Protein AF-A0A2R6EXE4-F1 (afdb_monomer_lite)

Structure (mmCIF, N/CA/C/O backbone):
data_AF-A0A2R6EXE4-F1
#
_entry.id   AF-A0A2R6EXE4-F1
#
loop_
_atom_site.group_PDB
_atom_site.id
_atom_site.type_symbol
_atom_site.label_atom_id
_atom_site.label_alt_id
_atom_site.label_comp_id
_atom_site.label_asym_id
_atom_site.label_entity_id
_atom_site.label_seq_id
_atom_site.pdbx_PDB_ins_code
_atom_site.Cartn_x
_atom_site.Cartn_y
_atom_site.Cartn_z
_atom_site.occupancy
_atom_site.B_iso_or_equiv
_atom_site.auth_seq_id
_atom_site.auth_comp_id
_atom_site.auth_asym_id
_atom_site.auth_atom_id
_atom_site.pdbx_PDB_model_num
ATOM 1 N N . MET A 1 1 ? -31.240 32.486 35.577 1.00 39.44 1 MET A N 1
ATOM 2 C CA . MET A 1 1 ? -29.774 32.427 35.423 1.00 39.44 1 MET A CA 1
ATOM 3 C C . MET A 1 1 ? -29.538 31.604 34.180 1.00 39.44 1 MET A C 1
ATOM 5 O O . MET A 1 1 ? -29.994 30.476 34.144 1.00 39.44 1 MET A O 1
ATOM 9 N N . THR A 1 2 ? -29.038 32.232 33.123 1.00 42.94 2 THR A N 1
ATOM 10 C CA . THR A 1 2 ? -28.834 31.610 31.809 1.00 42.94 2 THR A CA 1
ATOM 11 C C . THR A 1 2 ? -27.860 30.447 31.944 1.00 42.94 2 THR A C 1
ATOM 13 O O . THR A 1 2 ? -26.735 30.671 32.398 1.00 42.94 2 THR A O 1
ATOM 16 N N . ASP A 1 3 ? -28.300 29.244 31.580 1.00 44.50 3 ASP A N 1
ATOM 17 C CA . ASP A 1 3 ? -27.449 28.061 31.496 1.00 44.50 3 ASP A CA 1
ATOM 18 C C . ASP A 1 3 ? -26.2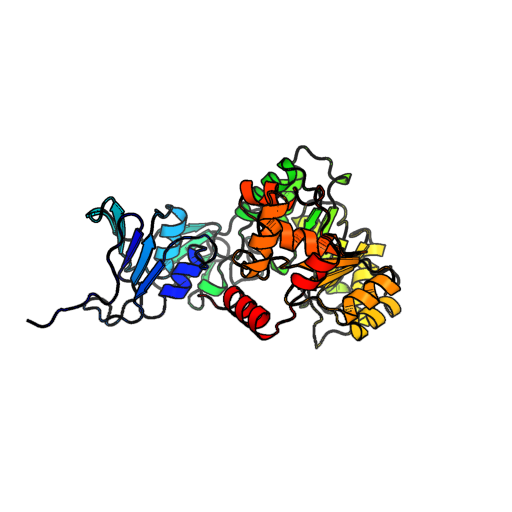24 28.382 30.643 1.00 44.50 3 ASP A C 1
ATOM 20 O O . ASP A 1 3 ? -26.324 28.740 29.468 1.00 44.50 3 ASP A O 1
ATOM 24 N N . ARG A 1 4 ? -25.044 28.297 31.257 1.00 55.81 4 ARG A N 1
ATOM 25 C CA . ARG A 1 4 ? -23.800 28.176 30.506 1.00 55.81 4 ARG A CA 1
ATOM 26 C C . ARG A 1 4 ? -23.705 26.714 30.092 1.00 55.81 4 ARG A C 1
ATOM 28 O O . ARG A 1 4 ? -23.118 25.918 30.818 1.00 55.81 4 ARG A O 1
ATOM 35 N N . GLU A 1 5 ? -24.291 26.367 28.951 1.00 49.78 5 GLU A N 1
ATOM 36 C CA . GLU A 1 5 ? -23.971 25.096 28.304 1.00 49.78 5 GLU A CA 1
ATOM 37 C C . GLU A 1 5 ? -22.462 25.062 28.035 1.00 49.78 5 GLU A C 1
ATOM 39 O O . GLU A 1 5 ? -21.884 25.975 27.429 1.00 49.78 5 GLU A O 1
ATOM 44 N N . LEU A 1 6 ? -21.795 24.026 28.544 1.00 55.09 6 LEU A N 1
ATOM 45 C CA . LEU A 1 6 ? -20.423 23.738 28.159 1.00 55.09 6 LEU A CA 1
ATOM 46 C C . LEU A 1 6 ? -20.434 23.432 26.660 1.00 55.09 6 LEU A C 1
ATOM 48 O O . LEU A 1 6 ? -21.163 22.551 26.220 1.00 55.09 6 LEU A O 1
ATOM 52 N N . ARG A 1 7 ? -19.604 24.127 25.873 1.00 60.03 7 ARG A N 1
ATOM 53 C CA . ARG A 1 7 ? -19.485 23.869 24.424 1.00 60.03 7 ARG A CA 1
ATOM 54 C C . ARG A 1 7 ? -18.996 22.449 24.099 1.00 60.03 7 ARG A C 1
ATOM 56 O O . ARG A 1 7 ? -19.101 22.034 22.955 1.00 60.03 7 ARG A O 1
ATOM 63 N N . VAL A 1 8 ? -18.447 21.743 25.090 1.00 65.38 8 VAL A N 1
ATOM 64 C CA . VAL A 1 8 ? -17.932 20.373 24.999 1.00 65.38 8 VAL A CA 1
ATOM 65 C C . VAL A 1 8 ? -18.240 19.647 26.313 1.00 65.38 8 VAL A C 1
ATOM 67 O O . VAL A 1 8 ? -17.869 20.145 27.382 1.00 65.38 8 VAL A O 1
ATOM 70 N N . SER A 1 9 ? -18.883 18.480 26.245 1.00 72.44 9 SER A N 1
ATOM 71 C CA . SER A 1 9 ? -19.227 17.635 27.400 1.00 72.44 9 SER A CA 1
ATOM 72 C C . SER A 1 9 ? -17.988 17.156 28.171 1.00 72.44 9 SER A C 1
ATOM 74 O O . SER A 1 9 ? -16.854 17.184 27.681 1.00 72.44 9 SER A O 1
ATOM 76 N N . LYS A 1 10 ? -18.181 16.773 29.438 1.00 81.62 10 LYS A N 1
ATOM 77 C CA . LYS A 1 10 ? -17.154 16.057 30.210 1.00 81.62 10 LYS A CA 1
ATOM 78 C C . LYS A 1 10 ? -17.088 14.605 29.730 1.00 81.62 10 LYS A C 1
ATOM 80 O O . LYS A 1 10 ? -18.123 14.067 29.357 1.00 81.62 10 LYS A O 1
ATOM 85 N N . ILE A 1 11 ? -15.897 14.015 29.787 1.00 87.19 11 ILE A N 1
ATOM 86 C CA . ILE A 1 11 ? -15.676 12.589 29.516 1.00 87.19 11 ILE A CA 1
ATOM 87 C C . ILE A 1 11 ? -15.680 11.807 30.835 1.00 87.19 11 ILE A C 1
ATOM 89 O O . ILE A 1 11 ? -15.314 12.373 31.870 1.00 87.19 11 ILE A O 1
ATOM 93 N N . GLU A 1 12 ? -16.114 10.545 30.807 1.00 87.81 12 GLU A N 1
ATOM 94 C CA . GLU A 1 12 ? -16.146 9.667 31.987 1.00 87.81 12 GLU A CA 1
ATOM 95 C C . GLU A 1 12 ? -14.779 9.043 32.269 1.00 87.81 12 GLU A C 1
ATOM 97 O O . GLU A 1 12 ? -14.286 9.150 33.391 1.00 87.81 12 GLU A O 1
ATOM 102 N N . ASN A 1 13 ? -14.143 8.458 31.251 1.00 88.62 13 ASN A N 1
ATOM 103 C CA . ASN A 1 13 ? -12.777 7.945 31.309 1.00 88.62 13 ASN A CA 1
ATOM 104 C C . ASN A 1 13 ? -12.002 8.357 30.048 1.00 88.62 13 ASN A C 1
ATOM 106 O O . ASN A 1 13 ? -12.612 8.606 29.009 1.00 88.62 13 ASN A O 1
ATOM 110 N N . GLY A 1 14 ? -10.673 8.432 30.132 1.00 89.69 14 GLY A N 1
ATOM 111 C CA . GLY A 1 14 ? -9.790 8.694 28.989 1.00 89.69 14 GLY A CA 1
ATOM 112 C C . GLY A 1 14 ? -8.811 9.842 29.230 1.00 89.69 14 GLY A C 1
ATOM 113 O O . GLY A 1 14 ? -8.430 10.115 30.366 1.00 89.69 14 GLY A O 1
ATOM 114 N N . THR A 1 15 ? -8.409 10.544 28.171 1.00 90.94 15 THR A N 1
ATOM 115 C CA . THR A 1 15 ? -7.370 11.583 28.228 1.00 90.94 15 THR A CA 1
ATOM 116 C C . THR A 1 15 ? -7.883 12.940 27.765 1.00 90.94 15 THR A C 1
ATOM 118 O O . THR A 1 15 ? -8.527 13.063 26.727 1.00 90.94 15 THR A O 1
ATOM 121 N N . VAL A 1 16 ? -7.548 13.999 28.504 1.00 91.62 16 VAL A N 1
ATOM 122 C CA . VAL A 1 16 ? -7.759 15.395 28.098 1.00 91.62 16 VAL A CA 1
ATOM 123 C C . VAL A 1 16 ? -6.418 16.090 27.908 1.00 91.62 16 VAL A C 1
ATOM 125 O O . VAL A 1 16 ? -5.706 16.360 28.878 1.00 91.62 16 VAL A O 1
ATOM 128 N N . ILE A 1 17 ? -6.130 16.448 26.663 1.00 90.69 17 ILE A N 1
ATOM 129 C CA . ILE A 1 17 ? -4.994 17.258 26.238 1.00 90.69 17 ILE A CA 1
ATOM 130 C C . ILE A 1 17 ? -5.473 18.709 26.159 1.00 90.69 17 ILE A C 1
ATOM 132 O O . ILE A 1 17 ? -6.223 19.103 25.266 1.00 90.69 17 ILE A O 1
ATOM 136 N N . ASP A 1 18 ? -5.070 19.513 27.132 1.00 89.38 18 ASP A N 1
ATOM 137 C CA . ASP A 1 18 ? -5.401 20.937 27.201 1.00 89.38 18 ASP A CA 1
ATOM 138 C C . ASP A 1 18 ? -4.148 21.785 26.944 1.00 89.38 18 ASP A C 1
ATOM 140 O O . ASP A 1 18 ? -3.040 21.310 27.149 1.00 89.38 18 ASP A O 1
ATOM 144 N N . HIS A 1 19 ? -4.308 23.050 26.552 1.00 88.12 19 HIS A N 1
ATOM 145 C CA . HIS A 1 19 ? -3.214 23.986 26.236 1.00 88.12 19 HIS A CA 1
ATOM 146 C C . HIS A 1 19 ? -2.388 23.619 24.992 1.00 88.12 19 HIS A C 1
ATOM 148 O O . HIS A 1 19 ? -1.199 23.925 24.918 1.00 88.12 19 HIS A O 1
ATOM 154 N N . ILE A 1 20 ? -3.038 23.037 23.985 1.00 87.88 20 ILE A N 1
ATOM 155 C CA . ILE A 1 20 ? -2.470 22.892 22.640 1.00 87.88 20 ILE A CA 1
ATOM 156 C C . ILE A 1 20 ? -2.448 24.284 21.975 1.00 87.88 20 ILE A C 1
ATOM 158 O O . ILE A 1 20 ? -3.405 25.040 22.162 1.00 87.88 20 ILE A O 1
ATOM 162 N N . PRO A 1 21 ? -1.412 24.685 21.218 1.00 83.19 21 PRO A N 1
ATOM 163 C CA . PRO A 1 21 ? -1.451 25.932 20.453 1.00 83.19 21 PRO A CA 1
ATOM 164 C C . PRO A 1 21 ? -2.659 25.991 19.502 1.00 83.19 21 PRO A C 1
ATOM 166 O O . PRO A 1 21 ? -3.073 24.981 18.938 1.00 83.19 21 PRO A O 1
ATOM 169 N N . GLY A 1 22 ? -3.252 27.175 19.330 1.00 84.88 22 GLY A N 1
ATOM 170 C CA . GLY A 1 22 ? -4.448 27.334 18.499 1.00 84.88 22 GLY A CA 1
ATOM 171 C C . GLY A 1 22 ? -4.244 26.875 17.047 1.00 84.88 22 GLY A C 1
ATOM 172 O O . GLY A 1 22 ? -3.311 27.326 16.386 1.00 84.88 22 GLY A O 1
ATOM 173 N N . GLY A 1 23 ? -5.138 26.023 16.540 1.00 78.00 23 GLY A N 1
ATOM 174 C CA . GLY A 1 23 ? -5.075 25.458 15.188 1.00 78.00 23 GLY A CA 1
ATOM 175 C C . GLY A 1 23 ? -4.211 24.199 15.039 1.00 78.00 23 GLY A C 1
ATOM 176 O O . GLY A 1 23 ? -3.992 23.775 13.909 1.00 78.00 23 GLY A O 1
ATOM 177 N N . GLN A 1 24 ? -3.722 23.613 16.136 1.00 78.31 24 GLN A N 1
ATOM 178 C CA . GLN A 1 24 ? -2.856 22.426 16.138 1.00 78.31 24 GLN A CA 1
ATOM 179 C C . GLN A 1 24 ? -3.546 21.151 16.642 1.00 78.31 24 GLN A C 1
ATOM 181 O O . GLN A 1 24 ? -2.930 20.090 16.608 1.00 78.31 24 GLN A O 1
ATOM 186 N N . ALA A 1 25 ? -4.807 21.208 17.089 1.00 81.00 25 ALA A N 1
ATOM 187 C CA . ALA A 1 25 ? -5.528 20.014 17.550 1.00 81.00 25 ALA A CA 1
ATOM 188 C C . ALA A 1 25 ? -5.554 18.889 16.516 1.00 81.00 25 ALA A C 1
ATOM 190 O O . ALA A 1 25 ? -5.500 17.728 16.900 1.00 81.00 25 ALA A O 1
ATOM 191 N N . LEU A 1 26 ? -5.617 19.241 15.233 1.00 78.38 26 LEU A N 1
ATOM 192 C CA . LEU A 1 26 ? -5.670 18.254 14.168 1.00 78.38 26 LEU A CA 1
ATOM 193 C C . LEU A 1 26 ? -4.327 17.531 13.995 1.00 78.38 26 LEU A C 1
ATOM 195 O O . LEU A 1 26 ? -4.242 16.313 14.001 1.00 78.38 26 LEU A O 1
ATOM 199 N N . ASN A 1 27 ? -3.229 18.284 14.017 1.00 64.69 27 ASN A N 1
ATOM 200 C CA . ASN A 1 27 ? -1.888 17.697 14.003 1.00 64.69 27 ASN A CA 1
ATOM 201 C C . ASN A 1 27 ? -1.644 16.790 15.221 1.00 64.69 27 ASN A C 1
ATOM 203 O O . ASN A 1 27 ? -0.991 15.759 15.105 1.00 64.69 27 ASN A O 1
ATOM 207 N N . VAL A 1 28 ? -2.195 17.157 16.383 1.00 73.56 28 VAL A N 1
ATOM 208 C CA . VAL A 1 28 ? -2.163 16.327 17.596 1.00 73.56 28 VAL A CA 1
ATOM 209 C C . VAL A 1 28 ? -2.899 15.000 17.393 1.00 73.56 28 VAL A C 1
ATOM 211 O O . VAL A 1 28 ? -2.391 13.973 17.823 1.00 73.56 28 VAL A O 1
ATOM 214 N N . LEU A 1 29 ? -4.059 14.988 16.734 1.00 73.69 29 LEU A N 1
ATOM 215 C CA . LEU A 1 29 ? -4.801 13.751 16.472 1.00 73.69 29 LEU A CA 1
ATOM 216 C C . LEU A 1 29 ? -4.089 12.846 15.468 1.00 73.69 29 LEU A C 1
ATOM 218 O O . LEU A 1 29 ? -3.923 11.660 15.752 1.00 73.69 29 LEU A O 1
ATOM 222 N N . ALA A 1 30 ? -3.584 13.416 14.373 1.00 59.44 30 ALA A N 1
ATOM 223 C CA . ALA A 1 30 ? -2.779 12.694 13.393 1.00 59.44 30 ALA A CA 1
ATOM 224 C C . ALA A 1 30 ? -1.567 11.990 14.036 1.00 59.44 30 ALA A C 1
ATOM 226 O O . ALA A 1 30 ? -1.286 10.836 13.731 1.00 59.44 30 ALA A O 1
ATOM 227 N N . ILE A 1 31 ? -0.890 12.653 14.978 1.00 62.56 31 ILE A N 1
ATOM 228 C CA . ILE A 1 31 ? 0.267 12.104 15.709 1.00 62.56 31 ILE A CA 1
ATOM 229 C C . ILE A 1 31 ? -0.093 10.947 16.621 1.00 62.56 31 ILE A C 1
ATOM 231 O O . ILE A 1 31 ? 0.672 9.999 16.759 1.00 62.56 31 ILE A O 1
ATOM 235 N N . LEU A 1 32 ? -1.254 11.033 17.256 1.00 65.44 32 LEU A N 1
ATOM 236 C CA . LEU A 1 32 ? -1.763 9.968 18.109 1.00 65.44 32 LEU A CA 1
ATOM 237 C C . LEU A 1 32 ? -2.360 8.818 17.287 1.00 65.44 32 LEU A C 1
ATOM 239 O O . LEU A 1 32 ? -2.919 7.883 17.858 1.00 65.44 32 LEU A O 1
ATOM 243 N N . GLY A 1 33 ? -2.313 8.892 15.952 1.00 57.78 33 GLY A N 1
ATOM 244 C CA . GLY A 1 33 ? -2.980 7.936 15.075 1.00 57.78 33 GLY A CA 1
ATOM 245 C C . GLY A 1 33 ? -4.498 7.905 15.283 1.00 57.78 33 GLY A C 1
ATOM 246 O O . GLY A 1 33 ? -5.127 6.884 15.031 1.00 57.78 33 GLY A O 1
ATOM 247 N N . ILE A 1 34 ? -5.092 8.990 15.796 1.00 67.88 34 ILE A N 1
ATOM 248 C CA . ILE A 1 34 ? -6.535 9.104 16.026 1.00 67.88 34 ILE A CA 1
ATOM 249 C C . ILE A 1 34 ? -7.155 9.742 14.787 1.00 67.88 34 ILE A C 1
ATOM 251 O O . ILE A 1 34 ? -7.317 10.955 14.695 1.00 67.88 34 ILE A O 1
ATOM 255 N N . ASP A 1 35 ? -7.516 8.904 13.824 1.00 57.50 35 ASP A N 1
ATOM 256 C CA . ASP A 1 35 ? -8.045 9.318 12.518 1.00 57.50 35 ASP A CA 1
ATOM 257 C C . ASP A 1 35 ? -9.589 9.314 12.449 1.00 57.50 35 ASP A C 1
ATOM 259 O O . ASP A 1 35 ? -10.202 9.596 11.412 1.00 57.50 35 ASP A O 1
ATOM 263 N N . GLY A 1 36 ? -10.236 8.992 13.575 1.00 57.06 36 GLY A N 1
ATOM 264 C CA . GLY A 1 36 ? -11.687 8.888 13.703 1.00 57.06 36 GLY A CA 1
ATOM 265 C C . GLY A 1 36 ? -12.284 7.580 13.169 1.00 57.06 36 GLY A C 1
ATOM 266 O O . GLY A 1 36 ? -13.498 7.531 12.951 1.00 57.06 36 GLY A O 1
ATOM 267 N N . THR A 1 37 ? -11.471 6.541 12.940 1.00 48.41 37 THR A N 1
ATOM 268 C CA . THR A 1 37 ? -11.920 5.220 12.454 1.00 48.41 37 THR A CA 1
ATOM 269 C C . THR A 1 37 ? -11.794 4.096 13.486 1.00 48.41 37 THR A C 1
ATOM 271 O O . THR A 1 37 ? -12.520 3.106 13.392 1.00 48.41 37 THR A O 1
ATOM 274 N N . SER A 1 38 ? -10.958 4.271 14.507 1.00 52.97 38 SER A N 1
ATOM 275 C CA . SER A 1 38 ? -10.640 3.293 15.560 1.00 52.97 38 SER A CA 1
ATOM 276 C C . SER A 1 38 ? -11.660 3.227 16.714 1.00 52.97 38 SER A C 1
ATOM 278 O O . SER A 1 38 ? -11.507 2.442 17.649 1.00 52.97 38 SER A O 1
ATOM 280 N N . GLY A 1 39 ? -12.769 3.968 16.604 1.00 62.84 39 GLY A N 1
ATOM 281 C CA . GLY A 1 39 ? -13.909 3.894 17.523 1.00 62.84 39 GLY A CA 1
ATOM 282 C C . GLY A 1 39 ? -13.781 4.753 18.783 1.00 62.84 39 GLY A C 1
ATOM 283 O O . GLY A 1 39 ? -14.726 4.791 19.571 1.00 62.84 39 GLY A O 1
ATOM 284 N N . GLU A 1 40 ? -12.674 5.475 18.969 1.00 77.69 40 GLU A N 1
ATOM 285 C CA . GLU A 1 40 ? -12.532 6.427 20.067 1.00 77.69 40 GLU A CA 1
ATOM 286 C C . GLU A 1 40 ? -13.487 7.610 19.891 1.00 77.69 40 GLU A C 1
ATOM 288 O O . GLU A 1 40 ? -13.610 8.208 18.816 1.00 77.69 40 GLU A O 1
ATOM 293 N N . VAL A 1 41 ? -14.145 8.001 20.981 1.00 83.88 41 VAL A N 1
ATOM 294 C CA . VAL A 1 41 ? -14.952 9.218 21.000 1.00 83.88 41 VAL A CA 1
ATOM 295 C C . VAL A 1 41 ? -14.028 10.393 21.292 1.00 83.88 41 VAL A C 1
ATOM 297 O O . VAL A 1 41 ? -13.408 10.476 22.352 1.00 83.88 41 VAL A O 1
ATOM 300 N N . VAL A 1 42 ? -13.930 11.316 20.337 1.00 87.94 42 VAL A N 1
ATOM 301 C CA . VAL A 1 42 ? -13.051 12.483 20.436 1.00 87.94 42 VAL A CA 1
ATOM 302 C C . VAL A 1 42 ? -13.872 13.759 20.508 1.00 87.94 42 VAL A C 1
ATOM 304 O O . VAL A 1 42 ? -14.775 13.993 19.706 1.00 87.94 42 VAL A O 1
ATOM 307 N N . SER A 1 43 ? -13.519 14.633 21.445 1.00 89.50 43 SER A N 1
ATOM 308 C CA . SER A 1 43 ? -14.047 15.992 21.504 1.00 89.50 43 SER A CA 1
ATOM 309 C C . SER A 1 43 ? -12.946 17.017 21.273 1.00 89.50 43 SER A C 1
ATOM 311 O O . SER A 1 43 ? -11.977 17.067 22.029 1.00 89.50 43 SER A O 1
ATOM 313 N N . ILE A 1 44 ? -13.136 17.894 20.285 1.00 89.31 44 ILE A N 1
ATOM 314 C CA . ILE A 1 44 ? -12.170 18.939 19.935 1.00 89.31 44 ILE A CA 1
ATOM 315 C C . ILE A 1 44 ? -12.774 20.321 20.188 1.00 89.31 44 ILE A C 1
ATOM 317 O O . ILE A 1 44 ? -13.842 20.663 19.681 1.00 89.31 44 ILE A O 1
ATOM 321 N N . GLY A 1 45 ? -12.063 21.150 20.946 1.00 90.06 45 GLY A N 1
ATOM 322 C CA . GLY A 1 45 ? -12.314 22.582 21.037 1.00 90.06 45 GLY A CA 1
ATOM 323 C C . GLY A 1 45 ? -11.167 23.344 20.396 1.00 90.06 45 GLY A C 1
ATOM 324 O O . GLY A 1 45 ? -10.133 23.495 21.031 1.00 90.06 45 GLY A O 1
ATOM 325 N N . MET A 1 46 ? -11.342 23.846 19.173 1.00 90.06 46 MET A N 1
ATOM 326 C CA . MET A 1 46 ? -10.299 24.608 18.475 1.00 90.06 46 MET A CA 1
ATOM 327 C C . MET A 1 46 ? -10.443 26.116 18.686 1.00 90.06 46 MET A C 1
ATOM 329 O O . MET A 1 46 ? -11.554 26.651 18.720 1.00 90.06 46 MET A O 1
ATOM 333 N N . ASN A 1 47 ? -9.313 26.817 18.741 1.00 87.56 47 ASN A N 1
ATOM 334 C CA . ASN A 1 47 ? -9.205 28.268 18.840 1.00 87.56 47 ASN A CA 1
ATOM 335 C C . ASN A 1 47 ? -9.985 28.860 20.025 1.00 87.56 47 ASN A C 1
ATOM 337 O O . ASN A 1 47 ? -10.511 29.978 19.949 1.00 87.56 47 ASN A O 1
ATOM 341 N N . VAL A 1 48 ? -10.064 28.116 21.130 1.00 88.69 48 VAL A N 1
ATOM 342 C CA . VAL A 1 48 ? -10.743 28.565 22.341 1.00 88.69 48 VAL A CA 1
ATOM 343 C C . VAL A 1 48 ? -9.897 29.627 23.056 1.00 88.69 48 VAL A C 1
ATOM 345 O O . VAL A 1 48 ? -8.666 29.529 23.068 1.00 88.69 48 VAL A O 1
ATOM 348 N N . PRO A 1 49 ? -10.517 30.667 23.648 1.00 86.62 49 PRO A N 1
ATOM 349 C CA . PRO A 1 49 ? -9.780 31.683 24.393 1.00 86.62 49 PRO A CA 1
ATOM 350 C C . PRO A 1 49 ? -8.927 31.069 25.512 1.00 86.62 49 PRO A C 1
ATOM 352 O O . PRO A 1 49 ? -9.383 30.179 26.232 1.00 86.62 49 PRO A O 1
ATOM 355 N N . SER A 1 50 ? -7.695 31.554 25.664 1.00 84.94 50 SER A N 1
ATOM 356 C CA . SER A 1 50 ? -6.764 31.119 26.706 1.00 84.94 50 SER A CA 1
ATOM 357 C C . SER A 1 50 ? -6.049 32.311 27.321 1.00 84.94 50 SER A C 1
ATOM 359 O O . SER A 1 50 ? -5.419 33.082 26.605 1.00 84.94 50 SER A O 1
ATOM 361 N N . ASP A 1 51 ? -6.047 32.399 28.649 1.00 82.50 51 ASP A N 1
ATOM 362 C CA . ASP A 1 51 ? -5.269 33.419 29.363 1.00 82.50 51 ASP A CA 1
ATOM 363 C C . ASP A 1 51 ? -3.751 33.181 29.248 1.00 82.50 51 ASP A C 1
ATOM 365 O O . ASP A 1 51 ? -2.965 34.113 29.390 1.00 82.50 51 ASP A O 1
ATOM 369 N N . ARG A 1 52 ? -3.331 31.936 28.966 1.00 80.75 52 ARG A N 1
ATOM 370 C CA . ARG A 1 52 ? -1.918 31.539 28.848 1.00 80.75 52 ARG A CA 1
ATOM 371 C C . ARG A 1 52 ? -1.378 31.648 27.420 1.00 80.75 52 ARG A C 1
ATOM 373 O O . ARG A 1 52 ? -0.234 32.044 27.247 1.00 80.75 52 ARG A O 1
ATOM 380 N N . LEU A 1 53 ? -2.174 31.270 26.417 1.00 78.31 53 LEU A N 1
ATOM 381 C CA . LEU A 1 53 ? -1.737 31.162 25.012 1.00 78.31 53 LEU A CA 1
ATOM 382 C C . LEU A 1 53 ? -2.438 32.156 24.067 1.00 78.31 53 LEU A C 1
ATOM 384 O O . LEU A 1 53 ? -2.186 32.159 22.866 1.00 78.31 53 LEU A O 1
ATOM 388 N N . GLY A 1 54 ? -3.360 32.982 24.570 1.00 88.50 54 GLY A N 1
ATOM 389 C CA . GLY A 1 54 ? -4.259 33.809 23.759 1.00 88.50 54 GLY A CA 1
ATOM 390 C C . GLY A 1 54 ? -5.370 32.974 23.116 1.00 88.50 54 GLY A C 1
ATOM 391 O O . GLY A 1 54 ? -6.550 33.147 23.434 1.00 88.50 54 GLY A O 1
ATOM 392 N N . ARG A 1 55 ? -4.997 32.013 22.264 1.00 86.38 55 ARG A N 1
ATOM 393 C CA . ARG A 1 55 ? -5.876 30.946 21.769 1.00 86.38 55 ARG A CA 1
ATOM 394 C C . ARG A 1 55 ? -5.220 29.589 21.952 1.00 86.38 55 ARG A C 1
ATOM 396 O O . ARG A 1 55 ? -4.033 29.434 21.684 1.00 86.38 55 ARG A O 1
ATOM 403 N N . LYS A 1 56 ? -6.012 28.619 22.391 1.00 89.69 56 LYS A N 1
ATOM 404 C CA . LYS A 1 56 ? -5.593 27.229 22.527 1.00 89.69 56 LYS A CA 1
ATOM 405 C C . LYS A 1 56 ? -6.565 26.304 21.822 1.00 89.69 56 LYS A C 1
ATOM 407 O O . LYS A 1 56 ? -7.715 26.680 21.592 1.00 89.69 56 LYS A O 1
ATOM 412 N N . ASP A 1 57 ? -6.112 25.095 21.568 1.00 91.81 57 ASP A N 1
ATOM 413 C CA . ASP A 1 57 ? -6.980 23.975 21.286 1.00 91.81 57 ASP A CA 1
ATOM 414 C C . ASP A 1 57 ? -7.037 23.034 22.499 1.00 91.81 57 ASP A C 1
ATOM 416 O O . ASP A 1 57 ? -6.176 23.059 23.386 1.00 91.81 57 ASP A O 1
ATOM 420 N N . VAL A 1 58 ? -8.094 22.230 22.550 1.00 89.75 58 VAL A N 1
ATOM 421 C CA . VAL A 1 58 ? -8.316 21.184 23.550 1.00 89.75 58 VAL A CA 1
ATOM 422 C C . VAL A 1 58 ? -8.771 19.936 22.821 1.00 89.75 58 VAL A C 1
ATOM 424 O O . VAL A 1 58 ? -9.719 20.004 22.039 1.00 89.75 58 VAL A O 1
ATOM 427 N N . VAL A 1 59 ? -8.134 18.809 23.108 1.00 91.19 59 VAL A N 1
ATOM 428 C CA . VAL A 1 59 ? -8.510 17.494 22.588 1.00 91.19 59 VAL A CA 1
ATOM 429 C C . VAL A 1 59 ? -8.857 16.600 23.771 1.00 91.19 59 VAL A C 1
ATOM 431 O O . VAL A 1 59 ? -8.131 16.555 24.760 1.00 91.19 59 VAL A O 1
ATOM 434 N N . LYS A 1 60 ? -9.992 15.911 23.697 1.00 91.69 60 LYS A N 1
ATOM 435 C CA . LYS A 1 60 ? -10.382 14.870 24.651 1.00 91.69 60 LYS A CA 1
ATOM 436 C C . LYS A 1 60 ? -10.574 13.574 23.893 1.00 91.69 60 LYS A C 1
ATOM 438 O O . LYS A 1 60 ? -11.240 13.606 22.865 1.00 91.69 60 LYS A O 1
ATOM 443 N N . VAL A 1 61 ? -10.047 12.482 24.420 1.00 89.25 61 VAL A N 1
ATOM 444 C CA . VAL A 1 61 ? -10.159 11.140 23.852 1.00 89.25 61 VAL A CA 1
ATOM 445 C C . VAL A 1 61 ? -10.761 10.249 24.929 1.00 89.25 61 VAL A C 1
ATOM 447 O O . VAL A 1 61 ? -10.176 10.118 26.004 1.00 89.25 61 VAL A O 1
ATOM 450 N N . GLU A 1 62 ? -11.951 9.711 24.688 1.00 89.00 62 GLU A N 1
ATOM 451 C CA . GLU A 1 62 ? -12.629 8.817 25.631 1.00 89.00 62 GLU A CA 1
ATOM 452 C C . GLU A 1 62 ? -11.981 7.428 25.630 1.00 89.00 62 GLU A C 1
ATOM 454 O O . GLU A 1 62 ? -11.486 6.968 24.604 1.00 89.00 62 GLU A O 1
ATOM 459 N N . ASP A 1 63 ? -11.958 6.789 26.803 1.00 85.56 63 ASP A N 1
ATOM 460 C CA . ASP A 1 63 ? -11.508 5.407 27.032 1.00 85.56 63 ASP A CA 1
ATOM 461 C C . ASP A 1 63 ? -10.082 5.062 26.543 1.00 85.56 63 ASP A C 1
ATOM 463 O O . ASP A 1 63 ? -9.714 3.890 26.457 1.00 85.56 63 ASP A O 1
ATOM 467 N N . ARG A 1 64 ? -9.239 6.075 26.294 1.00 82.56 64 ARG A N 1
ATOM 468 C CA . ARG A 1 64 ? -7.829 5.918 25.902 1.00 82.56 64 ARG A CA 1
ATOM 469 C C . ARG A 1 64 ? -6.897 6.720 26.805 1.00 82.56 64 ARG A C 1
ATOM 471 O O . ARG A 1 64 ? -7.067 7.929 26.985 1.00 82.56 64 ARG A O 1
ATOM 478 N N . GLU A 1 65 ? -5.886 6.046 27.340 1.00 83.94 65 GLU A N 1
ATOM 479 C CA . GLU A 1 65 ? -4.733 6.655 28.011 1.00 83.94 65 GLU A CA 1
ATOM 480 C C . GLU A 1 65 ? -3.540 6.642 27.046 1.00 83.94 65 GLU A C 1
ATOM 482 O O . GLU A 1 65 ? -3.315 5.645 26.363 1.00 83.94 65 GLU A O 1
ATOM 487 N N . LEU A 1 66 ? -2.817 7.760 26.942 1.00 73.50 66 LEU A N 1
ATOM 488 C CA . LEU A 1 66 ? -1.690 7.890 26.011 1.00 73.50 66 LEU A CA 1
ATOM 489 C C . LEU A 1 66 ? -0.428 7.224 26.572 1.00 73.50 66 LEU A C 1
ATOM 491 O O . LEU A 1 66 ? -0.119 7.363 27.757 1.00 73.50 66 LEU A O 1
ATOM 495 N N . SER A 1 67 ? 0.315 6.538 25.708 1.00 66.88 67 SER A N 1
ATOM 496 C CA . SER A 1 67 ? 1.632 5.973 26.003 1.00 66.88 67 SER A CA 1
ATOM 497 C C . SER A 1 67 ? 2.700 7.063 26.143 1.00 66.88 67 SER A C 1
ATOM 499 O O . SER A 1 67 ? 2.549 8.176 25.641 1.00 66.88 67 SER A O 1
ATOM 501 N N . GLN A 1 68 ? 3.823 6.744 26.794 1.00 62.50 68 GLN A N 1
ATOM 502 C CA . GLN A 1 68 ? 4.923 7.700 26.967 1.00 62.50 68 GLN A CA 1
ATOM 503 C C . GLN A 1 68 ? 5.477 8.200 25.622 1.00 62.50 68 GLN A C 1
ATOM 505 O O . GLN A 1 68 ? 5.716 9.393 25.468 1.00 62.50 68 GLN A O 1
ATOM 510 N N . SER A 1 69 ? 5.597 7.315 24.631 1.00 57.59 69 SER A N 1
ATOM 511 C CA . SER A 1 69 ? 6.076 7.647 23.287 1.00 57.59 69 SER A CA 1
ATOM 512 C C . SER A 1 69 ? 5.202 8.713 22.622 1.00 57.59 69 SER A C 1
ATOM 514 O O . SER A 1 69 ? 5.712 9.678 22.069 1.00 57.59 69 SER A O 1
ATOM 516 N N . GLU A 1 70 ? 3.877 8.581 22.726 1.00 68.12 70 GLU A N 1
ATOM 517 C CA . GLU A 1 70 ? 2.914 9.552 22.195 1.00 68.12 70 GLU A CA 1
ATOM 518 C C . GLU A 1 70 ? 3.016 10.910 22.900 1.00 68.12 70 GLU A C 1
ATOM 520 O O . GLU A 1 70 ? 2.959 11.961 22.257 1.00 68.12 70 GLU A O 1
ATOM 525 N N . LEU A 1 71 ? 3.207 10.901 24.222 1.00 69.69 71 LEU A N 1
ATOM 526 C CA . LEU A 1 71 ? 3.414 12.120 25.006 1.00 69.69 71 LEU A CA 1
ATOM 527 C C . LEU A 1 71 ? 4.687 12.862 24.591 1.00 69.69 71 LEU A C 1
ATOM 529 O O . LEU A 1 71 ? 4.675 14.093 24.490 1.00 69.69 71 LEU A O 1
ATOM 533 N N . ASP A 1 72 ? 5.753 12.122 24.297 1.00 65.19 72 ASP A N 1
ATOM 534 C CA . ASP A 1 72 ? 7.025 12.683 23.856 1.00 65.19 72 ASP A CA 1
ATOM 535 C C . ASP A 1 72 ? 6.878 13.396 22.498 1.00 65.19 72 ASP A C 1
ATOM 537 O O . ASP A 1 72 ? 7.430 14.482 22.320 1.00 65.19 72 ASP A O 1
ATOM 541 N N . VAL A 1 73 ? 6.065 12.883 21.563 1.00 65.31 73 VAL A N 1
ATOM 542 C CA . VAL A 1 73 ? 5.782 13.574 20.283 1.00 65.31 73 VAL A CA 1
ATOM 543 C C . VAL A 1 73 ? 4.904 14.801 20.481 1.00 65.31 73 VAL A C 1
ATOM 545 O O . VAL A 1 73 ? 5.181 15.868 19.923 1.00 65.31 73 VAL A O 1
ATOM 548 N N . LEU A 1 74 ? 3.865 14.684 21.313 1.00 71.81 74 LEU A N 1
ATOM 549 C CA . LEU A 1 74 ? 2.997 15.813 21.647 1.00 71.81 74 LEU A CA 1
ATOM 550 C C . LEU A 1 74 ? 3.789 16.979 22.235 1.00 71.81 74 LEU A C 1
ATOM 552 O O . LEU A 1 74 ? 3.453 18.133 21.972 1.00 71.81 74 LEU A O 1
ATOM 556 N N . SER A 1 75 ? 4.860 16.701 22.978 1.00 72.56 75 SER A N 1
ATOM 557 C CA . SER A 1 75 ? 5.735 17.728 23.545 1.00 72.56 75 SER A CA 1
ATOM 558 C C . SER A 1 75 ? 6.396 18.623 22.496 1.00 72.56 75 SER A C 1
ATOM 560 O O . SER A 1 75 ? 6.679 19.790 22.772 1.00 72.56 75 SER A O 1
ATOM 562 N N . LEU A 1 76 ? 6.633 18.101 21.289 1.00 69.25 76 LEU A N 1
ATOM 563 C CA . LEU A 1 76 ? 7.320 18.829 20.228 1.00 69.25 76 LEU A CA 1
ATOM 564 C C . LEU A 1 76 ? 6.400 19.859 19.580 1.00 69.25 76 LEU A C 1
ATOM 566 O O . LEU A 1 76 ? 6.838 20.954 19.235 1.00 69.25 76 LEU A O 1
ATOM 570 N N . ILE A 1 77 ? 5.121 19.511 19.435 1.00 69.31 77 ILE A N 1
ATOM 571 C CA . ILE A 1 77 ? 4.119 20.337 18.746 1.00 69.31 77 ILE A CA 1
ATOM 572 C C . ILE A 1 77 ? 3.342 21.208 19.731 1.00 69.31 77 ILE A C 1
ATOM 574 O O . ILE A 1 77 ? 2.984 22.351 19.438 1.00 69.31 77 ILE A O 1
ATOM 578 N N . ALA A 1 78 ? 3.096 20.682 20.926 1.00 74.38 78 ALA A N 1
ATOM 579 C CA . ALA A 1 78 ? 2.328 21.320 21.976 1.00 74.38 78 ALA A CA 1
ATOM 580 C C . ALA A 1 78 ? 3.087 21.292 23.321 1.00 74.38 78 ALA A C 1
ATOM 582 O O . ALA A 1 78 ? 2.580 20.758 24.305 1.00 74.38 78 ALA A O 1
ATOM 583 N N . PRO A 1 79 ? 4.266 21.939 23.429 1.00 74.69 79 PRO A N 1
ATOM 584 C CA . PRO A 1 79 ? 5.103 21.911 24.642 1.00 74.69 79 PRO A CA 1
ATOM 585 C C . PRO A 1 79 ? 4.436 22.544 25.872 1.00 74.69 79 PRO A C 1
ATOM 587 O O . PRO A 1 79 ? 4.844 22.325 27.007 1.00 74.69 79 PRO A O 1
ATOM 590 N N . ALA A 1 80 ? 3.414 23.377 25.662 1.00 77.12 80 ALA A N 1
ATOM 591 C CA . ALA A 1 80 ? 2.638 23.980 26.740 1.00 77.12 80 ALA A CA 1
ATOM 592 C C . ALA A 1 80 ? 1.455 23.108 27.194 1.00 77.12 80 ALA A C 1
ATOM 594 O O . ALA A 1 80 ? 0.741 23.521 28.118 1.00 77.12 80 ALA A O 1
ATOM 595 N N . ALA A 1 81 ? 1.236 21.955 26.550 1.00 85.31 81 ALA A N 1
ATOM 596 C CA . ALA A 1 81 ? 0.091 21.108 26.807 1.00 85.31 81 ALA A CA 1
ATOM 597 C C . ALA A 1 81 ? 0.146 20.457 28.194 1.00 85.31 81 ALA A C 1
ATOM 599 O O . ALA A 1 81 ? 1.194 20.185 28.782 1.00 85.31 81 ALA A O 1
ATOM 600 N N . THR A 1 82 ? -1.040 20.214 28.728 1.00 86.62 82 THR A N 1
ATOM 601 C CA . THR A 1 82 ? -1.281 19.479 29.966 1.00 86.62 82 THR A CA 1
ATOM 602 C C . THR A 1 82 ? -2.136 18.273 29.643 1.00 86.62 82 THR A C 1
ATOM 604 O O . THR A 1 82 ? -3.213 18.437 29.068 1.00 86.62 82 THR A O 1
ATOM 607 N N . ILE A 1 83 ? -1.687 17.102 30.073 1.00 88.62 83 ILE A N 1
ATOM 608 C CA . ILE A 1 83 ? -2.376 15.829 29.911 1.00 88.62 83 ILE A CA 1
ATOM 609 C C . ILE A 1 83 ? -3.077 15.517 31.222 1.00 88.62 83 ILE A C 1
ATOM 611 O O . ILE A 1 83 ? -2.451 15.469 32.279 1.00 88.62 83 ILE A O 1
ATOM 615 N N . ASN A 1 84 ? -4.389 15.341 31.173 1.00 89.75 84 ASN A N 1
ATOM 616 C CA . ASN A 1 84 ? -5.180 14.960 32.334 1.00 89.75 84 ASN A CA 1
ATOM 617 C C . ASN A 1 84 ? -5.803 13.599 32.043 1.00 89.75 84 ASN A C 1
ATOM 619 O O . ASN A 1 84 ? -6.580 13.481 31.096 1.00 89.75 84 ASN A O 1
ATOM 623 N N . ILE A 1 85 ? -5.474 12.602 32.855 1.00 88.25 85 ILE A N 1
ATOM 624 C CA . ILE A 1 85 ? -6.091 11.280 32.790 1.00 88.25 85 ILE A CA 1
ATOM 625 C C . ILE A 1 85 ? -7.361 11.321 33.631 1.00 88.25 85 ILE A C 1
ATOM 627 O O . ILE A 1 85 ? -7.327 11.661 34.818 1.00 88.25 85 ILE A O 1
ATOM 631 N N . ILE A 1 86 ? -8.490 11.024 32.999 1.00 91.25 86 ILE A N 1
ATOM 632 C CA . ILE A 1 86 ? -9.817 11.054 33.602 1.00 91.25 86 ILE A CA 1
ATOM 633 C C . ILE A 1 86 ? -10.246 9.621 33.899 1.00 91.25 86 ILE A C 1
ATOM 635 O O . ILE A 1 86 ? -10.172 8.761 33.024 1.00 91.25 86 ILE A O 1
ATOM 639 N N . ARG A 1 87 ? -10.705 9.369 35.127 1.00 91.19 87 ARG A N 1
ATOM 640 C CA . ARG A 1 87 ? -11.306 8.090 35.533 1.00 91.19 87 ARG A CA 1
ATOM 641 C C . ARG A 1 87 ? -12.535 8.384 36.394 1.00 91.19 87 ARG A C 1
ATOM 643 O O . ARG A 1 87 ? -12.422 9.062 37.414 1.00 91.19 87 ARG A O 1
ATOM 650 N N . GLY A 1 88 ? -13.711 7.916 35.982 1.00 88.25 88 GLY A N 1
ATOM 651 C CA . GLY A 1 88 ? -14.979 8.165 36.675 1.00 88.25 88 GLY A CA 1
ATOM 652 C C . GLY A 1 88 ? -15.339 9.651 36.824 1.00 88.25 88 GLY A C 1
ATOM 653 O O . GLY A 1 88 ? -15.753 10.070 37.902 1.00 88.25 88 GLY A O 1
ATOM 654 N N . TYR A 1 89 ? -15.171 10.448 35.762 1.00 88.56 89 TYR A N 1
ATOM 655 C CA . TYR A 1 89 ? -15.400 11.907 35.689 1.00 88.56 89 TYR A CA 1
ATOM 656 C C . TYR A 1 89 ? -14.448 12.798 36.505 1.00 88.56 89 TYR A C 1
ATOM 658 O O . TYR A 1 89 ? -14.587 14.027 36.473 1.00 88.56 89 TYR A O 1
ATOM 666 N N . GLU A 1 90 ? -13.474 12.213 37.197 1.00 87.50 90 GLU A N 1
ATOM 667 C CA . GLU A 1 90 ? -12.486 12.927 38.004 1.00 87.50 90 GLU A CA 1
ATOM 668 C C . GLU A 1 90 ? -11.105 12.887 37.346 1.00 87.50 90 GLU A C 1
ATOM 670 O O . GLU A 1 90 ? -10.744 11.922 36.669 1.00 87.50 90 GLU A O 1
ATOM 675 N N . VAL A 1 91 ? -10.312 13.943 37.553 1.00 90.31 91 VAL A N 1
ATOM 676 C CA . VAL A 1 91 ? -8.906 13.961 37.126 1.00 90.31 91 VAL A CA 1
ATOM 677 C C . VAL A 1 91 ? -8.123 13.058 38.074 1.00 90.31 91 VAL A C 1
ATOM 679 O O . VAL A 1 91 ? -7.829 13.451 39.203 1.00 90.31 91 VAL A O 1
ATOM 682 N N . ALA A 1 92 ? -7.806 11.850 37.618 1.00 86.56 92 ALA A N 1
ATOM 683 C CA . ALA A 1 92 ? -7.031 10.882 38.381 1.00 86.56 92 ALA A CA 1
ATOM 684 C C . ALA A 1 92 ? -5.549 11.266 38.402 1.00 86.56 92 ALA A C 1
ATOM 686 O O . ALA A 1 92 ? -4.902 11.208 39.447 1.00 86.56 92 ALA A O 1
ATOM 687 N N . GLU A 1 93 ? -5.026 11.694 37.253 1.00 83.94 93 GLU A N 1
ATOM 688 C CA . GLU A 1 93 ? -3.627 12.076 37.092 1.00 83.94 93 GLU A CA 1
ATOM 689 C C . GLU A 1 93 ? -3.516 13.314 36.208 1.00 83.94 93 GLU A C 1
ATOM 691 O O . GLU A 1 93 ? -4.318 13.537 35.297 1.00 83.94 93 GLU A O 1
ATOM 696 N N . LYS A 1 94 ? -2.509 14.137 36.489 1.00 85.19 94 LYS A N 1
ATOM 697 C CA . LYS A 1 94 ? -2.217 15.333 35.713 1.00 85.19 94 LYS A CA 1
ATOM 698 C C . LYS A 1 94 ? -0.727 15.412 35.459 1.00 85.19 94 LYS A C 1
ATOM 700 O O . LYS A 1 94 ? 0.048 15.643 36.383 1.00 85.19 94 LYS A O 1
ATOM 705 N N . HIS A 1 95 ? -0.377 15.306 34.191 1.00 77.81 95 HIS A N 1
ATOM 706 C CA . HIS A 1 95 ? 0.986 15.363 33.705 1.00 77.81 95 HIS A CA 1
ATOM 707 C C . HIS A 1 95 ? 1.147 16.650 32.901 1.00 77.81 95 HIS A C 1
ATOM 709 O O . HIS A 1 95 ? 0.326 16.986 32.042 1.00 77.81 95 HIS A O 1
ATOM 715 N N . LEU A 1 96 ? 2.173 17.434 33.219 1.00 68.94 96 LEU A N 1
ATOM 716 C CA . LEU A 1 96 ? 2.633 18.444 32.275 1.00 68.94 96 LEU A CA 1
ATOM 717 C C . LEU A 1 96 ? 3.426 17.692 31.214 1.00 68.94 96 LEU A C 1
ATOM 719 O O . LEU A 1 96 ? 4.188 16.796 31.570 1.00 68.94 96 LEU A O 1
ATOM 723 N N . VAL A 1 97 ? 3.243 18.030 29.941 1.00 69.75 97 VAL A N 1
ATOM 724 C CA . VAL A 1 97 ? 4.088 17.431 28.915 1.00 69.75 97 VAL A CA 1
ATOM 725 C C . VAL A 1 97 ? 5.509 17.941 29.145 1.00 69.75 97 VAL A C 1
ATOM 727 O O . VAL A 1 97 ? 5.785 19.133 28.994 1.00 69.75 97 VAL A O 1
ATOM 730 N N . GLU A 1 98 ? 6.390 17.056 29.601 1.00 66.44 98 GLU A N 1
ATOM 731 C CA . GLU A 1 98 ? 7.804 17.369 29.731 1.00 66.44 98 GLU A CA 1
ATOM 732 C C . GLU A 1 98 ? 8.420 17.287 28.344 1.00 66.44 98 GLU A C 1
ATOM 734 O O . GLU A 1 98 ? 8.256 16.300 27.633 1.00 66.44 98 GLU A O 1
ATOM 739 N N . ARG A 1 99 ? 9.092 18.362 27.934 1.00 69.50 99 ARG A N 1
ATOM 740 C CA . ARG A 1 99 ? 9.805 18.371 26.664 1.00 69.50 99 ARG A CA 1
ATOM 741 C C . ARG A 1 99 ? 11.016 17.446 26.830 1.00 69.50 99 ARG A C 1
ATOM 743 O O . ARG A 1 99 ? 11.887 17.775 27.641 1.00 69.50 99 ARG A O 1
ATOM 750 N N . PRO A 1 100 ? 11.069 16.299 26.136 1.00 72.00 100 PRO A N 1
ATOM 751 C CA . PRO A 1 100 ? 12.182 15.390 26.256 1.00 72.00 100 PRO A CA 1
ATOM 752 C C . PRO A 1 100 ? 13.407 16.086 25.678 1.00 72.00 100 PRO A C 1
ATOM 754 O O . PRO A 1 100 ? 13.305 16.948 24.807 1.00 72.00 100 PRO A O 1
ATOM 757 N N . THR A 1 101 ? 14.587 15.728 26.167 1.00 78.62 101 THR A N 1
ATOM 758 C CA . THR A 1 101 ? 15.835 16.258 25.607 1.00 78.62 101 THR A CA 1
ATOM 759 C C . THR A 1 101 ? 16.127 15.671 24.226 1.00 78.62 101 THR A C 1
ATOM 761 O O . THR A 1 101 ? 16.892 16.249 23.460 1.00 78.62 101 THR A O 1
ATOM 764 N N . GLU A 1 102 ? 15.522 14.526 23.900 1.00 79.44 102 GLU A N 1
ATOM 765 C CA . GLU A 1 102 ? 15.719 13.804 22.648 1.00 79.44 102 GLU A CA 1
ATOM 766 C C . GLU A 1 102 ? 14.461 13.004 22.266 1.00 79.44 102 GLU A C 1
ATOM 768 O O . GLU A 1 102 ? 13.756 12.515 23.146 1.00 79.44 102 GLU A O 1
ATOM 773 N N . VAL A 1 103 ? 14.206 12.834 20.968 1.00 72.38 103 VAL A N 1
ATOM 774 C CA . VAL A 1 103 ? 13.170 11.948 20.410 1.00 72.38 103 VAL A CA 1
ATOM 775 C C . VAL A 1 103 ? 13.776 10.967 19.407 1.00 72.38 103 VAL A C 1
ATOM 777 O O . VAL A 1 103 ? 14.734 11.305 18.708 1.00 72.38 103 VAL A O 1
ATOM 780 N N . SER A 1 104 ? 13.230 9.749 19.327 1.00 72.00 104 SER A N 1
ATOM 781 C CA . SER A 1 104 ? 13.791 8.651 18.529 1.00 72.00 104 SER A CA 1
ATOM 782 C C . SER A 1 104 ? 12.711 7.891 17.755 1.00 72.00 104 SER A C 1
ATOM 784 O O . SER A 1 104 ? 11.676 7.560 18.318 1.00 72.00 104 SER A O 1
ATOM 786 N N . GLY A 1 105 ? 12.960 7.590 16.477 1.00 55.34 105 GLY A N 1
ATOM 787 C CA . GLY A 1 105 ? 12.155 6.681 15.645 1.00 55.34 105 GLY A CA 1
ATOM 788 C C . GLY A 1 105 ? 10.870 7.260 15.055 1.00 55.34 105 GLY A C 1
ATOM 789 O O . GLY A 1 105 ? 10.154 6.553 14.360 1.00 55.34 105 GLY A O 1
ATOM 790 N N . ILE A 1 106 ? 10.590 8.535 15.316 1.00 60.03 106 ILE A N 1
ATOM 791 C CA . ILE A 1 106 ? 9.298 9.164 15.003 1.00 60.03 106 ILE A CA 1
ATOM 792 C C . ILE A 1 106 ? 9.420 10.190 13.868 1.00 60.03 106 ILE A C 1
ATOM 794 O O . ILE A 1 106 ? 8.466 10.442 13.134 1.00 60.03 106 ILE A O 1
ATOM 798 N N . LEU A 1 107 ? 10.606 10.784 13.715 1.00 70.06 107 LEU A N 1
ATOM 799 C CA . LEU A 1 107 ? 10.882 11.819 12.726 1.00 70.06 107 LEU A CA 1
ATOM 800 C C . LEU A 1 107 ? 11.882 11.319 11.685 1.00 70.06 107 LEU A C 1
ATOM 802 O O . LEU A 1 107 ? 12.843 10.633 12.022 1.00 70.06 107 LEU A O 1
ATOM 806 N N . GLN A 1 108 ? 11.703 11.718 10.434 1.00 76.25 108 GLN A N 1
ATOM 807 C CA . GLN A 1 108 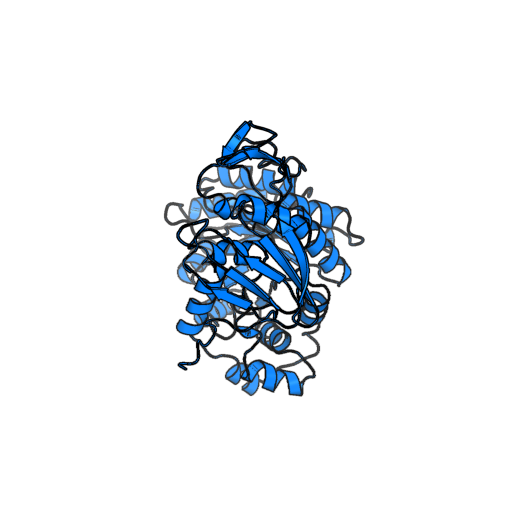? 12.681 11.554 9.368 1.00 76.25 108 GLN A CA 1
ATOM 808 C C . GLN A 1 108 ? 13.511 12.834 9.222 1.00 76.25 108 GLN A C 1
ATOM 810 O O . GLN A 1 108 ? 12.992 13.947 9.317 1.00 76.25 108 GLN A O 1
ATOM 815 N N . CYS A 1 109 ? 14.822 12.706 8.988 1.00 79.31 109 CYS A N 1
ATOM 816 C CA . CYS A 1 109 ? 15.669 13.885 8.809 1.00 79.31 109 CYS A CA 1
ATOM 817 C C . CYS A 1 109 ? 15.344 14.575 7.478 1.00 79.31 109 CYS A C 1
ATOM 819 O O . CYS A 1 109 ? 15.186 13.916 6.455 1.00 79.31 109 CYS A O 1
ATOM 821 N N . SER A 1 110 ? 15.301 15.908 7.471 1.00 80.25 110 SER A N 1
ATOM 822 C CA . SER A 1 110 ? 15.138 16.688 6.238 1.00 80.25 110 SER A CA 1
ATOM 823 C C . SER A 1 110 ? 16.394 16.693 5.357 1.00 80.25 110 SER A C 1
ATOM 825 O O . SER A 1 110 ? 16.336 17.090 4.194 1.00 80.25 110 SER A O 1
ATOM 827 N N . ASN A 1 111 ? 17.540 16.259 5.890 1.00 76.94 111 ASN A N 1
ATOM 828 C CA . ASN A 1 111 ? 18.757 16.070 5.116 1.00 76.94 111 ASN A CA 1
ATOM 829 C C . ASN A 1 111 ? 18.788 14.661 4.521 1.00 76.94 111 ASN A C 1
ATOM 831 O O . ASN A 1 111 ? 19.022 13.688 5.232 1.00 76.94 111 ASN A O 1
ATOM 835 N N . HIS A 1 112 ? 18.623 14.581 3.203 1.00 76.38 112 HIS A N 1
ATOM 836 C CA . HIS A 1 112 ? 18.638 13.326 2.452 1.00 76.38 112 HIS A CA 1
ATOM 837 C C . HIS A 1 112 ? 19.984 12.590 2.451 1.00 76.38 112 HIS A C 1
ATOM 839 O O . HIS A 1 112 ? 20.001 11.439 2.065 1.00 76.38 112 HIS A O 1
ATOM 845 N N . ASN A 1 113 ? 21.089 13.225 2.862 1.00 72.06 113 ASN A N 1
ATOM 846 C CA . ASN A 1 113 ? 22.393 12.554 3.016 1.00 72.06 113 ASN A CA 1
ATOM 847 C C . ASN A 1 113 ? 22.680 12.180 4.482 1.00 72.06 113 ASN A C 1
ATOM 849 O O . ASN A 1 113 ? 23.838 12.052 4.890 1.00 72.06 113 ASN A O 1
ATOM 853 N N . CYS A 1 114 ? 21.657 12.204 5.335 1.00 76.50 114 CYS A N 1
ATOM 854 C CA . CYS A 1 114 ? 21.801 11.810 6.722 1.00 76.50 114 CYS A CA 1
ATOM 855 C C . CYS A 1 114 ? 21.809 10.287 6.807 1.00 76.50 114 CYS A C 1
ATOM 857 O O . CYS A 1 114 ? 20.900 9.647 6.291 1.00 76.50 114 CYS A O 1
ATOM 859 N N . ILE A 1 115 ? 22.740 9.726 7.580 1.00 70.31 115 ILE A N 1
ATOM 860 C CA . ILE A 1 115 ? 22.843 8.275 7.798 1.00 70.31 115 ILE A CA 1
ATOM 861 C C . ILE A 1 115 ? 21.552 7.635 8.333 1.00 70.31 115 ILE A C 1
ATOM 863 O O . ILE A 1 115 ? 21.345 6.446 8.165 1.00 70.31 115 ILE A O 1
ATOM 867 N N . SER A 1 116 ? 20.662 8.419 8.955 1.00 65.62 116 SER A N 1
ATOM 868 C CA . SER A 1 116 ? 19.350 7.954 9.438 1.00 65.62 116 SER A CA 1
ATOM 869 C C . SER A 1 116 ? 18.213 8.075 8.421 1.00 65.62 116 SER A C 1
ATOM 871 O O . SER A 1 116 ? 17.052 7.891 8.774 1.00 65.62 116 SER A O 1
ATOM 873 N N . VAL A 1 117 ? 18.517 8.545 7.218 1.00 56.38 117 VAL A N 1
ATOM 874 C CA . VAL A 1 117 ? 17.619 8.581 6.055 1.00 56.38 117 VAL A CA 1
ATOM 875 C C . VAL A 1 117 ? 18.081 7.561 5.013 1.00 56.38 117 VAL A C 1
ATOM 877 O O . VAL A 1 117 ? 17.248 7.054 4.268 1.00 56.38 117 VAL A O 1
ATOM 880 N N . ASP A 1 118 ? 19.381 7.262 5.001 1.00 53.34 118 ASP A N 1
ATOM 881 C CA . ASP A 1 118 ? 20.033 6.273 4.145 1.00 53.34 118 ASP A CA 1
ATOM 882 C C . ASP A 1 118 ? 19.923 4.831 4.698 1.00 53.34 118 ASP A C 1
ATOM 884 O O . ASP A 1 118 ? 19.301 4.577 5.728 1.00 53.34 118 ASP A O 1
ATOM 888 N N . ASP A 1 119 ? 20.540 3.876 3.997 1.00 47.16 119 ASP A N 1
ATOM 889 C CA . ASP A 1 119 ? 20.411 2.414 4.150 1.00 47.16 119 ASP A CA 1
ATOM 890 C C . ASP A 1 119 ? 20.992 1.816 5.451 1.00 47.16 119 ASP A C 1
ATOM 892 O O . ASP A 1 119 ? 21.167 0.600 5.561 1.00 47.16 119 ASP A O 1
ATOM 896 N N . GLU A 1 120 ? 21.318 2.637 6.451 1.00 47.34 120 GLU A N 1
ATOM 897 C CA . GLU A 1 120 ? 21.808 2.136 7.732 1.00 47.34 120 GLU A CA 1
ATOM 898 C C . GLU A 1 120 ? 20.622 1.776 8.648 1.00 47.34 120 GLU A C 1
ATOM 900 O O . GLU A 1 120 ? 19.684 2.566 8.776 1.00 47.34 120 GLU A O 1
ATOM 905 N N . PRO A 1 121 ? 20.639 0.617 9.341 1.00 54.00 121 PRO A N 1
ATOM 906 C CA . PRO A 1 121 ? 19.580 0.195 10.262 1.00 54.00 121 PRO A CA 1
ATOM 907 C C . PRO A 1 121 ? 19.653 0.983 11.581 1.00 54.00 121 PRO A C 1
ATOM 909 O O . PRO A 1 121 ? 19.740 0.421 12.674 1.00 54.00 121 PRO A O 1
ATOM 912 N N . ILE A 1 122 ? 19.679 2.309 11.486 1.00 53.69 122 ILE A N 1
ATOM 913 C CA . ILE A 1 122 ? 19.772 3.219 12.614 1.00 53.69 122 ILE A CA 1
ATOM 914 C C . ILE A 1 122 ? 18.443 3.944 12.786 1.00 53.69 122 ILE A C 1
ATOM 916 O O . ILE A 1 122 ? 17.886 4.541 11.868 1.00 53.69 122 ILE A O 1
ATOM 920 N N . THR A 1 123 ? 17.919 3.900 14.003 1.00 60.09 123 THR A N 1
ATOM 921 C CA . THR A 1 123 ? 16.704 4.628 14.357 1.00 60.09 123 THR A CA 1
ATOM 922 C C . THR A 1 123 ? 16.988 6.134 14.322 1.00 60.09 123 THR A C 1
ATOM 924 O O . THR A 1 123 ? 17.901 6.571 15.020 1.00 60.09 123 THR A O 1
ATOM 927 N N . PRO A 1 124 ? 16.237 6.960 13.569 1.00 72.25 124 PRO A N 1
ATOM 928 C CA . PRO A 1 124 ? 16.432 8.408 13.565 1.00 72.25 124 PRO A CA 1
ATOM 929 C C . PRO A 1 124 ? 16.342 8.996 14.975 1.00 72.25 124 PRO A C 1
ATOM 931 O O . PRO A 1 124 ? 15.399 8.695 15.700 1.00 72.25 124 PRO A O 1
ATOM 934 N N . ARG A 1 125 ? 17.293 9.850 15.362 1.00 81.00 125 ARG A N 1
ATOM 935 C CA . ARG A 1 125 ? 17.360 10.484 16.686 1.00 81.00 125 ARG A CA 1
ATOM 936 C C . ARG A 1 125 ? 17.520 11.985 16.540 1.00 81.00 125 ARG A C 1
ATOM 938 O O . ARG A 1 125 ? 18.323 12.447 15.723 1.00 81.00 125 ARG A O 1
ATOM 945 N N . PHE A 1 126 ? 16.782 12.740 17.345 1.00 85.31 126 PHE A N 1
ATOM 946 C CA . PHE A 1 126 ? 16.815 14.195 17.321 1.00 85.31 126 PHE A CA 1
ATOM 947 C C . PHE A 1 126 ? 16.873 14.783 18.725 1.00 85.31 126 PHE A C 1
ATOM 949 O O . PHE A 1 126 ? 16.010 14.503 19.548 1.00 85.31 126 PHE A O 1
ATOM 956 N N . GLU A 1 127 ? 17.849 15.653 18.967 1.00 86.25 127 GLU A N 1
ATOM 957 C CA . GLU A 1 127 ? 17.881 16.542 20.125 1.00 86.25 127 GLU A CA 1
ATOM 958 C C . GLU A 1 127 ? 16.752 17.571 19.993 1.00 86.25 127 GLU A C 1
ATOM 960 O O . GLU A 1 127 ? 16.571 18.186 18.937 1.00 86.25 127 GLU A O 1
ATOM 965 N N . VAL A 1 128 ? 15.987 17.776 21.060 1.00 81.38 128 VAL A N 1
ATOM 966 C CA . VAL A 1 128 ? 14.893 18.749 21.054 1.00 81.38 128 VAL A CA 1
ATOM 967 C C . VAL A 1 128 ? 15.436 20.123 21.431 1.00 81.38 128 VAL A C 1
ATOM 969 O O . VAL A 1 128 ? 15.993 20.313 22.510 1.00 81.38 128 VAL A O 1
ATOM 972 N N . LEU A 1 129 ? 15.262 21.093 20.534 1.00 82.06 129 LEU A N 1
ATOM 973 C CA . LEU A 1 129 ? 15.651 22.487 20.739 1.00 82.06 129 LEU A CA 1
ATOM 974 C C . LEU A 1 129 ? 14.441 23.330 21.150 1.00 82.06 129 LEU A C 1
ATOM 976 O O . LEU A 1 129 ? 13.293 22.900 21.049 1.00 82.06 129 LEU A O 1
ATOM 980 N N . ASP A 1 130 ? 14.682 24.577 21.556 1.00 73.62 130 ASP A N 1
ATOM 981 C CA . ASP A 1 130 ? 13.603 25.507 21.897 1.00 73.62 130 ASP A CA 1
ATOM 982 C C . ASP A 1 130 ? 12.660 25.771 20.706 1.00 73.62 130 ASP A C 1
ATOM 984 O O . ASP A 1 130 ? 11.440 25.814 20.894 1.00 73.62 130 ASP A O 1
ATOM 988 N N . ASP A 1 131 ? 13.210 25.874 19.492 1.00 72.06 131 ASP A N 1
ATOM 989 C CA . ASP A 1 131 ? 12.543 26.279 18.246 1.00 72.06 131 ASP A CA 1
ATOM 990 C C . ASP A 1 131 ? 12.543 25.197 17.145 1.00 72.06 131 ASP A C 1
ATOM 992 O O . ASP A 1 131 ? 12.332 25.511 15.975 1.00 72.06 131 ASP A O 1
ATOM 996 N N . GLY A 1 132 ? 12.792 23.931 17.493 1.00 80.38 132 GLY A N 1
ATOM 997 C CA . GLY A 1 132 ? 12.823 22.840 16.520 1.00 80.38 132 GLY A CA 1
ATOM 998 C C . GLY A 1 132 ? 13.440 21.561 17.070 1.00 80.38 132 GLY A C 1
ATOM 999 O O . GLY A 1 132 ? 13.517 21.361 18.281 1.00 80.38 132 GLY A O 1
ATOM 1000 N N . VAL A 1 133 ? 13.917 20.705 16.175 1.00 85.31 133 VAL A N 1
ATOM 1001 C CA . VAL A 1 133 ? 14.681 19.501 16.523 1.00 85.31 133 VAL A CA 1
ATOM 1002 C C . VAL A 1 133 ? 15.967 19.441 15.705 1.00 85.31 133 VAL A C 1
ATOM 1004 O O . VAL A 1 133 ? 15.984 19.832 14.538 1.00 85.31 133 VAL A O 1
ATOM 1007 N N . ARG A 1 134 ? 17.058 18.968 16.304 1.00 88.44 134 ARG A N 1
ATOM 1008 C CA . ARG A 1 134 ? 18.355 18.778 15.649 1.00 88.44 134 ARG A CA 1
ATOM 1009 C C . ARG A 1 134 ? 18.632 17.296 15.505 1.00 88.44 134 ARG A C 1
ATOM 1011 O O . ARG A 1 134 ? 18.688 16.586 16.499 1.00 88.44 134 ARG A O 1
ATOM 1018 N N . CYS A 1 135 ? 18.852 16.833 14.285 1.00 84.69 135 CYS A N 1
ATOM 1019 C CA . CYS A 1 135 ? 19.270 15.460 14.045 1.00 84.69 135 CYS A CA 1
ATOM 1020 C C . CYS A 1 135 ? 20.605 15.180 14.749 1.00 84.69 135 CYS A C 1
ATOM 1022 O O . CYS A 1 135 ? 21.582 15.879 14.497 1.00 84.69 135 CYS A O 1
ATOM 1024 N N . VAL A 1 136 ? 20.654 14.135 15.578 1.00 88.06 136 VAL A N 1
ATOM 1025 C CA . VAL A 1 136 ? 21.857 13.724 16.330 1.00 88.06 136 VAL A CA 1
ATOM 1026 C C . VAL A 1 136 ? 22.983 13.261 15.396 1.00 88.06 136 VAL A C 1
ATOM 1028 O O . VAL A 1 136 ? 24.149 13.254 15.776 1.00 88.06 136 VAL A O 1
ATOM 1031 N N . TYR A 1 137 ? 22.641 12.882 14.164 1.00 81.31 137 TYR A N 1
ATOM 1032 C CA . TYR A 1 137 ? 23.580 12.291 13.218 1.00 81.31 137 TYR A CA 1
ATOM 1033 C C . TYR A 1 137 ? 24.244 13.299 12.281 1.00 81.31 137 TYR A C 1
ATOM 1035 O O . TYR A 1 137 ? 25.440 13.199 12.024 1.00 81.31 137 TYR A O 1
ATOM 1043 N N . CYS A 1 138 ? 23.484 14.258 11.748 1.00 83.94 138 CYS A N 1
ATOM 1044 C CA . CYS A 1 138 ? 23.991 15.210 10.752 1.00 83.94 138 CYS A CA 1
ATOM 1045 C C . CYS A 1 138 ? 23.848 16.680 11.165 1.00 83.94 138 CYS A C 1
ATOM 1047 O O . CYS A 1 138 ? 24.037 17.566 10.332 1.00 83.94 138 CYS A O 1
ATOM 1049 N N . ASP A 1 139 ? 23.441 16.941 12.410 1.00 88.44 139 ASP A N 1
ATOM 1050 C CA . ASP A 1 139 ? 23.197 18.274 12.974 1.00 88.44 139 ASP A CA 1
ATOM 1051 C C . ASP A 1 139 ? 22.162 19.127 12.217 1.00 88.44 139 ASP A C 1
ATOM 1053 O O . ASP A 1 139 ? 21.996 20.318 12.497 1.00 88.44 139 ASP A O 1
ATOM 1057 N N . THR A 1 140 ? 21.423 18.536 11.274 1.00 85.94 140 THR A N 1
ATOM 1058 C CA . THR A 1 140 ? 20.375 19.247 10.535 1.00 85.94 140 THR A CA 1
ATOM 1059 C C . THR A 1 140 ? 19.245 19.621 11.479 1.00 85.94 140 THR A C 1
ATOM 1061 O O . THR A 1 140 ? 18.732 18.776 12.214 1.00 85.94 140 THR A O 1
ATOM 1064 N N . ILE A 1 141 ? 18.859 20.896 11.448 1.00 88.12 141 ILE A N 1
ATOM 1065 C CA . ILE A 1 141 ? 17.815 21.446 12.309 1.00 88.12 141 ILE A CA 1
ATOM 1066 C C . ILE A 1 141 ? 16.526 21.599 11.505 1.00 88.12 141 ILE A C 1
ATOM 1068 O O . ILE A 1 141 ? 16.496 22.331 10.514 1.00 88.12 141 ILE A O 1
ATOM 1072 N N . ILE A 1 142 ? 15.462 20.952 11.970 1.00 80.88 142 ILE A N 1
ATOM 1073 C CA . ILE A 1 142 ? 14.101 21.085 11.449 1.00 80.88 142 ILE A CA 1
ATOM 1074 C C . ILE A 1 142 ? 13.364 22.069 12.359 1.00 80.88 142 ILE A C 1
ATOM 1076 O O . ILE A 1 142 ? 13.211 21.808 13.553 1.00 80.88 142 ILE A O 1
ATOM 1080 N N . ARG A 1 143 ? 12.959 23.219 11.809 1.00 78.31 143 ARG A N 1
ATOM 1081 C CA . ARG A 1 143 ? 12.243 24.284 12.542 1.00 78.31 143 ARG A CA 1
ATOM 1082 C C . ARG A 1 143 ? 10.792 24.435 12.097 1.00 78.31 143 ARG A C 1
ATOM 1084 O O . ARG A 1 143 ? 9.907 24.595 12.929 1.00 78.31 143 ARG A O 1
ATOM 1091 N N . ASP A 1 144 ? 10.569 24.363 10.789 1.00 63.53 144 ASP A N 1
ATOM 1092 C CA . ASP A 1 144 ? 9.261 24.499 10.158 1.00 63.53 144 ASP A CA 1
ATOM 1093 C C . ASP A 1 144 ? 8.757 23.127 9.698 1.00 63.53 144 ASP A C 1
ATOM 1095 O O . ASP A 1 144 ? 9.557 22.252 9.373 1.00 63.53 144 ASP A O 1
ATOM 1099 N N . ASP A 1 145 ? 7.435 22.957 9.667 1.00 62.66 145 ASP A N 1
ATOM 1100 C CA . ASP A 1 145 ? 6.761 21.772 9.117 1.00 62.66 145 ASP A CA 1
ATOM 1101 C C . ASP A 1 145 ? 7.211 20.430 9.725 1.00 62.66 145 ASP A C 1
ATOM 1103 O O . ASP A 1 145 ? 7.266 19.401 9.059 1.00 62.66 145 ASP A O 1
ATOM 1107 N N . LEU A 1 146 ? 7.495 20.431 11.034 1.00 65.19 146 LEU A N 1
ATOM 1108 C CA . LEU A 1 146 ? 7.780 19.216 11.800 1.00 65.19 146 LEU A CA 1
ATOM 1109 C C . LEU A 1 146 ? 6.774 18.071 11.528 1.00 65.19 146 LEU A C 1
ATOM 1111 O O . LEU A 1 146 ? 7.230 16.935 11.424 1.00 65.19 146 LEU A O 1
ATOM 1115 N N . PRO A 1 147 ? 5.457 18.332 11.335 1.00 58.09 147 PRO A N 1
ATOM 1116 C CA . PRO A 1 147 ? 4.497 17.308 10.921 1.00 58.09 147 PRO A CA 1
ATOM 1117 C C . PRO A 1 147 ? 4.828 16.590 9.606 1.00 58.09 147 PRO A C 1
ATOM 1119 O O . PRO A 1 147 ? 4.612 15.387 9.515 1.00 58.09 147 PRO A O 1
ATOM 1122 N N . ALA A 1 148 ? 5.376 17.278 8.600 1.00 58.72 148 ALA A N 1
ATOM 1123 C CA . ALA A 1 148 ? 5.744 16.660 7.321 1.00 58.72 148 ALA A CA 1
ATOM 1124 C C . ALA A 1 148 ? 6.949 15.714 7.425 1.00 58.72 148 ALA A C 1
ATOM 1126 O O . ALA A 1 148 ? 7.228 14.955 6.500 1.00 58.72 148 ALA A O 1
ATOM 1127 N N . HIS A 1 149 ? 7.656 15.756 8.553 1.00 64.50 149 HIS A N 1
ATOM 1128 C CA . HIS A 1 149 ? 8.774 14.877 8.858 1.00 64.50 149 HIS A CA 1
ATOM 1129 C C . HIS A 1 149 ? 8.372 13.704 9.755 1.00 64.50 149 HIS A C 1
ATOM 1131 O O . HIS A 1 149 ? 9.245 12.954 10.177 1.00 64.50 149 HIS A O 1
ATOM 1137 N N . ILE A 1 150 ? 7.084 13.527 10.053 1.00 61.25 150 ILE A N 1
ATOM 1138 C CA . ILE A 1 150 ? 6.584 12.402 10.846 1.00 61.25 150 ILE A CA 1
ATOM 1139 C C . ILE A 1 150 ? 6.423 11.183 9.934 1.00 61.25 150 ILE A C 1
ATOM 1141 O O . ILE A 1 150 ? 5.782 11.262 8.885 1.00 61.25 150 ILE A O 1
ATOM 1145 N N . LEU A 1 151 ? 7.019 10.054 10.319 1.00 53.56 151 LEU A N 1
ATOM 1146 C CA . LEU A 1 151 ? 6.901 8.800 9.570 1.00 53.56 151 LEU A CA 1
ATOM 1147 C C . LEU A 1 151 ? 5.453 8.275 9.652 1.00 53.56 151 LEU A C 1
ATOM 1149 O O . LEU A 1 151 ? 4.919 8.127 10.745 1.00 53.56 151 LEU A O 1
ATOM 1153 N N . VAL A 1 152 ? 4.821 7.984 8.502 1.00 50.66 152 VAL A N 1
ATOM 1154 C CA . VAL A 1 152 ? 3.439 7.438 8.419 1.00 50.66 152 VAL A CA 1
ATOM 1155 C C . VAL A 1 152 ? 3.351 6.028 9.016 1.00 50.66 152 VAL A C 1
ATOM 1157 O O . VAL A 1 152 ? 2.320 5.636 9.551 1.00 50.66 152 VAL A O 1
ATOM 1160 N N . MET A 1 153 ? 4.444 5.276 8.913 1.00 61.91 153 MET A N 1
ATOM 1161 C CA . MET A 1 153 ? 4.712 4.063 9.673 1.00 61.91 153 MET A CA 1
ATOM 1162 C C . MET A 1 153 ? 6.228 3.970 9.807 1.00 61.91 153 MET A C 1
ATOM 1164 O O . MET A 1 153 ? 6.939 3.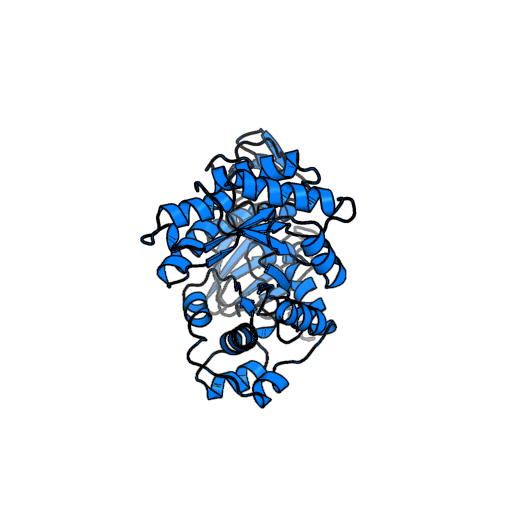925 8.799 1.00 61.91 153 MET A O 1
ATOM 1168 N N . SER A 1 154 ? 6.723 3.999 11.036 1.00 66.25 154 SER A N 1
ATOM 1169 C CA . SER A 1 154 ? 8.152 3.904 11.316 1.00 66.25 154 SER A CA 1
ATOM 1170 C C . SER A 1 154 ? 8.719 2.546 10.893 1.00 66.25 154 SER A C 1
ATOM 1172 O O . SER A 1 154 ? 8.000 1.558 10.737 1.00 66.25 154 SER A O 1
ATOM 1174 N N . THR A 1 155 ? 10.042 2.466 10.748 1.00 72.06 155 THR A N 1
ATOM 1175 C CA . THR A 1 155 ? 10.757 1.206 10.489 1.00 72.06 155 THR A CA 1
ATOM 1176 C C . THR A 1 155 ? 10.413 0.124 11.518 1.00 72.06 155 THR A C 1
ATOM 1178 O O . THR A 1 155 ? 10.260 -1.040 11.156 1.00 72.06 155 THR A O 1
ATOM 1181 N N . GLN A 1 156 ? 10.250 0.507 12.788 1.00 72.75 156 GLN A N 1
ATOM 1182 C CA . GLN A 1 156 ? 9.903 -0.419 13.865 1.00 72.75 156 GLN A CA 1
ATOM 1183 C C . GLN A 1 156 ? 8.461 -0.925 13.736 1.00 72.75 156 GLN A C 1
ATOM 1185 O O . GLN A 1 156 ? 8.223 -2.125 13.823 1.00 72.75 156 GLN A O 1
ATOM 1190 N N . GLU A 1 157 ? 7.502 -0.038 13.469 1.00 71.75 157 GLU A N 1
ATOM 1191 C CA . GLU A 1 157 ? 6.103 -0.439 13.263 1.00 71.75 157 GLU A CA 1
ATOM 1192 C C . GLU A 1 157 ? 5.941 -1.316 12.017 1.00 71.75 157 GLU A C 1
ATOM 1194 O O . GLU A 1 157 ? 5.142 -2.253 12.019 1.00 71.75 157 GLU A O 1
ATOM 1199 N N . ALA A 1 158 ? 6.723 -1.050 10.966 1.00 79.69 158 ALA A N 1
ATOM 1200 C CA . ALA A 1 158 ? 6.769 -1.891 9.776 1.00 79.69 158 ALA A CA 1
ATOM 1201 C C . ALA A 1 158 ? 7.278 -3.298 10.106 1.00 79.69 158 ALA A C 1
ATOM 1203 O O . ALA A 1 158 ? 6.658 -4.274 9.688 1.00 79.69 158 ALA A O 1
ATOM 1204 N N . TYR A 1 159 ? 8.360 -3.400 10.887 1.00 87.44 159 TYR A N 1
ATOM 1205 C CA . TYR A 1 159 ? 8.874 -4.681 11.365 1.00 87.44 159 TYR A CA 1
ATOM 1206 C C . TYR A 1 159 ? 7.799 -5.449 12.141 1.00 87.44 159 TYR A C 1
ATOM 1208 O O . TYR A 1 159 ? 7.453 -6.571 11.785 1.00 87.44 159 TYR A O 1
ATOM 1216 N N . GLU A 1 160 ? 7.206 -4.823 13.159 1.00 84.06 160 GLU A N 1
ATOM 1217 C CA . GLU A 1 160 ? 6.209 -5.463 14.022 1.00 84.06 160 GLU A CA 1
ATOM 1218 C C . GLU A 1 160 ? 4.964 -5.907 13.247 1.00 84.06 160 GLU A C 1
ATOM 1220 O O . GLU A 1 160 ? 4.462 -7.015 13.453 1.00 84.06 160 GLU A O 1
ATOM 1225 N N . SER A 1 161 ? 4.487 -5.070 12.324 1.00 83.50 161 SER A N 1
ATOM 1226 C CA . SER A 1 161 ? 3.300 -5.362 11.517 1.00 83.50 161 SER A CA 1
ATOM 1227 C C . SER A 1 161 ? 3.550 -6.490 10.518 1.00 83.50 161 SER A C 1
ATOM 1229 O O . SER A 1 161 ? 2.695 -7.361 10.360 1.00 83.50 161 SER A O 1
ATOM 1231 N N . VAL A 1 162 ? 4.717 -6.510 9.862 1.00 95.56 162 VAL A N 1
ATOM 1232 C CA . VAL A 1 162 ? 5.077 -7.579 8.918 1.00 95.56 162 VAL A CA 1
ATOM 1233 C C . VAL A 1 162 ? 5.312 -8.893 9.654 1.00 95.56 162 VAL A C 1
ATOM 1235 O O . VAL A 1 162 ? 4.728 -9.895 9.252 1.00 95.56 162 VAL A O 1
ATOM 1238 N N . SER A 1 163 ? 6.064 -8.900 10.759 1.00 95.31 163 SER A N 1
ATOM 1239 C CA . SER A 1 163 ? 6.268 -10.106 11.575 1.00 95.31 163 SER A CA 1
ATOM 1240 C C . SER A 1 163 ? 4.934 -10.694 12.030 1.00 95.31 163 SER A C 1
ATOM 1242 O O . SER A 1 163 ? 4.676 -11.885 11.864 1.00 95.31 163 SER A O 1
ATOM 1244 N N . MET A 1 164 ? 4.029 -9.840 12.516 1.00 94.69 164 MET A N 1
ATOM 1245 C CA . MET A 1 164 ? 2.681 -10.248 12.899 1.00 94.69 164 MET A CA 1
ATOM 1246 C C . MET A 1 164 ? 1.882 -10.814 11.720 1.00 94.69 164 MET A C 1
ATOM 1248 O O . MET A 1 164 ? 1.193 -11.814 11.886 1.00 94.69 164 MET A O 1
ATOM 1252 N N . ALA A 1 165 ? 1.948 -10.200 10.538 1.00 96.19 165 ALA A N 1
ATOM 1253 C CA . ALA A 1 165 ? 1.239 -10.694 9.361 1.00 96.19 165 ALA A CA 1
ATOM 1254 C C . ALA A 1 165 ? 1.766 -12.066 8.908 1.00 96.19 165 ALA A C 1
ATOM 1256 O O . ALA A 1 165 ? 0.962 -12.962 8.648 1.00 96.19 165 ALA A O 1
ATOM 1257 N N . LEU A 1 166 ? 3.088 -12.255 8.864 1.00 97.44 166 LEU A N 1
ATOM 1258 C CA . LEU A 1 166 ? 3.706 -13.535 8.501 1.00 97.44 166 LEU A CA 1
ATOM 1259 C C . LEU A 1 166 ? 3.288 -14.652 9.476 1.00 97.44 166 LEU A C 1
ATOM 1261 O O . LEU A 1 166 ? 2.886 -15.728 9.040 1.00 97.44 166 LEU A O 1
ATOM 1265 N N . GLU A 1 167 ? 3.261 -14.377 10.785 1.00 96.12 167 GLU A N 1
ATOM 1266 C CA . GLU A 1 167 ? 2.762 -15.322 11.800 1.00 96.12 167 GLU A CA 1
ATOM 1267 C C . GLU A 1 167 ? 1.278 -15.697 11.622 1.00 96.12 167 GLU A C 1
ATOM 1269 O O . GLU A 1 167 ? 0.872 -16.808 11.960 1.00 96.12 167 GLU A O 1
ATOM 1274 N N . GLU A 1 168 ? 0.452 -14.775 11.119 1.00 95.94 168 GLU A N 1
ATOM 1275 C CA . GLU A 1 168 ? -0.974 -15.009 10.850 1.00 95.94 168 GLU A CA 1
ATOM 1276 C C . GLU A 1 168 ? -1.229 -15.680 9.484 1.00 95.94 168 GLU A C 1
ATOM 1278 O O . GLU A 1 168 ? -2.383 -15.884 9.101 1.00 95.94 168 GLU A O 1
ATOM 1283 N N . GLY A 1 169 ? -0.169 -16.060 8.759 1.00 95.88 169 GLY A N 1
ATOM 1284 C CA . GLY A 1 169 ? -0.248 -16.804 7.499 1.00 95.88 169 GLY A CA 1
ATOM 1285 C C . GLY A 1 169 ? -0.316 -15.931 6.247 1.00 95.88 169 GLY A C 1
ATOM 1286 O O . GLY A 1 169 ? -0.745 -16.400 5.190 1.00 95.88 169 GLY A O 1
ATOM 1287 N N . TYR A 1 170 ? 0.078 -14.659 6.336 1.00 97.81 170 TYR A N 1
ATOM 1288 C CA . TYR A 1 170 ? 0.288 -13.842 5.145 1.00 97.81 170 TYR A CA 1
ATOM 1289 C C . TYR A 1 170 ? 1.607 -14.209 4.473 1.00 97.81 170 TYR A C 1
ATOM 1291 O O . TYR A 1 170 ? 2.632 -14.352 5.121 1.00 97.81 170 TYR A O 1
ATOM 1299 N N . HIS A 1 171 ? 1.575 -14.278 3.145 1.00 97.25 171 HIS A N 1
ATOM 1300 C CA . HIS A 1 171 ? 2.737 -14.591 2.309 1.00 97.25 171 HIS A CA 1
ATOM 1301 C C . HIS A 1 171 ? 2.962 -13.547 1.209 1.00 97.25 171 HIS A C 1
ATOM 1303 O O . HIS A 1 171 ? 3.776 -13.748 0.320 1.00 97.25 171 HIS A O 1
ATOM 1309 N N . HIS A 1 172 ? 2.234 -12.428 1.229 1.00 98.06 172 HIS A N 1
ATOM 1310 C CA . HIS A 1 172 ? 2.428 -11.313 0.302 1.00 98.06 172 HIS A CA 1
ATOM 1311 C C . HIS A 1 172 ? 2.638 -10.037 1.110 1.00 98.06 172 HIS A C 1
ATOM 1313 O O . HIS A 1 172 ? 1.752 -9.627 1.861 1.00 98.06 172 HIS A O 1
ATOM 1319 N N . VAL A 1 173 ? 3.806 -9.421 0.939 1.00 98.06 173 VAL A N 1
ATOM 1320 C CA . VAL A 1 173 ? 4.196 -8.174 1.600 1.00 98.06 173 VAL A CA 1
ATOM 1321 C C . VAL A 1 173 ? 4.402 -7.094 0.542 1.00 98.06 173 VAL A C 1
ATOM 1323 O O . VAL A 1 173 ? 5.137 -7.292 -0.422 1.00 98.06 173 VAL A O 1
ATOM 1326 N N . ASP A 1 174 ? 3.752 -5.947 0.723 1.00 97.69 174 ASP A N 1
ATOM 1327 C CA . ASP A 1 174 ? 3.838 -4.794 -0.176 1.00 97.69 174 ASP A CA 1
ATOM 1328 C C . ASP A 1 174 ? 4.399 -3.580 0.578 1.00 97.69 174 ASP A C 1
ATOM 1330 O O . ASP A 1 174 ? 3.892 -3.190 1.629 1.00 97.69 174 ASP A O 1
ATOM 1334 N N . THR A 1 175 ? 5.466 -2.990 0.039 1.00 95.56 175 THR A N 1
ATOM 1335 C CA . THR A 1 175 ? 6.087 -1.753 0.532 1.00 95.56 175 THR A CA 1
ATOM 1336 C C . THR A 1 175 ? 6.427 -0.816 -0.638 1.00 95.56 175 THR A C 1
ATOM 1338 O O . THR A 1 175 ? 5.972 -1.027 -1.764 1.00 95.56 175 THR A O 1
ATOM 1341 N N . ALA A 1 176 ? 7.147 0.279 -0.395 1.00 89.19 176 ALA A N 1
ATOM 1342 C CA . ALA A 1 176 ? 7.631 1.211 -1.406 1.00 89.19 176 ALA A CA 1
ATOM 1343 C C . ALA A 1 176 ? 8.818 2.028 -0.881 1.00 89.19 176 ALA A C 1
ATOM 1345 O O . ALA A 1 176 ? 8.878 2.340 0.307 1.00 89.19 176 ALA A O 1
ATOM 1346 N N . GLN A 1 177 ? 9.668 2.516 -1.791 1.00 86.56 177 GLN A N 1
ATOM 1347 C CA . GLN A 1 177 ? 10.753 3.452 -1.457 1.00 86.56 177 GLN A CA 1
ATOM 1348 C C . GLN A 1 177 ? 10.234 4.689 -0.705 1.00 86.56 177 GLN A C 1
ATOM 1350 O O . GLN A 1 177 ? 10.799 5.100 0.304 1.00 86.56 177 GLN A O 1
ATOM 1355 N N . LEU A 1 178 ? 9.101 5.243 -1.155 1.00 74.75 178 LEU A N 1
ATOM 1356 C CA . LEU A 1 178 ? 8.475 6.422 -0.542 1.00 74.75 178 LEU A CA 1
ATOM 1357 C C . LEU A 1 178 ? 7.946 6.188 0.881 1.00 74.75 178 LEU A C 1
ATOM 1359 O O . LEU A 1 178 ? 7.644 7.161 1.563 1.00 74.75 178 LEU A O 1
ATOM 1363 N N . TYR A 1 179 ? 7.791 4.938 1.327 1.00 77.38 179 TYR A N 1
ATOM 1364 C CA . TYR A 1 179 ? 7.323 4.658 2.687 1.00 77.38 179 TYR A CA 1
ATOM 1365 C C . TYR A 1 179 ? 8.453 4.753 3.716 1.00 77.38 179 TYR A C 1
ATOM 1367 O O . TYR A 1 179 ? 8.172 4.848 4.906 1.00 77.38 179 TYR A O 1
ATOM 1375 N N . GLY A 1 180 ? 9.717 4.732 3.275 1.00 77.19 180 GLY A N 1
ATOM 1376 C CA . GLY A 1 180 ? 10.874 4.887 4.159 1.00 77.19 180 GLY A CA 1
ATOM 1377 C C . GLY A 1 180 ? 11.040 3.764 5.188 1.00 77.19 180 GLY A C 1
ATOM 1378 O O . GLY A 1 180 ? 11.707 3.966 6.195 1.00 77.19 180 GLY A O 1
ATOM 1379 N N . ASN A 1 181 ? 10.430 2.596 4.962 1.00 81.69 181 ASN A N 1
ATOM 1380 C CA . ASN A 1 181 ? 10.377 1.505 5.939 1.00 81.69 181 ASN A CA 1
ATOM 1381 C C . ASN A 1 181 ? 10.843 0.140 5.394 1.00 81.69 181 ASN A C 1
ATOM 1383 O O . ASN A 1 181 ? 10.690 -0.876 6.073 1.00 81.69 181 ASN A O 1
ATOM 1387 N N . GLU A 1 182 ? 11.462 0.110 4.207 1.00 92.69 182 GLU A N 1
ATOM 1388 C CA . GLU A 1 182 ? 11.982 -1.112 3.569 1.00 92.69 182 GLU A CA 1
ATOM 1389 C C . GLU A 1 182 ? 12.937 -1.900 4.487 1.00 92.69 182 GLU A C 1
ATOM 1391 O O . GLU A 1 182 ? 12.848 -3.121 4.541 1.00 92.69 182 GLU A O 1
ATOM 1396 N N . ALA A 1 183 ? 13.773 -1.226 5.285 1.00 91.25 183 ALA A N 1
ATOM 1397 C CA . ALA A 1 183 ? 14.676 -1.891 6.233 1.00 91.25 183 ALA A CA 1
ATOM 1398 C C . ALA A 1 183 ? 13.942 -2.682 7.334 1.00 91.25 183 ALA A C 1
ATOM 1400 O O . ALA A 1 183 ? 14.384 -3.757 7.744 1.00 91.25 183 ALA A O 1
ATOM 1401 N N . GLY A 1 184 ? 12.798 -2.170 7.797 1.00 87.75 184 GLY A N 1
ATOM 1402 C CA . GLY A 1 184 ? 11.968 -2.833 8.804 1.00 87.75 184 GLY A CA 1
ATOM 1403 C C . GLY A 1 184 ? 11.266 -4.053 8.222 1.00 87.75 184 GLY A C 1
ATOM 1404 O O . GLY A 1 184 ? 11.266 -5.119 8.832 1.00 87.75 184 GLY A O 1
ATOM 1405 N N . VAL A 1 185 ? 10.755 -3.914 6.996 1.00 96.56 185 VAL A N 1
ATOM 1406 C CA . VAL A 1 185 ? 10.166 -5.018 6.226 1.00 96.56 185 VAL A CA 1
ATOM 1407 C C . VAL A 1 185 ? 11.193 -6.127 5.982 1.00 96.56 185 VAL A C 1
ATOM 1409 O O . VAL A 1 185 ? 10.901 -7.292 6.238 1.00 96.56 185 VAL A O 1
ATOM 1412 N N . GLY A 1 186 ? 12.398 -5.770 5.529 1.00 97.81 186 GLY A N 1
ATOM 1413 C CA . GLY A 1 186 ? 13.481 -6.721 5.279 1.00 97.81 186 GLY A CA 1
ATOM 1414 C C . GLY A 1 186 ? 13.893 -7.487 6.532 1.00 97.81 186 GLY A C 1
ATOM 1415 O O . GLY A 1 186 ? 13.987 -8.712 6.509 1.00 97.81 186 GLY A O 1
ATOM 1416 N N . SER A 1 187 ? 14.046 -6.777 7.653 1.00 96.56 187 SER A N 1
ATOM 1417 C CA . SER A 1 187 ? 14.381 -7.391 8.944 1.00 96.56 187 SER A CA 1
ATOM 1418 C C . SER A 1 187 ? 13.297 -8.368 9.415 1.00 96.56 187 SER A C 1
ATOM 1420 O O . SER A 1 187 ? 13.617 -9.462 9.866 1.00 96.56 187 SER A O 1
ATOM 1422 N N . ALA A 1 188 ? 12.014 -8.021 9.256 1.00 97.19 188 ALA A N 1
ATOM 1423 C CA . ALA A 1 188 ? 10.907 -8.902 9.635 1.00 97.19 188 ALA A CA 1
ATOM 1424 C C . ALA A 1 188 ? 10.864 -10.179 8.788 1.00 97.19 188 ALA A C 1
ATOM 1426 O O . ALA A 1 188 ? 10.611 -11.257 9.313 1.00 97.19 188 ALA A O 1
ATOM 1427 N N . ILE A 1 189 ? 11.147 -10.067 7.488 1.00 98.25 189 ILE A N 1
ATOM 1428 C CA . ILE A 1 189 ? 11.242 -11.221 6.586 1.00 98.25 189 ILE A CA 1
ATOM 1429 C C . ILE A 1 189 ? 12.431 -12.113 6.963 1.00 98.25 189 ILE A C 1
ATOM 1431 O O . ILE A 1 189 ? 12.294 -13.330 6.961 1.00 98.25 189 ILE A O 1
ATOM 1435 N N . ALA A 1 190 ? 13.584 -11.526 7.293 1.00 97.81 190 ALA A N 1
ATOM 1436 C CA . ALA A 1 190 ? 14.780 -12.280 7.668 1.00 97.81 190 ALA A CA 1
ATOM 1437 C C . ALA A 1 190 ? 14.626 -13.039 8.998 1.00 97.81 190 ALA A C 1
ATOM 1439 O O . ALA A 1 190 ? 15.196 -14.118 9.153 1.00 97.81 190 ALA A O 1
ATOM 1440 N N . ASP A 1 191 ? 13.861 -12.481 9.939 1.00 97.62 191 ASP A N 1
ATOM 1441 C CA . ASP A 1 191 ? 13.606 -13.076 11.255 1.00 97.62 191 ASP A CA 1
ATOM 1442 C C . ASP A 1 191 ? 12.425 -14.066 11.264 1.00 97.62 191 ASP A C 1
ATOM 1444 O O . ASP A 1 191 ? 12.220 -14.770 12.257 1.00 97.62 191 ASP A O 1
ATOM 1448 N N . ALA A 1 192 ? 11.625 -14.114 10.195 1.00 96.56 192 ALA A N 1
ATOM 1449 C CA . ALA A 1 192 ? 10.427 -14.941 10.132 1.00 96.56 192 ALA A CA 1
ATOM 1450 C C . ALA A 1 192 ? 10.749 -16.442 10.049 1.00 96.56 192 ALA A C 1
ATOM 1452 O O . ALA A 1 192 ? 11.679 -16.867 9.368 1.00 96.56 192 ALA A O 1
ATOM 1453 N N . ASP A 1 193 ? 9.899 -17.266 10.667 1.00 95.50 193 ASP A N 1
ATOM 1454 C CA . ASP A 1 193 ? 9.910 -18.733 10.518 1.00 95.50 193 ASP A CA 1
ATOM 1455 C C . ASP A 1 193 ? 9.184 -19.165 9.225 1.00 95.50 193 ASP A C 1
ATOM 1457 O O . ASP A 1 193 ? 8.332 -20.053 9.227 1.00 95.50 193 ASP A O 1
ATOM 1461 N N . VAL A 1 194 ? 9.454 -18.456 8.125 1.00 96.12 194 VAL A N 1
ATOM 1462 C CA . VAL A 1 194 ? 8.886 -18.686 6.790 1.00 96.12 194 VAL A CA 1
ATOM 1463 C C . VAL A 1 194 ? 10.012 -18.537 5.774 1.00 96.12 194 VAL A C 1
ATOM 1465 O O . VAL A 1 194 ? 10.721 -17.531 5.774 1.00 96.12 194 VAL A O 1
ATOM 1468 N N . ASP A 1 195 ? 10.169 -19.525 4.894 1.00 96.56 195 ASP A N 1
ATOM 1469 C CA . ASP A 1 195 ? 11.200 -19.486 3.858 1.00 96.56 195 ASP A CA 1
ATOM 1470 C C . ASP A 1 195 ? 10.988 -18.277 2.928 1.00 96.56 195 ASP A C 1
ATOM 1472 O O . ASP A 1 195 ? 9.865 -17.969 2.514 1.00 96.56 195 ASP A O 1
ATOM 1476 N N . ARG A 1 196 ? 12.076 -17.592 2.548 1.00 96.88 196 ARG A N 1
ATOM 1477 C CA . ARG A 1 196 ? 12.021 -16.391 1.693 1.00 96.88 196 ARG A CA 1
ATOM 1478 C C . ARG A 1 196 ? 11.273 -16.659 0.388 1.00 96.88 196 ARG A C 1
ATOM 1480 O O . ARG A 1 196 ? 10.579 -15.771 -0.099 1.00 96.88 196 ARG A O 1
ATOM 1487 N N . GLU A 1 197 ? 11.408 -17.852 -0.184 1.00 96.06 197 GLU A N 1
ATOM 1488 C CA . GLU A 1 197 ? 10.752 -18.272 -1.425 1.00 96.06 197 GLU A CA 1
ATOM 1489 C C . GLU A 1 197 ? 9.231 -18.428 -1.298 1.00 96.06 197 GLU A C 1
ATOM 1491 O O . GLU A 1 197 ? 8.538 -18.414 -2.316 1.00 96.06 197 GLU A O 1
ATOM 1496 N N . GLU A 1 198 ? 8.710 -18.568 -0.078 1.00 97.56 198 GLU A N 1
ATOM 1497 C CA . GLU A 1 198 ? 7.273 -18.596 0.201 1.00 97.56 198 GLU A CA 1
ATOM 1498 C C . GLU A 1 198 ? 6.689 -17.195 0.413 1.00 97.56 198 GLU A C 1
ATOM 1500 O O . GLU A 1 198 ? 5.472 -17.054 0.509 1.00 97.56 198 GLU A O 1
ATOM 1505 N N . ILE A 1 199 ? 7.522 -16.152 0.466 1.00 98.50 199 ILE A N 1
ATOM 1506 C CA . ILE A 1 199 ? 7.091 -14.760 0.619 1.00 98.50 199 ILE A CA 1
ATOM 1507 C C . ILE A 1 199 ? 7.167 -14.063 -0.739 1.00 98.50 199 ILE A C 1
ATOM 1509 O O . ILE A 1 199 ? 8.227 -13.950 -1.342 1.00 98.50 199 ILE A O 1
ATOM 1513 N N . PHE A 1 200 ? 6.045 -13.537 -1.211 1.00 98.75 200 PHE A N 1
ATOM 1514 C CA . PHE A 1 200 ? 5.979 -12.653 -2.365 1.00 98.75 200 PHE A CA 1
ATOM 1515 C C . PHE A 1 200 ? 6.194 -11.206 -1.908 1.00 98.75 200 PHE A C 1
ATOM 1517 O O . PHE A 1 200 ? 5.320 -10.610 -1.275 1.00 98.75 200 PHE A O 1
ATOM 1524 N N . LEU A 1 201 ? 7.361 -10.639 -2.210 1.00 98.81 201 LEU A N 1
ATOM 1525 C CA . LEU A 1 201 ? 7.748 -9.291 -1.799 1.00 98.81 201 LEU A CA 1
ATOM 1526 C C . LEU A 1 201 ? 7.613 -8.287 -2.948 1.00 98.81 201 LEU A C 1
ATOM 1528 O O . LEU A 1 201 ? 8.283 -8.403 -3.979 1.00 98.81 201 LEU A O 1
ATOM 1532 N N . THR A 1 202 ? 6.801 -7.257 -2.722 1.00 98.88 202 THR A N 1
ATOM 1533 C CA . THR A 1 202 ? 6.597 -6.138 -3.643 1.00 98.88 202 THR A CA 1
ATOM 1534 C C . THR A 1 202 ? 7.212 -4.853 -3.086 1.00 98.88 202 THR A C 1
ATOM 1536 O O . THR A 1 202 ? 6.932 -4.476 -1.949 1.00 98.88 202 THR A O 1
ATOM 1539 N N . THR A 1 203 ? 7.986 -4.125 -3.899 1.00 98.56 203 THR A N 1
ATOM 1540 C CA . THR A 1 203 ? 8.335 -2.715 -3.626 1.00 98.56 203 THR A CA 1
ATOM 1541 C C . THR A 1 203 ? 8.093 -1.831 -4.850 1.00 98.56 203 THR A C 1
ATOM 1543 O O . THR A 1 203 ? 7.775 -2.307 -5.945 1.00 98.56 203 THR A O 1
ATOM 1546 N N . LYS A 1 204 ? 8.208 -0.513 -4.669 1.00 97.44 204 LYS A N 1
ATOM 1547 C CA . LYS A 1 204 ? 7.885 0.485 -5.690 1.00 97.44 204 LYS A CA 1
ATOM 1548 C C . LYS A 1 204 ? 8.949 1.562 -5.790 1.00 97.44 204 LYS A C 1
ATOM 1550 O O . LYS A 1 204 ? 9.336 2.154 -4.783 1.00 97.44 204 LYS A O 1
ATOM 1555 N N . VAL A 1 205 ? 9.327 1.864 -7.026 1.00 95.75 205 VAL A N 1
ATOM 1556 C CA . VAL A 1 205 ? 10.244 2.944 -7.387 1.00 95.75 205 VAL A CA 1
ATOM 1557 C C . VAL A 1 205 ? 9.582 4.297 -7.129 1.00 95.75 205 VAL A C 1
ATOM 1559 O O . VAL A 1 205 ? 8.457 4.537 -7.584 1.00 95.75 205 VAL A O 1
ATOM 1562 N N . ASP A 1 206 ? 10.290 5.196 -6.441 1.00 85.38 206 ASP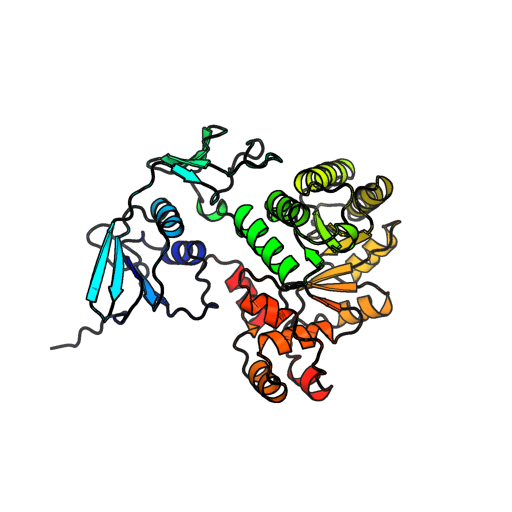 A N 1
ATOM 1563 C CA . ASP A 1 206 ? 9.918 6.606 -6.330 1.00 85.38 206 ASP A CA 1
ATOM 1564 C C . ASP A 1 206 ? 9.874 7.241 -7.739 1.00 85.38 206 ASP A C 1
ATOM 1566 O O . ASP A 1 206 ? 10.891 7.236 -8.444 1.00 85.38 206 ASP A O 1
ATOM 1570 N N . PRO A 1 207 ? 8.730 7.819 -8.161 1.00 76.44 207 PRO A N 1
ATOM 1571 C CA . PRO A 1 207 ? 8.571 8.477 -9.459 1.00 76.44 207 PRO A CA 1
ATOM 1572 C C . PRO A 1 207 ? 9.541 9.637 -9.737 1.00 76.44 207 PRO A C 1
ATOM 1574 O O . PRO A 1 207 ? 9.618 10.104 -10.878 1.00 76.44 207 PRO A O 1
ATOM 1577 N N . SER A 1 208 ? 10.253 10.137 -8.722 1.00 80.00 208 SER A N 1
ATOM 1578 C CA . SER A 1 208 ? 11.322 11.129 -8.878 1.00 80.00 208 SER A CA 1
ATOM 1579 C C . SER A 1 208 ? 12.531 10.590 -9.668 1.00 80.00 208 SER A C 1
ATOM 1581 O O . SER A 1 208 ? 13.211 11.371 -10.352 1.00 80.00 208 SER A O 1
ATOM 1583 N N . ASN A 1 209 ? 12.733 9.264 -9.676 1.00 86.88 209 ASN A N 1
ATOM 1584 C CA . ASN A 1 209 ? 13.732 8.557 -10.479 1.00 86.88 209 ASN A CA 1
ATOM 1585 C C . ASN A 1 209 ? 13.252 8.428 -11.930 1.00 86.88 209 ASN A C 1
ATOM 1587 O O . ASN A 1 209 ? 12.353 7.650 -12.249 1.00 86.88 209 ASN A O 1
ATOM 1591 N N . ARG A 1 210 ? 13.834 9.226 -12.832 1.00 86.25 210 ARG A N 1
ATOM 1592 C CA . ARG A 1 210 ? 13.295 9.424 -14.196 1.00 86.25 210 ARG A CA 1
ATOM 1593 C C . ARG A 1 210 ? 14.188 8.914 -15.320 1.00 86.25 210 ARG A C 1
ATOM 1595 O O . ARG A 1 210 ? 13.759 8.926 -16.473 1.00 86.25 210 ARG A O 1
ATOM 1602 N N . SER A 1 211 ? 15.419 8.519 -15.014 1.00 95.38 211 SER A N 1
ATOM 1603 C CA . SER A 1 211 ? 16.338 7.918 -15.979 1.00 95.38 211 SER A CA 1
ATOM 1604 C C . SER A 1 211 ? 16.529 6.434 -15.679 1.00 95.38 211 SER A C 1
ATOM 1606 O O . SER A 1 211 ? 16.385 6.014 -14.534 1.00 95.38 211 SER A O 1
ATOM 1608 N N . VAL A 1 212 ? 16.908 5.649 -16.693 1.00 98.31 212 VAL A N 1
ATOM 1609 C CA . VAL A 1 212 ? 17.238 4.220 -16.529 1.00 98.31 212 VAL A CA 1
ATOM 1610 C C . VAL A 1 212 ? 18.255 4.020 -15.406 1.00 98.31 212 VAL A C 1
ATOM 1612 O O . VAL A 1 212 ? 18.076 3.151 -14.563 1.00 98.31 212 VAL A O 1
ATOM 1615 N N . LYS A 1 213 ? 19.303 4.854 -15.366 1.00 98.06 213 LYS A N 1
ATOM 1616 C CA . LYS A 1 213 ? 20.348 4.768 -14.343 1.00 98.06 213 LYS A CA 1
ATOM 1617 C C . LYS A 1 213 ? 19.779 5.009 -12.943 1.00 98.06 213 LYS A C 1
ATOM 1619 O O . LYS A 1 213 ? 20.041 4.206 -12.059 1.00 98.06 213 LYS A O 1
ATOM 1624 N N . ASP A 1 214 ? 19.014 6.084 -12.753 1.00 96.88 214 ASP A N 1
ATOM 1625 C CA . ASP A 1 214 ? 18.488 6.442 -11.426 1.00 96.88 214 ASP A CA 1
ATOM 1626 C C . ASP A 1 214 ? 17.495 5.390 -10.916 1.00 96.88 214 ASP A C 1
ATOM 1628 O O . ASP A 1 214 ? 17.498 5.068 -9.734 1.00 96.88 214 ASP A O 1
ATOM 1632 N N . ILE A 1 215 ? 16.684 4.814 -11.811 1.00 98.19 215 ILE A N 1
ATOM 1633 C CA . ILE A 1 215 ? 15.760 3.721 -11.481 1.00 98.19 215 ILE A CA 1
ATOM 1634 C C . ILE A 1 215 ? 16.538 2.480 -11.036 1.00 98.19 215 ILE A C 1
ATOM 1636 O O . ILE A 1 215 ? 16.260 1.930 -9.978 1.00 98.19 215 ILE A O 1
ATOM 1640 N N . VAL A 1 216 ? 17.529 2.042 -11.816 1.00 98.75 216 VAL A N 1
ATOM 1641 C CA . VAL A 1 216 ? 18.310 0.841 -11.482 1.00 98.75 216 VAL A CA 1
ATOM 1642 C C . VAL A 1 216 ? 19.089 1.038 -10.182 1.00 98.75 216 VAL A C 1
ATOM 1644 O O . VAL A 1 216 ? 19.095 0.152 -9.331 1.00 98.75 216 VAL A O 1
ATOM 1647 N N . ASP A 1 217 ? 19.720 2.199 -9.996 1.00 98.31 217 ASP A N 1
ATOM 1648 C CA . ASP A 1 217 ? 20.478 2.495 -8.780 1.00 98.31 217 ASP A CA 1
ATOM 1649 C C . ASP A 1 217 ? 19.568 2.577 -7.544 1.00 98.31 217 ASP A C 1
ATOM 1651 O O . ASP A 1 217 ? 19.927 2.038 -6.498 1.00 98.31 217 ASP A O 1
ATOM 1655 N N . SER A 1 218 ? 18.372 3.173 -7.653 1.00 98.00 218 SER A N 1
ATOM 1656 C CA . SER A 1 218 ? 17.435 3.221 -6.523 1.00 98.00 218 SER A CA 1
ATOM 1657 C C . SER A 1 218 ? 16.899 1.838 -6.152 1.00 98.00 218 SER A C 1
ATOM 1659 O O . SER A 1 218 ? 16.700 1.553 -4.971 1.00 98.00 218 SER A O 1
ATOM 1661 N N . VAL A 1 219 ? 16.706 0.959 -7.141 1.00 98.69 219 VAL A N 1
ATOM 1662 C CA . VAL A 1 219 ? 16.269 -0.426 -6.922 1.00 98.69 219 VAL A CA 1
ATOM 1663 C C . VAL A 1 219 ? 17.365 -1.259 -6.271 1.00 98.69 219 VAL A C 1
ATOM 1665 O O . VAL A 1 219 ? 17.048 -2.039 -5.380 1.00 98.69 219 VAL A O 1
ATOM 1668 N N . ARG A 1 220 ? 18.641 -1.073 -6.634 1.00 98.56 220 ARG A N 1
ATOM 1669 C CA . ARG A 1 220 ? 19.755 -1.694 -5.893 1.00 98.56 220 ARG A CA 1
ATOM 1670 C C . ARG A 1 220 ? 19.732 -1.283 -4.421 1.00 98.56 220 ARG A C 1
ATOM 1672 O O . ARG A 1 220 ? 19.799 -2.152 -3.565 1.00 98.56 220 ARG A O 1
ATOM 1679 N N . GLY A 1 221 ? 19.499 0.000 -4.138 1.00 97.94 221 GLY A N 1
ATOM 1680 C CA . GLY A 1 221 ? 19.294 0.466 -2.763 1.00 97.94 221 GLY A CA 1
ATOM 1681 C C . GLY A 1 221 ? 18.100 -0.209 -2.072 1.00 97.94 221 GLY A C 1
ATOM 1682 O O . GLY A 1 221 ? 18.197 -0.588 -0.913 1.00 97.94 221 GLY A O 1
ATOM 1683 N N . SER A 1 222 ? 16.978 -0.426 -2.771 1.00 98.25 222 SER A N 1
ATOM 1684 C CA . SER A 1 222 ? 15.849 -1.193 -2.212 1.00 98.25 222 SER A CA 1
ATOM 1685 C C . SER A 1 222 ? 16.224 -2.647 -1.905 1.00 98.25 222 SER A C 1
ATOM 1687 O O . SER A 1 222 ? 15.855 -3.145 -0.848 1.00 98.25 222 SER A O 1
ATOM 1689 N N . VAL A 1 223 ? 16.948 -3.324 -2.802 1.00 98.62 223 VAL A N 1
ATOM 1690 C CA . VAL A 1 223 ? 17.454 -4.696 -2.607 1.00 98.62 223 VAL A CA 1
ATOM 1691 C C . VAL A 1 223 ? 18.347 -4.763 -1.363 1.00 98.62 223 VAL A C 1
ATOM 1693 O O . VAL A 1 223 ? 18.137 -5.631 -0.515 1.00 98.62 223 VAL A O 1
ATOM 1696 N N . ASP A 1 224 ? 19.252 -3.793 -1.207 1.00 97.81 224 ASP A N 1
ATOM 1697 C CA . ASP A 1 224 ? 20.139 -3.675 -0.048 1.00 97.81 224 ASP A CA 1
ATOM 1698 C C . ASP A 1 224 ? 19.352 -3.424 1.253 1.00 97.81 224 ASP A C 1
ATOM 1700 O O . ASP A 1 224 ? 19.533 -4.158 2.225 1.00 97.81 224 ASP A O 1
ATOM 1704 N N . ARG A 1 225 ? 18.420 -2.455 1.273 1.00 96.31 225 ARG A N 1
ATOM 1705 C CA . ARG A 1 225 ? 17.573 -2.164 2.451 1.00 96.31 225 ARG A CA 1
ATOM 1706 C C . ARG A 1 225 ? 16.700 -3.342 2.855 1.00 96.31 225 ARG A C 1
ATOM 1708 O O . ARG A 1 225 ? 16.549 -3.610 4.040 1.00 96.31 225 ARG A O 1
ATOM 1715 N N . LEU A 1 226 ? 16.106 -4.029 1.882 1.00 98.19 226 LEU A N 1
ATOM 1716 C CA . LEU A 1 226 ? 15.268 -5.202 2.129 1.00 98.19 226 LEU A CA 1
ATOM 1717 C C . LEU A 1 226 ? 16.102 -6.427 2.535 1.00 98.19 226 LEU A C 1
ATOM 1719 O O . LEU A 1 226 ? 15.532 -7.392 3.035 1.00 98.19 226 LEU A O 1
ATOM 1723 N N . GLY A 1 227 ? 17.423 -6.408 2.322 1.00 97.69 227 GLY A N 1
ATOM 1724 C CA . GLY A 1 227 ? 18.310 -7.523 2.647 1.00 97.69 227 GLY A CA 1
ATOM 1725 C C . GLY A 1 227 ? 18.023 -8.782 1.824 1.00 97.69 227 GLY A C 1
ATOM 1726 O O . GLY A 1 227 ? 18.209 -9.892 2.317 1.00 97.69 227 GLY A O 1
ATOM 1727 N N . VAL A 1 228 ? 17.541 -8.628 0.587 1.00 98.00 228 VAL A N 1
ATOM 1728 C CA . VAL A 1 228 ? 17.180 -9.745 -0.304 1.00 98.00 228 VAL A CA 1
ATOM 1729 C C . VAL A 1 228 ? 18.091 -9.776 -1.522 1.00 98.00 228 VAL A C 1
ATOM 1731 O O . VAL A 1 228 ? 18.627 -8.755 -1.916 1.00 98.00 228 VAL A O 1
ATOM 1734 N N . GLU A 1 229 ? 18.242 -10.930 -2.171 1.00 96.62 229 GLU A N 1
ATOM 1735 C CA . GLU A 1 229 ? 18.966 -10.996 -3.452 1.00 96.62 229 GLU A CA 1
ATOM 1736 C C . GLU A 1 229 ? 18.104 -10.524 -4.632 1.00 96.62 229 GLU A C 1
ATOM 1738 O O . GLU A 1 229 ? 18.611 -9.990 -5.616 1.00 96.62 229 GLU A O 1
ATOM 1743 N N . THR A 1 230 ? 16.788 -10.741 -4.549 1.00 97.94 230 THR A N 1
ATOM 1744 C CA . THR A 1 230 ? 15.836 -10.388 -5.603 1.00 97.94 230 THR A CA 1
ATOM 1745 C C . THR A 1 230 ? 14.474 -10.033 -5.007 1.00 97.94 230 THR A C 1
ATOM 1747 O O . THR A 1 230 ? 14.029 -10.628 -4.019 1.00 97.94 230 THR A O 1
ATOM 1750 N N . ILE A 1 231 ? 13.810 -9.057 -5.617 1.00 98.75 231 ILE A N 1
ATOM 1751 C CA . ILE A 1 231 ? 12.441 -8.637 -5.297 1.00 98.75 231 ILE A CA 1
ATOM 1752 C C . ILE A 1 231 ? 11.471 -9.414 -6.194 1.00 98.75 231 ILE A C 1
ATOM 1754 O O . ILE A 1 231 ? 11.694 -9.518 -7.401 1.00 98.75 231 ILE A O 1
ATOM 1758 N N . ASP A 1 232 ? 10.366 -9.932 -5.662 1.00 98.88 232 ASP A N 1
ATOM 1759 C CA . ASP A 1 232 ? 9.427 -10.705 -6.486 1.00 98.88 232 ASP A CA 1
ATOM 1760 C C . ASP A 1 232 ? 8.696 -9.814 -7.492 1.00 98.88 232 ASP A C 1
ATOM 1762 O O . ASP A 1 232 ? 8.601 -10.171 -8.667 1.00 98.88 232 ASP A O 1
ATOM 1766 N N . LEU A 1 233 ? 8.262 -8.625 -7.066 1.00 98.88 233 LEU A N 1
ATOM 1767 C CA . LEU A 1 233 ? 7.571 -7.664 -7.920 1.00 98.88 233 LEU A CA 1
ATOM 1768 C C . LEU A 1 233 ? 8.042 -6.224 -7.688 1.00 98.88 233 LEU A C 1
ATOM 1770 O O . LEU A 1 233 ? 7.962 -5.688 -6.584 1.00 98.88 233 LEU A O 1
ATOM 1774 N N . LEU A 1 234 ? 8.481 -5.568 -8.759 1.00 98.88 234 LEU A N 1
ATOM 1775 C CA . LEU A 1 234 ? 8.843 -4.155 -8.752 1.00 98.88 234 LEU A CA 1
ATOM 1776 C C . LEU A 1 234 ? 7.822 -3.318 -9.525 1.00 98.88 234 LEU A C 1
ATOM 1778 O O . LEU A 1 234 ? 7.554 -3.573 -10.699 1.00 98.88 234 LEU A O 1
ATOM 1782 N N . LEU A 1 235 ? 7.300 -2.263 -8.902 1.00 98.69 235 LEU A N 1
ATOM 1783 C CA . LEU A 1 235 ? 6.364 -1.341 -9.552 1.00 98.69 235 LEU A CA 1
ATOM 1784 C C . LEU A 1 235 ? 6.972 0.052 -9.730 1.00 98.69 235 LEU A C 1
ATOM 1786 O O . LEU A 1 235 ? 7.743 0.515 -8.894 1.00 98.69 235 LEU A O 1
ATOM 1790 N N . ILE A 1 236 ? 6.544 0.793 -10.751 1.00 95.62 236 ILE A N 1
ATOM 1791 C CA . ILE A 1 236 ? 6.603 2.263 -10.690 1.00 95.62 236 ILE A CA 1
ATOM 1792 C C . ILE A 1 236 ? 5.400 2.777 -9.886 1.00 95.62 236 ILE A C 1
ATOM 1794 O O . ILE A 1 236 ? 4.258 2.470 -10.223 1.00 95.62 236 ILE A O 1
ATOM 1798 N N . HIS A 1 237 ? 5.635 3.549 -8.818 1.00 84.44 237 HIS A N 1
ATOM 1799 C CA . HIS A 1 237 ? 4.593 3.886 -7.830 1.00 84.44 237 HIS A CA 1
ATOM 1800 C C . HIS A 1 237 ? 3.485 4.799 -8.391 1.00 84.44 237 HIS A C 1
ATOM 1802 O O . HIS A 1 237 ? 2.306 4.625 -8.092 1.00 84.44 237 HIS A O 1
ATOM 1808 N N . TRP A 1 238 ? 3.854 5.780 -9.214 1.00 68.12 238 TRP A N 1
ATOM 1809 C CA . TRP A 1 238 ? 2.915 6.673 -9.893 1.00 68.12 238 TRP A CA 1
ATOM 1810 C C . TRP A 1 238 ? 3.479 7.117 -11.242 1.00 68.12 238 TRP A C 1
ATOM 1812 O O . TRP A 1 238 ? 4.696 7.261 -11.395 1.00 68.12 238 TRP A O 1
ATOM 1822 N N . PRO A 1 239 ? 2.618 7.423 -12.225 1.00 72.94 239 PRO A N 1
ATOM 1823 C CA . PRO A 1 239 ? 3.065 8.064 -13.448 1.00 72.94 239 PRO A CA 1
ATOM 1824 C C . PRO A 1 239 ? 3.558 9.488 -13.166 1.00 72.94 239 PRO A C 1
ATOM 1826 O O . PRO A 1 239 ? 2.786 10.365 -12.781 1.00 72.94 239 PRO A O 1
ATOM 1829 N N . HIS A 1 240 ? 4.834 9.758 -13.439 1.00 74.25 240 HIS A N 1
ATOM 1830 C CA . HIS A 1 240 ? 5.381 11.107 -13.323 1.00 74.25 240 HIS A CA 1
ATOM 1831 C C . HIS A 1 240 ? 5.135 11.918 -14.619 1.00 74.25 240 HIS A C 1
ATOM 1833 O O . HIS A 1 240 ? 5.583 11.495 -15.689 1.00 74.25 240 HIS A O 1
ATOM 1839 N N . PRO A 1 241 ? 4.495 13.109 -14.579 1.00 63.88 241 PRO A N 1
ATOM 1840 C CA . PRO A 1 241 ? 4.156 13.889 -15.781 1.00 63.88 241 PRO A CA 1
ATOM 1841 C C . PRO A 1 241 ? 5.350 14.287 -16.660 1.00 63.88 241 PRO A C 1
ATOM 1843 O O . PRO A 1 241 ? 5.217 14.389 -17.875 1.00 63.88 241 PRO A O 1
ATOM 1846 N N . LEU A 1 242 ? 6.513 14.523 -16.043 1.00 72.69 242 LEU A N 1
ATOM 1847 C CA . LEU A 1 242 ? 7.749 14.901 -16.744 1.00 72.69 242 LEU A CA 1
ATOM 1848 C C . LEU A 1 242 ? 8.642 13.710 -17.126 1.00 72.69 242 LEU A C 1
ATOM 1850 O O . LEU A 1 242 ? 9.709 13.929 -17.695 1.00 72.69 242 LEU A O 1
ATOM 1854 N N . ALA A 1 243 ? 8.275 12.480 -16.762 1.00 79.25 243 ALA A N 1
ATOM 1855 C CA . ALA A 1 243 ? 9.063 11.304 -17.116 1.00 79.25 243 ALA A CA 1
ATOM 1856 C C . ALA A 1 243 ? 8.626 10.768 -18.482 1.00 79.25 243 ALA A C 1
ATOM 1858 O O . ALA A 1 243 ? 7.433 10.715 -18.795 1.00 79.25 243 ALA A O 1
ATOM 1859 N N . ASN A 1 244 ? 9.590 10.344 -19.297 1.00 93.94 244 ASN A N 1
ATOM 1860 C CA . ASN A 1 244 ? 9.281 9.599 -20.508 1.00 93.94 244 ASN A CA 1
ATOM 1861 C C . ASN A 1 244 ? 8.915 8.161 -20.117 1.00 93.94 244 ASN A C 1
ATOM 1863 O O . ASN A 1 244 ? 9.730 7.468 -19.517 1.00 93.94 244 ASN A O 1
ATOM 1867 N N . LEU A 1 245 ? 7.702 7.716 -20.462 1.00 92.75 245 LEU A N 1
ATOM 1868 C CA . LEU A 1 245 ? 7.235 6.373 -20.104 1.00 92.75 245 LEU A CA 1
ATOM 1869 C C . LEU A 1 245 ? 8.147 5.272 -20.662 1.00 92.75 245 LEU A C 1
ATOM 1871 O O . LEU A 1 245 ? 8.419 4.328 -19.940 1.00 92.75 245 LEU A O 1
ATOM 1875 N N . GLY A 1 246 ? 8.647 5.406 -21.896 1.00 97.81 246 GLY A N 1
ATOM 1876 C CA . GLY A 1 246 ? 9.573 4.432 -22.486 1.00 97.81 246 GLY A CA 1
ATOM 1877 C C . GLY A 1 246 ? 10.848 4.299 -21.660 1.00 97.81 246 GLY A C 1
ATOM 1878 O O . GLY A 1 246 ? 11.193 3.204 -21.262 1.00 97.81 246 GLY A O 1
ATOM 1879 N N . THR A 1 247 ? 11.457 5.421 -21.269 1.00 98.00 247 THR A N 1
ATOM 1880 C CA . THR A 1 247 ? 12.642 5.422 -20.391 1.00 98.00 247 THR A CA 1
ATOM 1881 C C . THR A 1 247 ? 12.379 4.792 -19.021 1.00 98.00 247 THR A C 1
ATOM 1883 O O . THR A 1 247 ? 13.268 4.156 -18.463 1.00 98.00 247 THR A O 1
ATOM 1886 N N . VAL A 1 248 ? 11.177 4.972 -18.464 1.00 96.62 248 VAL A N 1
ATOM 1887 C CA . VAL A 1 248 ? 10.791 4.314 -17.206 1.00 96.62 248 VAL A CA 1
ATOM 1888 C C . VAL A 1 248 ? 10.670 2.805 -17.410 1.00 96.62 248 VAL A C 1
ATOM 1890 O O . VAL A 1 248 ? 11.224 2.057 -16.609 1.00 96.62 248 VAL A O 1
ATOM 1893 N N . MET A 1 249 ? 10.010 2.363 -18.486 1.00 98.56 249 MET A N 1
ATOM 1894 C CA . MET A 1 249 ? 9.884 0.936 -18.800 1.00 98.56 249 MET A CA 1
ATOM 1895 C C . MET A 1 249 ? 11.246 0.294 -19.078 1.00 98.56 249 MET A C 1
ATOM 1897 O O . MET A 1 249 ? 11.544 -0.724 -18.469 1.00 98.56 249 MET A O 1
ATOM 1901 N N . ASP A 1 250 ? 12.119 0.950 -19.852 1.00 98.75 250 ASP A N 1
ATOM 1902 C CA . ASP A 1 250 ? 13.501 0.508 -20.083 1.00 98.75 250 ASP A CA 1
ATOM 1903 C C . ASP A 1 250 ? 14.268 0.329 -18.757 1.00 98.75 250 ASP A C 1
ATOM 1905 O O . ASP A 1 250 ? 15.085 -0.579 -18.610 1.00 98.75 250 ASP A O 1
ATOM 1909 N N . GLY A 1 251 ? 14.016 1.203 -17.774 1.00 98.69 251 GLY A N 1
ATOM 1910 C CA . GLY A 1 251 ? 14.586 1.108 -16.429 1.00 98.69 251 GLY A CA 1
ATOM 1911 C C . GLY A 1 251 ? 14.095 -0.118 -15.662 1.00 98.69 251 GLY A C 1
ATOM 1912 O O . GLY A 1 251 ? 14.903 -0.839 -15.081 1.00 98.69 251 GLY A O 1
ATOM 1913 N N . LEU A 1 252 ? 12.787 -0.382 -15.694 1.00 98.69 252 LEU A N 1
ATOM 1914 C CA . LEU A 1 252 ? 12.187 -1.558 -15.058 1.00 98.69 252 LEU A CA 1
ATOM 1915 C C . LEU A 1 252 ? 12.641 -2.862 -15.734 1.00 98.69 252 LEU A C 1
ATOM 1917 O O . LEU A 1 252 ? 13.060 -3.790 -15.043 1.00 98.69 252 LEU A O 1
ATOM 1921 N N . ASP A 1 253 ? 12.645 -2.914 -17.068 1.00 98.88 253 ASP A N 1
ATOM 1922 C CA . ASP A 1 253 ? 13.156 -4.056 -17.838 1.00 98.88 253 ASP A CA 1
ATOM 1923 C C . ASP A 1 253 ? 14.633 -4.316 -17.521 1.00 98.88 253 ASP A C 1
ATOM 1925 O O . ASP A 1 253 ? 15.065 -5.463 -17.374 1.00 98.88 253 ASP A O 1
ATOM 1929 N N . ARG A 1 254 ? 15.423 -3.249 -17.346 1.00 98.81 254 ARG A N 1
ATOM 1930 C CA . ARG A 1 254 ? 16.824 -3.372 -16.948 1.00 98.81 254 ARG A CA 1
ATOM 1931 C C . ARG A 1 254 ? 16.980 -3.999 -15.562 1.00 98.81 254 ARG A C 1
ATOM 1933 O O . ARG A 1 254 ? 17.881 -4.819 -15.394 1.00 98.81 254 ARG A O 1
ATOM 1940 N N . CYS A 1 255 ? 16.117 -3.671 -14.600 1.00 98.81 255 CYS A N 1
ATOM 1941 C CA . CYS A 1 255 ? 16.117 -4.311 -13.279 1.00 98.81 255 CYS A CA 1
ATOM 1942 C C . CYS A 1 255 ? 15.822 -5.816 -13.363 1.00 98.81 255 CYS A C 1
ATOM 1944 O O . CYS A 1 255 ? 16.463 -6.593 -12.656 1.00 98.81 255 CYS A O 1
ATOM 1946 N N . VAL A 1 256 ? 14.914 -6.234 -14.255 1.00 98.75 256 VAL A N 1
ATOM 1947 C CA . VAL A 1 256 ? 14.657 -7.662 -14.527 1.00 98.75 256 VAL A CA 1
ATOM 1948 C C . VAL A 1 256 ? 15.893 -8.322 -15.131 1.00 98.75 256 VAL A C 1
ATOM 1950 O O . VAL A 1 256 ? 16.339 -9.365 -14.660 1.00 98.75 256 VAL A O 1
ATOM 1953 N N . TRP A 1 257 ? 16.492 -7.699 -16.149 1.00 98.56 257 TRP A N 1
ATOM 1954 C CA . TRP A 1 257 ? 17.682 -8.228 -16.821 1.00 98.56 257 TRP A CA 1
ATOM 1955 C C . TRP A 1 257 ? 18.880 -8.390 -15.873 1.00 98.56 257 TRP A C 1
ATOM 1957 O O . TRP A 1 257 ? 19.667 -9.321 -16.029 1.00 98.56 257 TRP A O 1
ATOM 1967 N N . GLU A 1 258 ? 19.025 -7.499 -14.888 1.00 98.56 258 GLU A N 1
ATOM 1968 C CA . GLU A 1 258 ? 20.071 -7.579 -13.860 1.00 98.56 258 GLU A CA 1
ATOM 1969 C C . GLU A 1 258 ? 19.736 -8.535 -12.703 1.00 98.56 258 GLU A C 1
ATOM 1971 O O . GLU A 1 258 ? 20.583 -8.752 -11.840 1.00 98.56 258 GLU A O 1
ATOM 1976 N N . GLY A 1 259 ? 18.539 -9.130 -12.681 1.00 98.50 259 GLY A N 1
ATOM 1977 C CA . GLY A 1 259 ? 18.103 -10.057 -11.634 1.00 98.50 259 GLY A CA 1
ATOM 1978 C C . GLY A 1 259 ? 17.671 -9.388 -10.326 1.00 98.50 259 GLY A C 1
ATOM 1979 O O . GLY A 1 259 ? 17.375 -10.087 -9.359 1.00 98.50 259 GLY A O 1
ATOM 1980 N N . LEU A 1 260 ? 17.580 -8.053 -10.293 1.00 98.75 260 LEU A N 1
ATOM 1981 C CA . LEU A 1 260 ? 17.138 -7.297 -9.114 1.00 98.75 260 LEU A CA 1
ATOM 1982 C C . LEU A 1 260 ? 15.664 -7.560 -8.789 1.00 98.75 260 LEU A C 1
ATOM 1984 O O . LEU A 1 260 ? 15.245 -7.451 -7.638 1.00 98.75 260 LEU A O 1
ATOM 1988 N N . THR A 1 261 ? 14.870 -7.911 -9.803 1.00 98.81 261 THR A N 1
ATOM 1989 C CA . THR A 1 261 ? 13.473 -8.297 -9.626 1.00 98.81 261 THR A CA 1
ATOM 1990 C C . THR A 1 261 ? 13.035 -9.387 -10.601 1.00 98.81 261 THR A C 1
ATOM 1992 O O . THR A 1 261 ? 13.565 -9.484 -11.708 1.00 98.81 261 THR A O 1
ATOM 1995 N N . ARG A 1 262 ? 12.057 -10.206 -10.196 1.00 98.56 262 ARG A N 1
ATOM 1996 C CA . ARG A 1 262 ? 11.489 -11.286 -11.021 1.00 98.56 262 ARG A CA 1
ATOM 1997 C C . ARG A 1 262 ? 10.395 -10.791 -11.961 1.00 98.56 262 ARG A C 1
ATOM 1999 O O . ARG A 1 262 ? 10.329 -11.225 -13.111 1.00 98.56 262 ARG A O 1
ATOM 2006 N N . HIS A 1 263 ? 9.545 -9.892 -11.475 1.00 98.75 263 HIS A N 1
ATOM 2007 C CA . HIS A 1 263 ? 8.408 -9.351 -12.207 1.00 98.75 263 HIS A CA 1
ATOM 2008 C C . HIS A 1 263 ? 8.373 -7.832 -12.110 1.00 98.75 263 HIS A C 1
ATOM 2010 O O . HIS A 1 263 ? 8.809 -7.244 -11.122 1.00 98.75 263 HIS A O 1
ATOM 2016 N N . ILE A 1 264 ? 7.792 -7.193 -13.123 1.00 98.88 264 ILE A N 1
ATOM 2017 C CA . ILE A 1 264 ? 7.539 -5.756 -13.106 1.00 98.88 264 ILE A CA 1
ATOM 2018 C C . ILE A 1 264 ? 6.058 -5.466 -13.277 1.00 98.88 264 ILE A C 1
ATOM 2020 O O . ILE A 1 264 ? 5.310 -6.225 -13.894 1.00 98.88 264 ILE A O 1
ATOM 2024 N N . GLY A 1 265 ? 5.636 -4.334 -12.743 1.00 98.69 265 GLY A N 1
ATOM 2025 C CA . GLY A 1 265 ? 4.290 -3.826 -12.905 1.00 98.69 265 GLY A CA 1
ATOM 2026 C C . GLY A 1 265 ? 4.256 -2.309 -12.833 1.00 98.69 265 GLY A C 1
ATOM 2027 O O . GLY A 1 265 ? 5.280 -1.621 -12.805 1.00 98.69 265 GLY A O 1
ATOM 2028 N N . VAL A 1 266 ? 3.046 -1.777 -12.799 1.00 98.19 266 VAL A N 1
ATOM 2029 C CA . VAL A 1 266 ? 2.799 -0.342 -12.674 1.00 98.19 266 VAL A CA 1
ATOM 2030 C C . VAL A 1 266 ? 1.813 -0.084 -11.542 1.00 98.19 266 VAL A C 1
ATOM 2032 O O . VAL A 1 266 ? 1.205 -1.008 -11.003 1.00 98.19 266 VAL A O 1
ATOM 2035 N N . SER A 1 267 ? 1.677 1.175 -11.144 1.00 90.00 267 SER A N 1
ATOM 2036 C CA . SER A 1 267 ? 0.669 1.582 -10.179 1.00 90.00 267 SER A CA 1
ATOM 2037 C C . SER A 1 267 ? 0.041 2.908 -10.585 1.00 90.00 267 SER A C 1
ATOM 2039 O O . SER A 1 267 ? 0.729 3.848 -10.999 1.00 90.00 267 SER A O 1
ATOM 2041 N N . ASN A 1 268 ? -1.283 2.978 -10.442 1.00 87.75 268 ASN A N 1
ATOM 2042 C CA . ASN A 1 268 ? -2.117 4.137 -10.754 1.00 87.75 268 ASN A CA 1
ATOM 2043 C C . ASN A 1 268 ? -2.112 4.527 -12.237 1.00 87.75 268 ASN A C 1
ATOM 2045 O O . ASN A 1 268 ? -2.057 5.717 -12.574 1.00 87.75 268 ASN A O 1
ATOM 2049 N N . PHE A 1 269 ? -2.139 3.537 -13.130 1.00 89.62 269 PHE A N 1
ATOM 2050 C CA . PHE A 1 269 ? -2.249 3.783 -14.563 1.00 89.62 269 PHE A CA 1
ATOM 2051 C C . PHE A 1 269 ? -3.725 3.730 -14.992 1.00 89.62 269 PHE A C 1
ATOM 2053 O O . PHE A 1 269 ? -4.566 3.073 -14.387 1.00 89.62 269 PHE A O 1
ATOM 2060 N N . ASP A 1 270 ? -4.067 4.514 -16.012 1.00 86.62 270 ASP A N 1
ATOM 2061 C CA . ASP A 1 270 ? -5.321 4.346 -16.746 1.00 86.62 270 ASP A CA 1
ATOM 2062 C C . ASP A 1 270 ? -5.114 3.340 -17.891 1.00 86.62 270 ASP A C 1
ATOM 2064 O O . ASP A 1 270 ? -3.985 2.926 -18.172 1.00 86.62 270 ASP A O 1
ATOM 2068 N N . VAL A 1 271 ? -6.199 2.952 -18.568 1.00 96.25 271 VAL A N 1
ATOM 2069 C CA . VAL A 1 271 ? -6.161 1.961 -19.660 1.00 96.25 271 VAL A CA 1
ATOM 2070 C C . VAL A 1 271 ? -5.166 2.356 -20.751 1.00 96.25 271 VAL A C 1
ATOM 2072 O O . VAL A 1 271 ? -4.321 1.547 -21.133 1.00 96.25 271 VAL A O 1
ATOM 2075 N N . ASP A 1 272 ? -5.209 3.609 -21.210 1.00 94.38 272 ASP A N 1
ATOM 2076 C CA . ASP A 1 272 ? -4.322 4.101 -22.267 1.00 94.38 272 ASP A CA 1
ATOM 2077 C C . ASP A 1 272 ? -2.849 4.006 -21.855 1.00 94.38 272 ASP A C 1
ATOM 2079 O O . ASP A 1 272 ? -1.983 3.592 -22.632 1.00 94.38 272 ASP A O 1
ATOM 2083 N N . ARG A 1 273 ? -2.522 4.405 -20.623 1.00 94.12 273 ARG A N 1
ATOM 2084 C CA . ARG A 1 273 ? -1.145 4.376 -20.135 1.00 94.12 273 ARG A CA 1
ATOM 2085 C C . ARG A 1 273 ? -0.665 2.953 -19.879 1.00 94.12 273 ARG A C 1
ATOM 2087 O O . ARG A 1 273 ? 0.483 2.666 -20.221 1.00 94.12 273 ARG A O 1
ATOM 2094 N N . LEU A 1 274 ? -1.509 2.088 -19.322 1.00 97.81 274 LEU A N 1
ATOM 2095 C CA . LEU A 1 274 ? -1.206 0.676 -19.102 1.00 97.81 274 LEU A CA 1
ATOM 2096 C C . LEU A 1 274 ? -0.975 -0.049 -20.433 1.00 97.81 274 LEU A C 1
ATOM 2098 O O . LEU A 1 274 ? 0.004 -0.780 -20.577 1.00 97.81 274 LEU A O 1
ATOM 2102 N N . GLU A 1 275 ? -1.802 0.209 -21.448 1.00 98.38 275 GLU A N 1
ATOM 2103 C CA . GLU A 1 275 ? -1.608 -0.342 -22.792 1.00 98.38 275 GLU A CA 1
ATOM 2104 C C . GLU A 1 275 ? -0.272 0.100 -23.401 1.00 98.38 275 GLU A C 1
ATOM 2106 O O . GLU A 1 275 ? 0.467 -0.717 -23.955 1.00 98.38 275 GLU A O 1
ATOM 2111 N N . ARG A 1 276 ? 0.091 1.380 -23.262 1.00 98.12 276 ARG A N 1
ATOM 2112 C CA . ARG A 1 276 ? 1.403 1.859 -23.717 1.00 98.12 276 ARG A CA 1
ATOM 2113 C C . ARG A 1 276 ? 2.555 1.226 -22.946 1.00 98.12 276 ARG A C 1
ATOM 2115 O O . ARG A 1 276 ? 3.542 0.879 -23.579 1.00 98.12 276 ARG A O 1
ATOM 2122 N N . ALA A 1 277 ? 2.448 1.081 -21.625 1.00 98.06 277 ALA A N 1
ATOM 2123 C CA . ALA A 1 277 ? 3.484 0.441 -20.815 1.00 98.06 277 ALA A CA 1
ATOM 2124 C C . ALA A 1 277 ? 3.748 -0.988 -21.305 1.00 98.06 277 ALA A C 1
ATOM 2126 O O . ALA A 1 277 ? 4.888 -1.326 -21.598 1.00 98.06 277 ALA A O 1
ATOM 2127 N N . ARG A 1 278 ? 2.688 -1.771 -21.544 1.00 98.50 278 ARG A N 1
ATOM 2128 C CA . ARG A 1 278 ? 2.779 -3.132 -22.103 1.00 98.50 278 ARG A CA 1
ATOM 2129 C C . ARG A 1 278 ? 3.408 -3.197 -23.495 1.00 98.50 278 ARG A C 1
ATOM 2131 O O . ARG A 1 278 ? 4.031 -4.193 -23.826 1.00 98.50 278 ARG A O 1
ATOM 2138 N N . LYS A 1 279 ? 3.208 -2.171 -24.329 1.00 98.44 279 LYS A N 1
ATOM 2139 C CA . LYS A 1 279 ? 3.809 -2.095 -25.674 1.00 98.44 279 LYS A CA 1
ATOM 2140 C C . LYS A 1 279 ? 5.280 -1.674 -25.647 1.00 98.44 279 LYS A C 1
ATOM 2142 O O . LYS A 1 279 ? 5.989 -1.953 -26.607 1.00 98.44 279 LYS A O 1
ATOM 2147 N N . LEU A 1 280 ? 5.686 -0.924 -24.623 1.00 98.44 280 LEU A N 1
ATOM 2148 C CA . LEU A 1 280 ? 7.032 -0.367 -24.494 1.00 98.44 280 LEU A CA 1
ATOM 2149 C C . LEU A 1 280 ? 7.973 -1.288 -23.717 1.00 98.44 280 LEU A C 1
ATOM 2151 O O . LEU A 1 280 ? 9.156 -1.287 -24.023 1.00 98.44 280 LEU A O 1
ATOM 2155 N N . SER A 1 281 ? 7.453 -2.042 -22.746 1.00 98.12 281 SER A N 1
ATOM 2156 C CA . SER A 1 281 ? 8.246 -2.976 -21.947 1.00 98.12 281 SER A CA 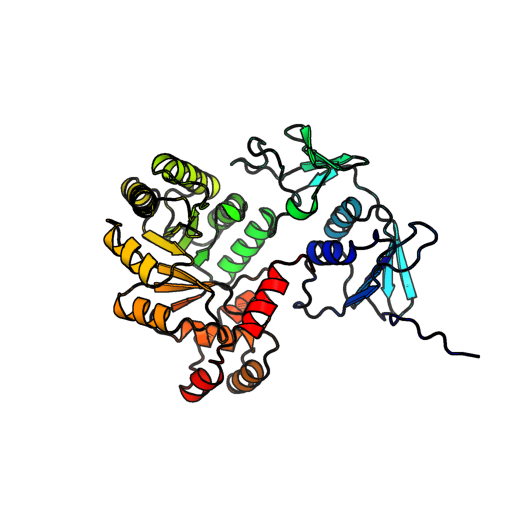1
ATOM 2157 C C . SER A 1 281 ? 8.555 -4.257 -22.713 1.00 98.12 281 SER A C 1
ATOM 2159 O O . SER A 1 281 ? 7.679 -4.818 -23.376 1.00 98.12 281 SER A O 1
ATOM 2161 N N . GLU A 1 282 ? 9.775 -4.757 -22.562 1.00 97.69 282 GLU A N 1
ATOM 2162 C CA . GLU A 1 282 ? 10.156 -6.098 -23.003 1.00 97.69 282 GLU A CA 1
ATOM 2163 C C . GLU A 1 282 ? 9.613 -7.180 -22.058 1.00 97.69 282 GLU A C 1
ATOM 2165 O O . GLU A 1 282 ? 9.139 -8.223 -22.521 1.00 97.69 282 GLU A O 1
ATOM 2170 N N . ALA A 1 283 ? 9.654 -6.947 -20.741 1.00 97.94 283 ALA A N 1
ATOM 2171 C CA . ALA A 1 283 ? 9.086 -7.861 -19.758 1.00 97.94 283 ALA A CA 1
ATOM 2172 C C . ALA A 1 283 ? 7.555 -7.685 -19.639 1.00 97.94 283 ALA A C 1
ATOM 2174 O O . ALA A 1 283 ? 7.035 -6.573 -19.757 1.00 97.94 283 ALA A O 1
ATOM 2175 N N . PRO A 1 284 ? 6.787 -8.764 -19.385 1.00 98.19 284 PRO A N 1
ATOM 2176 C CA . PRO A 1 284 ? 5.347 -8.653 -19.176 1.00 98.19 284 PRO A CA 1
ATOM 2177 C C . PRO A 1 284 ? 5.004 -7.769 -17.972 1.00 98.19 284 PRO A C 1
ATOM 2179 O O . PRO A 1 284 ? 5.562 -7.940 -16.888 1.00 98.19 284 PRO A O 1
ATOM 2182 N N . ILE A 1 285 ? 4.025 -6.879 -18.145 1.00 98.56 285 ILE A N 1
ATOM 2183 C CA . ILE A 1 285 ? 3.450 -6.106 -17.037 1.00 98.56 285 ILE A CA 1
ATOM 2184 C C . ILE A 1 285 ? 2.541 -7.025 -16.233 1.00 98.56 285 ILE A C 1
ATOM 2186 O O . ILE A 1 285 ? 1.448 -7.364 -16.683 1.00 98.56 285 ILE A O 1
ATOM 2190 N N . PHE A 1 286 ? 3.008 -7.420 -15.053 1.00 98.50 286 PHE A N 1
ATOM 2191 C CA . PHE A 1 286 ? 2.337 -8.382 -14.185 1.00 98.50 286 PHE A CA 1
ATOM 2192 C C . PHE A 1 286 ? 1.051 -7.817 -13.577 1.00 98.50 286 PHE A C 1
ATOM 2194 O O . PHE A 1 286 ? 0.026 -8.494 -13.535 1.00 98.50 286 PHE A O 1
ATOM 2201 N N . THR A 1 287 ? 1.092 -6.562 -13.119 1.00 98.75 287 THR A N 1
ATOM 2202 C CA . THR A 1 287 ? -0.047 -5.917 -12.464 1.00 98.75 287 THR A CA 1
ATOM 2203 C C . THR A 1 287 ? -0.126 -4.418 -12.738 1.00 98.75 287 THR A C 1
ATOM 2205 O O . THR A 1 287 ? 0.891 -3.771 -13.007 1.00 98.75 287 THR A O 1
ATOM 2208 N N . ASP A 1 288 ? -1.335 -3.871 -12.609 1.00 98.56 288 ASP A N 1
ATOM 2209 C CA . ASP A 1 288 ? -1.555 -2.466 -12.270 1.00 98.56 288 ASP A CA 1
ATOM 2210 C C . ASP A 1 288 ? -2.132 -2.370 -10.849 1.00 98.56 288 ASP A C 1
ATOM 2212 O O . ASP A 1 288 ? -3.241 -2.844 -10.569 1.00 98.56 288 ASP A O 1
ATOM 2216 N N . GLN A 1 289 ? -1.356 -1.790 -9.932 1.00 97.88 289 GLN A N 1
ATOM 2217 C CA . GLN A 1 289 ? -1.777 -1.570 -8.555 1.00 97.88 289 GLN A CA 1
ATOM 2218 C C . GLN A 1 289 ? -2.544 -0.249 -8.441 1.00 97.88 289 GLN A C 1
ATOM 2220 O O . GLN A 1 289 ? -1.967 0.835 -8.550 1.00 97.88 289 GLN A O 1
ATOM 2225 N N . VAL A 1 290 ? -3.847 -0.317 -8.178 1.00 88.88 290 VAL A N 1
ATOM 2226 C CA . VAL A 1 290 ? -4.745 0.843 -8.210 1.00 88.88 290 VAL A CA 1
ATOM 2227 C C . VAL A 1 290 ? -5.714 0.851 -7.038 1.00 88.88 290 VAL A C 1
ATOM 2229 O O . VAL A 1 290 ? -6.006 -0.178 -6.427 1.00 88.88 290 VAL A O 1
ATOM 2232 N N . ARG A 1 291 ? -6.275 2.025 -6.736 1.00 86.69 291 ARG A N 1
ATOM 2233 C CA . ARG A 1 291 ? -7.342 2.110 -5.743 1.00 86.69 291 ARG A CA 1
ATOM 2234 C C . ARG A 1 291 ? -8.536 1.312 -6.229 1.00 86.69 291 ARG A C 1
ATOM 2236 O O . ARG A 1 291 ? -9.045 1.596 -7.309 1.00 86.69 291 ARG A O 1
ATOM 2243 N N . PHE A 1 292 ? -9.051 0.392 -5.432 1.00 90.69 292 PHE A N 1
ATOM 2244 C CA . PHE A 1 292 ? -10.196 -0.397 -5.867 1.00 90.69 292 PHE A CA 1
ATOM 2245 C C . PHE A 1 292 ? -11.034 -0.838 -4.673 1.00 90.69 292 PHE A C 1
ATOM 2247 O O . PHE A 1 292 ? -10.558 -1.539 -3.790 1.00 90.69 292 PHE A O 1
ATOM 2254 N N . HIS A 1 293 ? -12.281 -0.374 -4.628 1.00 91.38 293 HIS A N 1
ATOM 2255 C CA . HIS A 1 293 ? -13.227 -0.634 -3.539 1.00 91.38 293 HIS A CA 1
ATOM 2256 C C . HIS A 1 293 ? -14.671 -0.423 -4.038 1.00 91.38 293 HIS A C 1
ATOM 2258 O O . HIS A 1 293 ? -14.863 0.138 -5.121 1.00 91.38 293 HIS A O 1
ATOM 2264 N N . PRO A 1 294 ? -15.719 -0.782 -3.268 1.00 93.12 294 PRO A N 1
ATOM 2265 C CA . PRO A 1 294 ? -17.112 -0.751 -3.742 1.00 93.12 294 PRO A CA 1
ATOM 2266 C C . PRO A 1 294 ? -17.625 0.597 -4.280 1.00 93.12 294 PRO A C 1
ATOM 2268 O O . PRO A 1 294 ? -18.583 0.644 -5.055 1.00 93.12 294 PRO A O 1
ATOM 2271 N N . TRP A 1 295 ? -17.007 1.708 -3.869 1.00 89.81 295 TRP A N 1
ATOM 2272 C CA . TRP A 1 295 ? -17.340 3.065 -4.331 1.00 89.81 295 TRP A CA 1
ATOM 2273 C C . TRP A 1 295 ? -16.461 3.558 -5.486 1.00 89.81 295 TRP A C 1
ATOM 2275 O O . TRP A 1 295 ? -16.769 4.590 -6.085 1.00 89.81 295 TRP A O 1
ATOM 2285 N N . TRP A 1 296 ? -15.414 2.804 -5.818 1.00 87.69 296 TRP A N 1
ATOM 2286 C CA . TRP A 1 296 ? -14.474 3.057 -6.902 1.00 87.69 296 TRP A CA 1
ATOM 2287 C C . TRP A 1 296 ? -14.132 1.757 -7.659 1.00 87.69 296 TRP A C 1
ATOM 2289 O O . TRP A 1 296 ? -13.000 1.281 -7.603 1.00 87.69 296 TRP A O 1
ATOM 2299 N N . PRO A 1 297 ? -15.102 1.145 -8.366 1.00 90.38 297 PRO A N 1
ATOM 2300 C CA . PRO A 1 297 ? -14.938 -0.192 -8.945 1.00 90.38 297 PRO A CA 1
ATOM 2301 C C . PRO A 1 297 ? -14.199 -0.219 -10.292 1.00 90.38 297 PRO A C 1
ATOM 2303 O O . PRO A 1 297 ? -14.185 -1.256 -10.936 1.00 90.38 297 PRO A O 1
ATOM 2306 N N . GLN A 1 298 ? -13.697 0.923 -10.780 1.00 91.06 298 GLN A N 1
ATOM 2307 C CA . GLN A 1 298 ? -12.852 1.049 -11.983 1.00 91.06 298 GLN A CA 1
ATOM 2308 C C . GLN A 1 298 ? -13.213 0.128 -13.166 1.00 91.06 298 GLN A C 1
ATOM 2310 O O . GLN A 1 298 ? -12.346 -0.520 -13.740 1.00 91.06 298 GLN A O 1
ATOM 2315 N N . ARG A 1 299 ? -14.501 0.058 -13.536 1.00 94.69 299 ARG A N 1
ATOM 2316 C CA . ARG A 1 299 ? -15.039 -0.988 -14.433 1.00 94.69 299 ARG A CA 1
ATOM 2317 C C . ARG A 1 299 ? -14.288 -1.139 -15.757 1.00 94.69 299 ARG A C 1
ATOM 2319 O O . ARG A 1 299 ? -14.100 -2.257 -16.213 1.00 94.69 299 ARG A O 1
ATOM 2326 N N . GLU A 1 300 ? -13.897 -0.024 -16.369 1.00 96.00 300 GLU A N 1
ATOM 2327 C CA . GLU A 1 300 ? -13.176 -0.021 -17.645 1.00 96.00 300 GLU A CA 1
ATOM 2328 C C . GLU A 1 300 ? -11.765 -0.604 -17.500 1.00 96.00 300 GLU A C 1
ATOM 2330 O O . GLU A 1 300 ? -11.395 -1.502 -18.250 1.00 96.00 300 GLU A O 1
ATOM 2335 N N . LEU A 1 301 ? -11.020 -0.162 -16.481 1.00 96.25 301 LEU A N 1
ATOM 2336 C CA . LEU A 1 301 ? -9.691 -0.689 -16.174 1.00 96.25 301 LEU A CA 1
ATOM 2337 C C . LEU A 1 301 ? -9.749 -2.164 -15.769 1.00 96.25 301 LEU A C 1
ATOM 2339 O O . LEU A 1 301 ? -8.952 -2.952 -16.257 1.00 96.25 301 LEU A O 1
ATOM 2343 N N . LEU A 1 302 ? -10.721 -2.552 -14.938 1.00 97.69 302 LEU A N 1
ATOM 2344 C CA . LEU A 1 302 ? -10.921 -3.946 -14.544 1.00 97.69 302 LEU A CA 1
ATOM 2345 C C . LEU A 1 302 ? -11.166 -4.845 -15.764 1.00 97.69 302 LEU A C 1
ATOM 2347 O O . LEU A 1 302 ? -10.506 -5.871 -15.892 1.00 97.69 302 LEU A O 1
ATOM 2351 N N . SER A 1 303 ? -12.073 -4.449 -16.666 1.00 98.06 303 SER A N 1
ATOM 2352 C CA . SER A 1 303 ? -12.340 -5.205 -17.899 1.00 98.06 303 SER A CA 1
ATOM 2353 C C . SER A 1 303 ? -11.078 -5.331 -18.743 1.00 98.06 303 SER A C 1
ATOM 2355 O O . SER A 1 303 ? -10.741 -6.423 -19.177 1.00 98.06 303 SER A O 1
ATOM 2357 N N . TYR A 1 304 ? -10.342 -4.232 -18.925 1.00 98.38 304 TYR A N 1
ATOM 2358 C CA . TYR A 1 304 ? -9.097 -4.247 -19.683 1.00 98.38 304 TYR A CA 1
ATOM 2359 C C . TYR A 1 304 ? -8.054 -5.188 -19.059 1.00 98.38 304 TYR A C 1
ATOM 2361 O O . TYR A 1 304 ? -7.431 -5.974 -19.770 1.00 98.38 304 TYR A O 1
ATOM 2369 N N . CYS A 1 305 ? -7.874 -5.144 -17.737 1.00 98.31 305 CYS A N 1
ATOM 2370 C CA . CYS A 1 305 ? -6.973 -6.034 -17.006 1.00 98.31 305 CYS A CA 1
ATOM 2371 C C . CYS A 1 305 ? -7.354 -7.515 -17.186 1.00 98.31 305 CYS A C 1
ATOM 2373 O O . CYS A 1 305 ? -6.491 -8.343 -17.469 1.00 98.31 305 CYS A O 1
ATOM 2375 N N . GLN A 1 306 ? -8.647 -7.844 -17.119 1.00 97.62 306 GLN A N 1
ATOM 2376 C CA . GLN A 1 306 ? -9.159 -9.200 -17.357 1.00 97.62 306 GLN A CA 1
ATOM 2377 C C . GLN A 1 306 ? -8.956 -9.650 -18.812 1.00 97.62 306 GLN A C 1
ATOM 2379 O O . GLN A 1 306 ? -8.454 -10.744 -19.055 1.00 97.62 306 GLN A O 1
ATOM 2384 N N . ASP A 1 307 ? -9.267 -8.788 -19.781 1.00 97.88 307 ASP A N 1
ATOM 2385 C CA . ASP A 1 307 ? -9.136 -9.084 -21.214 1.00 97.88 307 ASP A CA 1
ATOM 2386 C C . ASP A 1 307 ? -7.672 -9.249 -21.661 1.00 97.88 307 ASP A C 1
ATOM 2388 O O . ASP A 1 307 ? -7.391 -9.845 -22.704 1.00 97.88 307 ASP A O 1
ATOM 2392 N N . THR A 1 308 ? -6.729 -8.688 -20.899 1.00 97.31 308 THR A N 1
ATOM 2393 C CA . THR A 1 308 ? -5.305 -8.643 -21.252 1.00 97.31 308 THR A CA 1
ATOM 2394 C C . THR A 1 308 ? -4.385 -9.433 -20.329 1.00 97.31 308 THR A C 1
ATOM 2396 O O . THR A 1 308 ? -3.166 -9.366 -20.517 1.00 97.31 308 THR A O 1
ATOM 2399 N N . ASP A 1 309 ? -4.967 -10.201 -19.404 1.00 96.44 309 ASP A N 1
ATOM 2400 C CA . ASP A 1 309 ? -4.268 -11.043 -18.426 1.00 96.44 309 ASP A CA 1
ATOM 2401 C C . ASP A 1 309 ? -3.260 -10.256 -17.565 1.00 96.44 309 ASP A C 1
ATOM 2403 O O . ASP A 1 309 ? -2.149 -10.697 -17.285 1.00 96.44 309 ASP A O 1
ATOM 2407 N N . VAL A 1 310 ? -3.644 -9.036 -17.174 1.00 98.25 310 VAL A N 1
ATOM 2408 C CA . VAL A 1 310 ? -2.902 -8.194 -16.225 1.00 98.25 310 VAL A CA 1
ATOM 2409 C C . VAL A 1 310 ? -3.631 -8.229 -14.892 1.00 98.25 310 VAL A C 1
ATOM 2411 O O . VAL A 1 310 ? -4.808 -7.879 -14.830 1.00 98.25 310 VAL A O 1
ATOM 2414 N N . VAL A 1 311 ? -2.946 -8.606 -13.814 1.00 98.44 311 VAL A N 1
ATOM 2415 C CA . VAL A 1 311 ? -3.551 -8.643 -12.475 1.00 98.44 311 VAL A CA 1
ATOM 2416 C C . VAL A 1 311 ? -3.909 -7.223 -12.034 1.00 98.44 311 VAL A C 1
ATOM 2418 O O . VAL A 1 311 ? -3.097 -6.305 -12.156 1.00 98.44 311 VAL A O 1
ATOM 2421 N N . LEU A 1 312 ? -5.087 -7.011 -11.451 1.00 98.56 312 LEU A N 1
ATOM 2422 C CA . LEU A 1 312 ? -5.385 -5.767 -10.738 1.00 98.56 312 LEU A CA 1
ATOM 2423 C C . LEU A 1 312 ? -5.043 -5.947 -9.256 1.00 98.56 312 LEU A C 1
ATOM 2425 O O . LEU A 1 312 ? -5.650 -6.768 -8.570 1.00 98.56 312 LEU A O 1
ATOM 2429 N N . THR A 1 313 ? -4.094 -5.161 -8.744 1.00 98.56 313 THR A N 1
ATOM 2430 C CA . THR A 1 313 ? -3.774 -5.152 -7.306 1.00 98.56 313 THR A CA 1
ATOM 2431 C C . THR A 1 313 ? -4.518 -4.006 -6.629 1.00 98.56 313 THR A C 1
ATOM 2433 O O . THR A 1 313 ? -4.235 -2.833 -6.860 1.00 98.56 313 THR A O 1
ATOM 2436 N N . ALA A 1 314 ? -5.498 -4.332 -5.795 1.00 96.19 314 ALA A N 1
ATOM 2437 C CA . ALA A 1 314 ? -6.349 -3.372 -5.112 1.00 96.19 314 ALA A CA 1
ATOM 2438 C C . ALA A 1 314 ? -5.686 -2.827 -3.838 1.00 96.19 314 ALA A C 1
ATOM 2440 O O . ALA A 1 314 ? -5.551 -3.549 -2.845 1.00 96.19 314 ALA A O 1
ATOM 2441 N N . TYR A 1 315 ? -5.343 -1.536 -3.833 1.00 85.69 315 TYR A N 1
ATOM 2442 C CA . TYR A 1 315 ? -5.020 -0.811 -2.599 1.00 85.69 315 TYR A CA 1
ATOM 2443 C C . TYR A 1 315 ? -6.228 -0.024 -2.072 1.00 85.69 315 TYR A C 1
ATOM 2445 O O . TYR A 1 315 ? -7.181 0.282 -2.801 1.00 85.69 315 TYR A O 1
ATOM 2453 N N . SER A 1 316 ? -6.185 0.318 -0.779 1.00 80.69 316 SER A N 1
ATOM 2454 C CA . SER A 1 316 ? -7.293 0.940 -0.035 1.00 80.69 316 SER A CA 1
ATOM 2455 C C . SER A 1 316 ? -8.648 0.230 -0.241 1.00 80.69 316 SER A C 1
ATOM 2457 O O . SER A 1 316 ? -9.656 0.908 -0.475 1.00 80.69 316 SER A O 1
ATOM 2459 N N . PRO A 1 317 ? -8.726 -1.112 -0.125 1.00 85.38 317 PRO A N 1
ATOM 2460 C CA . PRO A 1 317 ? -9.959 -1.864 -0.392 1.00 85.38 317 PRO A CA 1
ATOM 2461 C C . PRO A 1 317 ? -11.113 -1.507 0.561 1.00 85.38 317 PRO A C 1
ATOM 2463 O O . PRO A 1 317 ? -12.285 -1.660 0.219 1.00 85.38 317 PRO A O 1
ATOM 2466 N N . LEU A 1 318 ? -10.789 -0.953 1.735 1.00 80.06 318 LEU A N 1
ATOM 2467 C CA . LEU A 1 318 ? -11.744 -0.460 2.733 1.00 80.06 318 LEU A CA 1
ATOM 2468 C C . LEU A 1 318 ? -12.031 1.048 2.621 1.00 80.06 318 LEU A C 1
ATOM 2470 O O . LEU A 1 318 ? -12.593 1.639 3.541 1.00 80.06 318 LEU A O 1
ATOM 2474 N N . ALA A 1 319 ? -11.640 1.686 1.511 1.00 71.19 319 ALA A N 1
ATOM 2475 C CA . ALA A 1 319 ? -11.809 3.120 1.269 1.00 71.19 319 ALA A CA 1
ATOM 2476 C C . ALA A 1 319 ? -11.249 3.994 2.411 1.00 71.19 319 ALA A C 1
ATOM 2478 O O . ALA A 1 319 ? -11.947 4.875 2.910 1.00 71.19 319 ALA A O 1
ATOM 2479 N N . ASN A 1 320 ? -10.010 3.729 2.848 1.00 61.25 320 ASN A N 1
ATOM 2480 C CA . ASN A 1 320 ? -9.357 4.411 3.980 1.00 61.25 320 ASN A CA 1
ATOM 2481 C C . ASN A 1 320 ? -10.249 4.429 5.238 1.00 61.25 320 ASN A C 1
ATOM 2483 O O . ASN A 1 320 ? -10.593 5.487 5.758 1.00 61.25 320 ASN A O 1
ATOM 2487 N N . GLY A 1 321 ? -10.748 3.255 5.632 1.00 63.53 321 GLY A N 1
ATOM 2488 C CA . GLY A 1 321 ? -11.658 3.089 6.770 1.00 63.53 321 GLY A CA 1
ATOM 2489 C C . GLY A 1 321 ? -13.116 3.484 6.502 1.00 63.53 321 GLY A C 1
ATOM 2490 O O . GLY A 1 321 ? -14.007 3.088 7.251 1.00 63.53 321 GLY A O 1
ATOM 2491 N N . GLY A 1 322 ? -13.415 4.187 5.404 1.00 62.16 322 GLY A N 1
ATOM 2492 C CA . GLY A 1 322 ? -14.779 4.612 5.084 1.00 62.16 322 GLY A CA 1
ATOM 2493 C C . GLY A 1 322 ? -15.775 3.456 4.960 1.00 62.16 322 GLY A C 1
ATOM 2494 O O . GLY A 1 322 ? -16.938 3.613 5.328 1.00 62.16 322 GLY A O 1
ATOM 2495 N N . ALA A 1 323 ? -15.336 2.292 4.476 1.00 70.12 323 ALA A N 1
ATOM 2496 C CA . ALA A 1 323 ? -16.200 1.127 4.293 1.00 70.12 323 ALA A CA 1
ATOM 2497 C C . ALA A 1 323 ? -16.545 0.389 5.603 1.00 70.12 323 ALA A C 1
ATOM 2499 O O . ALA A 1 323 ? -17.498 -0.387 5.613 1.00 70.12 323 ALA A O 1
ATOM 2500 N N . ILE A 1 324 ? -15.819 0.628 6.705 1.00 71.69 324 ILE A N 1
ATOM 2501 C CA . ILE A 1 324 ? -15.978 -0.119 7.968 1.00 71.69 324 ILE A CA 1
ATOM 2502 C C . ILE A 1 324 ? -17.406 0.027 8.524 1.00 71.69 324 ILE A C 1
ATOM 2504 O O . ILE A 1 324 ? -18.021 -0.951 8.950 1.00 71.69 324 ILE A O 1
ATOM 2508 N N . GLY A 1 325 ? -17.961 1.239 8.460 1.00 71.31 325 GLY A N 1
ATOM 2509 C CA . GLY A 1 325 ? -19.292 1.569 8.978 1.00 71.31 325 GLY A CA 1
ATOM 2510 C C . GLY A 1 325 ? -20.432 1.509 7.957 1.00 71.31 325 GLY A C 1
ATOM 2511 O O . GLY A 1 325 ? -21.475 2.108 8.199 1.00 71.31 325 GLY A O 1
ATOM 2512 N N . ASP A 1 326 ? -20.261 0.880 6.789 1.00 86.06 326 ASP A N 1
ATOM 2513 C CA . ASP A 1 326 ? -21.319 0.875 5.770 1.00 86.06 326 ASP A CA 1
ATOM 2514 C C . ASP A 1 326 ? -22.429 -0.145 6.089 1.00 86.06 326 ASP A C 1
ATOM 2516 O O . ASP A 1 326 ? -22.202 -1.355 6.109 1.00 86.06 326 ASP A O 1
ATOM 2520 N N . ASP A 1 327 ? -23.659 0.349 6.265 1.00 91.94 327 ASP A N 1
ATOM 2521 C CA . ASP A 1 327 ? -24.824 -0.462 6.647 1.00 91.94 327 ASP A CA 1
ATOM 2522 C C . ASP A 1 327 ? -25.100 -1.645 5.710 1.00 91.94 327 ASP A C 1
ATOM 2524 O O . ASP A 1 327 ? -25.526 -2.703 6.170 1.00 91.94 327 ASP A O 1
ATOM 2528 N N . VAL A 1 328 ? -24.857 -1.496 4.401 1.00 95.38 328 VAL A N 1
ATOM 2529 C CA . VAL A 1 328 ? -25.102 -2.573 3.427 1.00 95.38 328 VAL A CA 1
ATOM 2530 C C . VAL A 1 328 ? -24.064 -3.676 3.591 1.00 95.38 328 VAL A C 1
ATOM 2532 O O . VAL A 1 328 ? -24.418 -4.852 3.538 1.00 95.38 328 VAL A O 1
ATOM 2535 N N . LEU A 1 329 ? -22.800 -3.314 3.827 1.00 94.19 329 LEU A N 1
ATOM 2536 C CA . LEU A 1 329 ? -21.746 -4.290 4.111 1.00 94.19 329 LEU A CA 1
ATOM 2537 C C . LEU A 1 329 ? -22.033 -5.036 5.419 1.00 94.19 329 LEU A C 1
ATOM 2539 O O . LEU A 1 329 ? -21.946 -6.260 5.451 1.00 94.19 329 LEU A O 1
ATOM 2543 N N . GLN A 1 330 ? -22.459 -4.320 6.461 1.00 93.44 330 GLN A N 1
ATOM 2544 C CA . GLN A 1 330 ? -22.819 -4.902 7.759 1.00 93.44 330 GLN A CA 1
ATOM 2545 C C . GLN A 1 330 ? -24.078 -5.784 7.689 1.00 93.44 330 GLN A C 1
ATOM 2547 O O . GLN A 1 330 ? -24.182 -6.806 8.366 1.00 93.44 330 GLN A O 1
ATOM 2552 N N . GLU A 1 331 ? -25.075 -5.404 6.888 1.00 97.00 331 GLU A N 1
ATOM 2553 C CA . GLU A 1 331 ? -26.269 -6.218 6.635 1.00 97.00 331 GLU A CA 1
ATOM 2554 C C . GLU A 1 331 ? -25.923 -7.530 5.930 1.00 97.00 331 GLU A C 1
ATOM 2556 O O . GLU A 1 331 ? -26.387 -8.588 6.355 1.00 97.00 331 GLU A O 1
ATOM 2561 N N . ILE A 1 332 ? -25.099 -7.470 4.883 1.00 97.38 332 ILE A N 1
ATOM 2562 C CA . ILE A 1 332 ? -24.677 -8.660 4.139 1.00 97.38 332 ILE A CA 1
ATOM 2563 C C . ILE A 1 332 ? -23.781 -9.540 5.017 1.00 97.38 332 ILE A C 1
ATOM 2565 O O . ILE A 1 332 ? -24.002 -10.747 5.076 1.00 97.38 332 ILE A O 1
ATOM 2569 N N . GLY A 1 333 ? -22.844 -8.951 5.765 1.00 96.19 333 GLY A N 1
ATOM 2570 C CA . GLY A 1 333 ? -21.915 -9.673 6.640 1.00 96.19 333 GLY A CA 1
ATOM 2571 C C . GLY A 1 333 ? -22.617 -10.521 7.696 1.00 96.19 333 GLY A C 1
ATOM 2572 O O . GLY A 1 333 ? -22.283 -11.691 7.872 1.00 96.19 333 GLY A O 1
ATOM 2573 N N . ARG A 1 334 ? -23.705 -10.003 8.286 1.00 96.75 334 ARG A N 1
ATOM 2574 C CA . ARG A 1 334 ? -24.557 -10.749 9.231 1.00 96.75 334 ARG A CA 1
ATOM 2575 C C . ARG A 1 334 ? -25.111 -12.065 8.675 1.00 96.75 334 ARG A C 1
ATOM 2577 O O . ARG A 1 334 ? -25.417 -12.959 9.457 1.00 96.75 334 ARG A O 1
ATOM 2584 N N . ARG A 1 335 ? -25.264 -12.207 7.354 1.00 96.06 335 ARG A N 1
ATOM 2585 C CA . ARG A 1 335 ? -25.732 -13.460 6.728 1.00 96.06 335 ARG A CA 1
ATOM 2586 C C . ARG A 1 335 ? -24.661 -14.548 6.704 1.00 96.06 335 ARG A C 1
ATOM 2588 O O . ARG A 1 335 ? -25.010 -15.721 6.606 1.00 96.06 335 ARG A O 1
ATOM 2595 N N . TYR A 1 336 ? -23.397 -14.144 6.761 1.00 96.56 336 TYR A N 1
ATOM 2596 C CA . TYR A 1 336 ? -22.224 -15.002 6.628 1.00 96.56 336 TYR A CA 1
ATOM 2597 C C . TYR A 1 336 ? -21.417 -15.122 7.923 1.00 96.56 336 TYR A C 1
ATOM 2599 O O . TYR A 1 336 ? -20.390 -15.786 7.914 1.00 96.56 336 TYR A O 1
ATOM 2607 N N . ASP A 1 337 ? -21.873 -14.493 9.010 1.00 96.19 337 ASP A N 1
ATOM 2608 C CA . ASP A 1 337 ? -21.107 -14.341 10.254 1.00 96.19 337 ASP A CA 1
ATOM 2609 C C . ASP A 1 337 ? -19.741 -13.667 10.019 1.00 96.19 337 ASP A C 1
ATOM 2611 O O . ASP A 1 337 ? -18.712 -14.076 10.546 1.00 96.19 337 ASP A O 1
ATOM 2615 N N . LYS A 1 338 ? -19.739 -12.632 9.167 1.00 96.19 338 LYS A N 1
ATOM 2616 C CA . LYS A 1 338 ? -18.555 -11.841 8.809 1.00 96.19 338 LYS A CA 1
ATOM 2617 C C . LYS A 1 338 ? -18.773 -10.354 9.071 1.00 96.19 338 LYS A C 1
ATOM 2619 O O . LYS A 1 338 ? -19.902 -9.855 9.022 1.00 96.19 338 LYS A O 1
ATOM 2624 N N . SER A 1 339 ? -17.683 -9.628 9.298 1.00 91.44 339 SER A N 1
ATOM 2625 C CA . SER A 1 339 ? -17.684 -8.177 9.468 1.00 91.44 339 SER A CA 1
ATOM 2626 C C . SER A 1 339 ? -17.897 -7.442 8.133 1.00 91.44 339 SER A C 1
ATOM 2628 O O . SER A 1 339 ? -17.655 -7.974 7.046 1.00 91.44 339 SER A O 1
ATOM 2630 N N . GLY A 1 340 ? -18.351 -6.185 8.187 1.00 91.81 340 GLY A N 1
ATOM 2631 C CA . GLY A 1 340 ? -18.439 -5.324 6.999 1.00 91.81 340 GLY A CA 1
ATOM 2632 C C . GLY A 1 340 ? -17.120 -5.225 6.204 1.00 91.81 340 GLY A C 1
ATOM 2633 O O . GLY A 1 340 ? -17.157 -5.374 4.978 1.00 91.81 340 GLY A O 1
ATOM 2634 N N . PRO A 1 341 ? -15.955 -5.037 6.860 1.00 88.12 341 PRO A N 1
ATOM 2635 C CA . PRO A 1 341 ? -14.644 -5.115 6.215 1.00 88.12 341 PRO A CA 1
ATOM 2636 C C . PRO A 1 341 ? -14.388 -6.428 5.469 1.00 88.12 341 PRO A C 1
ATOM 2638 O O . PRO A 1 341 ? -13.990 -6.386 4.307 1.00 88.12 341 PRO A O 1
ATOM 2641 N N . GLN A 1 342 ? -14.695 -7.580 6.072 1.00 95.56 342 GLN A N 1
ATOM 2642 C CA . GLN A 1 342 ? -14.554 -8.884 5.414 1.00 95.56 342 GLN A CA 1
ATOM 2643 C C . GLN A 1 342 ? -15.417 -8.987 4.151 1.00 95.56 342 GLN A C 1
ATOM 2645 O O . GLN A 1 342 ? -14.951 -9.472 3.123 1.00 95.56 342 GLN A O 1
ATOM 2650 N N . VAL A 1 343 ? -16.647 -8.462 4.176 1.00 97.38 343 VAL A N 1
ATOM 2651 C CA . VAL A 1 343 ? -17.514 -8.407 2.984 1.00 97.38 343 VAL A CA 1
ATOM 2652 C C . VAL A 1 343 ? -16.931 -7.497 1.900 1.00 97.38 343 VAL A C 1
ATOM 2654 O O . VAL A 1 343 ? -16.997 -7.844 0.721 1.00 97.38 343 VAL A O 1
ATOM 2657 N N . ALA A 1 344 ? -16.347 -6.351 2.261 1.00 94.25 344 ALA A N 1
ATOM 2658 C CA . ALA A 1 344 ? -15.689 -5.465 1.299 1.00 94.25 344 ALA A CA 1
ATOM 2659 C C . ALA A 1 344 ? -14.449 -6.114 0.670 1.00 94.25 344 ALA A C 1
ATOM 2661 O O . ALA A 1 344 ? -14.279 -6.050 -0.546 1.00 94.25 344 ALA A O 1
ATOM 2662 N N . LEU A 1 345 ? -13.615 -6.777 1.472 1.00 95.94 345 LEU A N 1
ATOM 2663 C CA . LEU A 1 345 ? -12.454 -7.520 0.983 1.00 95.94 345 LEU A CA 1
ATOM 2664 C C . LEU A 1 345 ? -12.874 -8.690 0.101 1.00 95.94 345 LEU A C 1
ATOM 2666 O O . LEU A 1 345 ? -12.306 -8.882 -0.973 1.00 95.94 345 LEU A O 1
ATOM 2670 N N . ARG A 1 346 ? -13.917 -9.425 0.499 1.00 97.56 346 ARG A N 1
ATOM 2671 C CA . ARG A 1 346 ? -14.458 -10.509 -0.313 1.00 97.56 346 ARG A CA 1
ATOM 2672 C C . ARG A 1 346 ? -15.044 -10.004 -1.625 1.00 97.56 346 ARG A C 1
ATOM 2674 O O . ARG A 1 346 ? -14.869 -10.646 -2.652 1.00 97.56 346 ARG A O 1
ATOM 2681 N N . TRP A 1 347 ? -15.701 -8.847 -1.620 1.00 97.38 347 TRP A N 1
ATOM 2682 C CA . TRP A 1 347 ? -16.152 -8.204 -2.851 1.00 97.38 347 TRP A CA 1
ATOM 2683 C C . TRP A 1 347 ? -14.976 -7.949 -3.803 1.00 97.38 347 TRP A C 1
ATOM 2685 O O . TRP A 1 347 ? -15.069 -8.300 -4.974 1.00 97.38 347 TRP A O 1
ATOM 2695 N N . VAL A 1 348 ? -13.846 -7.438 -3.296 1.00 96.69 348 VAL A N 1
ATOM 2696 C CA . VAL A 1 348 ? -12.637 -7.224 -4.107 1.00 96.69 348 VAL A CA 1
ATOM 2697 C C . VAL A 1 348 ? -12.083 -8.544 -4.656 1.00 96.69 348 VAL A C 1
ATOM 2699 O O . VAL A 1 348 ? -11.906 -8.665 -5.863 1.00 96.69 348 VAL A O 1
ATOM 2702 N N . THR A 1 349 ? -11.839 -9.541 -3.800 1.00 96.62 349 THR A N 1
ATOM 2703 C CA . THR A 1 349 ? -11.159 -10.796 -4.188 1.00 96.62 349 THR A CA 1
ATOM 2704 C C . THR A 1 349 ? -12.033 -11.779 -4.961 1.00 96.62 349 THR A C 1
ATOM 2706 O O . THR A 1 349 ? -11.536 -12.788 -5.455 1.00 96.62 349 THR A O 1
ATOM 2709 N N . GLN A 1 350 ? -13.343 -11.538 -5.046 1.00 96.75 350 GLN A N 1
ATOM 2710 C CA . GLN A 1 350 ? -14.244 -12.366 -5.847 1.00 96.75 350 GLN A CA 1
ATOM 2711 C C . GLN A 1 350 ? -14.276 -11.944 -7.323 1.00 96.75 350 GLN A C 1
ATOM 2713 O O . GLN A 1 350 ? -14.770 -12.697 -8.165 1.00 96.75 350 GLN A O 1
ATOM 2718 N N . HIS A 1 351 ? -13.744 -10.767 -7.655 1.00 96.81 351 HIS A N 1
ATOM 2719 C CA . HIS A 1 351 ? -13.469 -10.427 -9.040 1.00 96.81 351 HIS A CA 1
ATOM 2720 C C . HIS A 1 351 ? -12.364 -11.328 -9.600 1.00 96.81 351 HIS A C 1
ATOM 2722 O O . HIS A 1 351 ? -11.342 -11.565 -8.960 1.00 96.81 351 HIS A O 1
ATOM 2728 N N . GLU A 1 352 ? -12.562 -11.811 -10.825 1.00 95.00 352 GLU A N 1
ATOM 2729 C CA . GLU A 1 352 ? -11.516 -12.521 -11.553 1.00 95.00 352 GLU A CA 1
ATOM 2730 C C . GLU A 1 352 ? -10.308 -11.605 -11.764 1.00 95.00 352 GLU A C 1
ATOM 2732 O O . GLU A 1 352 ? -10.471 -10.436 -12.127 1.00 95.00 352 GLU A O 1
ATOM 2737 N N . ASN A 1 353 ? -9.114 -12.163 -11.567 1.00 94.56 353 ASN A N 1
ATOM 2738 C CA . ASN A 1 353 ? -7.835 -11.490 -11.774 1.00 94.56 353 ASN A CA 1
ATOM 2739 C C . ASN A 1 353 ? -7.592 -10.261 -10.870 1.00 94.56 353 ASN A C 1
ATOM 2741 O O . ASN A 1 353 ? -6.919 -9.307 -11.268 1.00 94.56 353 ASN A O 1
ATOM 2745 N N . VAL A 1 354 ? -8.147 -10.269 -9.650 1.00 97.81 354 VAL A N 1
ATOM 2746 C CA . VAL A 1 354 ? -7.959 -9.200 -8.658 1.00 97.81 354 VAL A CA 1
ATOM 2747 C C . VAL A 1 354 ? -7.369 -9.752 -7.363 1.00 97.81 354 VAL A C 1
ATOM 2749 O O . VAL A 1 354 ? -7.908 -10.683 -6.767 1.00 97.81 354 VAL A O 1
ATOM 2752 N N . ILE A 1 355 ? -6.289 -9.128 -6.893 1.00 96.94 355 ILE A N 1
ATOM 2753 C CA . ILE A 1 355 ? -5.720 -9.343 -5.555 1.00 96.94 355 ILE A CA 1
ATOM 2754 C C . ILE A 1 355 ? -5.873 -8.069 -4.723 1.00 96.94 355 ILE A C 1
ATOM 2756 O O . ILE A 1 355 ? -6.073 -6.990 -5.274 1.00 96.94 355 ILE A O 1
ATOM 2760 N N . THR A 1 356 ? -5.780 -8.158 -3.398 1.00 95.94 356 THR A N 1
ATOM 2761 C CA . THR A 1 356 ? -5.939 -6.994 -2.512 1.00 95.94 356 THR A CA 1
ATOM 2762 C C . THR A 1 356 ? -4.862 -6.951 -1.441 1.00 95.94 356 THR A C 1
ATOM 2764 O O . THR A 1 356 ? -4.465 -7.991 -0.927 1.00 95.94 356 THR A O 1
ATOM 2767 N N . ILE A 1 357 ? -4.440 -5.739 -1.078 1.00 93.94 357 ILE A N 1
ATOM 2768 C CA . ILE A 1 357 ? -3.409 -5.476 -0.063 1.00 93.94 357 ILE A CA 1
ATOM 2769 C C . ILE A 1 357 ? -3.973 -4.595 1.071 1.00 93.94 357 ILE A C 1
ATOM 2771 O O . ILE A 1 357 ? -3.727 -3.388 1.118 1.00 93.94 357 ILE A O 1
ATOM 2775 N N . PRO A 1 358 ? -4.827 -5.141 1.963 1.00 84.81 358 PRO A N 1
ATOM 2776 C CA . PRO A 1 358 ? -5.295 -4.406 3.131 1.00 84.81 358 PRO A CA 1
ATOM 2777 C C . PRO A 1 358 ? -4.161 -4.238 4.147 1.00 84.81 358 PRO A C 1
ATOM 2779 O O . PRO A 1 358 ? -3.542 -5.214 4.556 1.00 84.81 358 PRO A O 1
ATOM 2782 N N . MET A 1 359 ? -3.924 -3.004 4.587 1.00 75.81 359 MET A N 1
ATOM 2783 C CA . MET A 1 359 ? -2.986 -2.709 5.672 1.00 75.81 359 MET A CA 1
ATOM 2784 C C . MET A 1 359 ? -3.678 -2.865 7.032 1.00 75.81 359 MET A C 1
ATOM 2786 O O . MET A 1 359 ? -4.846 -2.495 7.181 1.00 75.81 359 MET A O 1
ATOM 2790 N N . SER A 1 360 ? -2.960 -3.406 8.016 1.00 74.31 360 SER A N 1
ATOM 2791 C CA . SER A 1 360 ? -3.373 -3.428 9.419 1.00 74.31 360 SER A CA 1
ATOM 2792 C C . SER A 1 360 ? -2.160 -3.537 10.343 1.00 74.31 360 SER A C 1
ATOM 2794 O O . SER A 1 360 ? -1.258 -4.322 10.072 1.00 74.31 360 SER A O 1
ATOM 2796 N N . THR A 1 361 ? -2.196 -2.825 11.469 1.00 74.25 361 THR A N 1
ATOM 2797 C CA . THR A 1 361 ? -1.285 -2.993 12.620 1.00 74.25 361 THR A CA 1
ATOM 2798 C C . THR A 1 361 ? -1.916 -3.836 13.745 1.00 74.25 361 THR A C 1
ATOM 2800 O O . THR A 1 361 ? -1.293 -4.122 14.764 1.00 74.25 361 THR A O 1
ATOM 2803 N N . SER A 1 362 ? -3.180 -4.248 13.578 1.00 79.50 362 SER A N 1
ATOM 2804 C CA . SER A 1 362 ? -3.947 -5.042 14.544 1.00 79.50 362 SER A CA 1
ATOM 2805 C C . SER A 1 362 ? -3.976 -6.517 14.153 1.00 79.50 362 SER A C 1
ATOM 2807 O O . SER A 1 362 ? -4.463 -6.868 13.072 1.00 79.50 362 SER A O 1
ATOM 2809 N N . ARG A 1 363 ? -3.553 -7.392 15.077 1.00 82.69 363 ARG A N 1
ATOM 2810 C CA . ARG A 1 363 ? -3.589 -8.856 14.906 1.00 82.69 363 ARG A CA 1
ATOM 2811 C C . ARG A 1 363 ? -4.996 -9.378 14.639 1.00 82.69 363 ARG A C 1
ATOM 2813 O O . ARG A 1 363 ? -5.190 -10.252 13.802 1.00 82.69 363 ARG A O 1
ATOM 2820 N N . THR A 1 364 ? -5.987 -8.833 15.342 1.00 83.19 364 THR A N 1
ATOM 2821 C CA . THR A 1 364 ? -7.393 -9.218 15.165 1.00 83.19 364 THR A CA 1
ATOM 2822 C C . THR A 1 364 ? -7.863 -8.905 13.750 1.00 83.19 364 THR A C 1
ATOM 2824 O O . THR A 1 364 ? -8.429 -9.770 13.091 1.00 83.19 364 THR A O 1
ATOM 2827 N N . HIS A 1 365 ? -7.563 -7.705 13.245 1.00 84.69 365 HIS A N 1
ATOM 2828 C CA . HIS A 1 365 ? -7.937 -7.334 11.882 1.00 84.69 365 HIS A CA 1
ATOM 2829 C C . HIS A 1 365 ? -7.173 -8.149 10.832 1.00 84.69 365 HIS A C 1
ATOM 2831 O O . HIS A 1 365 ? -7.760 -8.488 9.815 1.00 84.69 365 HIS A O 1
ATOM 2837 N N . LEU A 1 366 ? -5.902 -8.507 11.061 1.00 84.25 366 LEU A N 1
ATOM 2838 C CA . LEU A 1 366 ? -5.164 -9.407 10.161 1.00 84.25 366 LEU A CA 1
ATOM 2839 C C . LEU A 1 366 ? -5.863 -10.772 10.044 1.00 84.25 366 LEU A C 1
ATOM 2841 O O . LEU A 1 366 ? -6.127 -11.233 8.937 1.00 84.25 366 LEU A O 1
ATOM 2845 N N . ARG A 1 367 ? -6.265 -11.372 11.171 1.00 91.81 367 ARG A N 1
ATOM 2846 C CA . ARG A 1 367 ? -7.040 -12.627 11.173 1.00 91.81 367 ARG A CA 1
ATOM 2847 C C . ARG A 1 367 ? -8.360 -12.505 10.425 1.00 91.81 367 ARG A C 1
ATOM 2849 O O . ARG A 1 367 ? -8.695 -13.371 9.625 1.00 91.81 367 ARG A O 1
ATOM 2856 N N . GLU A 1 368 ? -9.104 -11.431 10.666 1.00 90.31 368 GLU A N 1
ATOM 2857 C CA . GLU A 1 368 ? -10.367 -11.198 9.963 1.00 90.31 368 GLU A CA 1
ATOM 2858 C C . GLU A 1 368 ? -10.149 -10.996 8.458 1.00 90.31 368 GLU A C 1
ATOM 2860 O O . GLU A 1 368 ? -10.883 -11.559 7.648 1.00 90.31 368 GLU A O 1
ATOM 2865 N N . ASN A 1 369 ? -9.128 -10.227 8.073 1.00 91.62 369 ASN A N 1
ATOM 2866 C CA . ASN A 1 369 ? -8.852 -9.863 6.686 1.00 91.62 369 ASN A CA 1
ATOM 2867 C C . ASN A 1 369 ? -8.489 -11.071 5.808 1.00 91.62 369 ASN A C 1
ATOM 2869 O O . ASN A 1 369 ? -8.816 -11.056 4.620 1.00 91.62 369 ASN A O 1
ATOM 2873 N N . ILE A 1 370 ? -7.818 -12.093 6.356 1.00 94.94 370 ILE A N 1
ATOM 2874 C CA . ILE A 1 370 ? -7.498 -13.330 5.622 1.00 94.94 370 ILE A CA 1
ATOM 2875 C C . ILE A 1 370 ? -8.655 -14.344 5.645 1.00 94.94 370 ILE A C 1
ATOM 2877 O O . ILE A 1 370 ? -8.825 -15.113 4.697 1.00 94.94 370 ILE A O 1
ATOM 2881 N N . ASP A 1 371 ? -9.513 -14.297 6.669 1.00 96.44 371 ASP A N 1
ATOM 2882 C CA . ASP A 1 371 ? -10.691 -15.158 6.842 1.00 96.44 371 ASP A CA 1
ATOM 2883 C C . ASP A 1 371 ? -11.897 -14.716 5.980 1.00 96.44 371 ASP A C 1
ATOM 2885 O O . ASP A 1 371 ? -13.003 -14.455 6.462 1.00 96.44 371 ASP A O 1
ATOM 2889 N N . ILE A 1 372 ? -11.675 -14.590 4.669 1.00 96.25 372 ILE A N 1
ATOM 2890 C CA . ILE A 1 372 ? -12.677 -14.108 3.698 1.00 96.25 372 ILE A CA 1
ATOM 2891 C C . ILE A 1 372 ? -13.016 -15.126 2.603 1.00 96.25 372 ILE A C 1
ATOM 2893 O O . ILE A 1 372 ? -13.978 -14.938 1.854 1.00 96.25 372 ILE A O 1
ATOM 2897 N N . PHE A 1 373 ? -12.216 -16.183 2.457 1.00 95.06 373 PHE A N 1
ATOM 2898 C CA . PHE A 1 373 ? -12.292 -17.100 1.313 1.00 95.06 373 PHE A CA 1
ATOM 2899 C C . PHE A 1 373 ? -13.301 -18.243 1.488 1.00 95.06 373 PHE A C 1
ATOM 2901 O O . PHE A 1 373 ? -13.623 -18.928 0.517 1.00 95.06 373 PHE A O 1
ATOM 2908 N N . ASP A 1 374 ? -13.837 -18.422 2.692 1.00 93.94 374 ASP A N 1
ATOM 2909 C CA . ASP A 1 374 ? -14.917 -19.359 3.018 1.00 93.94 374 ASP A CA 1
ATOM 2910 C C . ASP A 1 374 ? -16.313 -18.839 2.618 1.00 93.94 374 ASP A C 1
ATOM 2912 O O . ASP A 1 374 ? -17.290 -19.591 2.618 1.00 93.94 374 ASP A O 1
ATOM 2916 N N . VAL A 1 375 ? -16.412 -17.568 2.215 1.00 92.75 375 VAL A N 1
ATOM 2917 C CA . VAL A 1 375 ? -17.654 -16.923 1.770 1.00 92.75 375 VAL A CA 1
ATOM 2918 C C . VAL A 1 375 ? -17.727 -16.840 0.249 1.00 92.75 375 VAL A C 1
ATOM 2920 O O . VAL A 1 375 ? -16.735 -16.618 -0.439 1.00 92.75 375 VAL A O 1
ATOM 2923 N N . LEU A 1 376 ? -18.931 -16.953 -0.310 1.00 96.31 376 LEU A N 1
ATOM 2924 C CA . LEU A 1 376 ? -19.216 -16.640 -1.710 1.00 96.31 376 LEU A CA 1
ATOM 2925 C C . LEU A 1 376 ? -20.401 -15.673 -1.758 1.00 96.31 376 LEU A C 1
ATOM 2927 O O . LEU A 1 376 ? -21.531 -16.048 -1.432 1.00 96.31 376 LEU A O 1
ATOM 2931 N N . LEU A 1 377 ? -20.134 -14.426 -2.147 1.00 97.25 377 LEU A N 1
ATOM 2932 C CA . LEU A 1 377 ? -21.167 -13.409 -2.318 1.00 97.25 377 LEU A CA 1
ATOM 2933 C C . LEU A 1 377 ? -21.989 -13.748 -3.557 1.00 97.25 377 LEU A C 1
ATOM 2935 O O . LEU A 1 377 ? -21.442 -14.015 -4.632 1.00 97.25 377 LEU A O 1
ATOM 2939 N N . THR A 1 378 ? -23.310 -13.707 -3.434 1.00 97.81 378 THR A N 1
ATOM 2940 C CA . THR A 1 378 ? -24.182 -13.875 -4.597 1.00 97.81 378 THR A CA 1
ATOM 2941 C C . THR A 1 378 ? -24.010 -12.709 -5.570 1.00 97.81 378 THR A C 1
ATOM 2943 O O . THR A 1 378 ? -23.598 -11.611 -5.194 1.00 97.81 378 THR A O 1
ATOM 2946 N N . ARG A 1 379 ? -24.384 -12.914 -6.838 1.00 96.19 379 ARG A N 1
ATOM 2947 C CA . ARG A 1 379 ? -24.379 -11.834 -7.836 1.00 96.19 379 ARG A CA 1
ATOM 2948 C C . ARG A 1 379 ? -25.206 -10.626 -7.383 1.00 96.19 379 ARG A C 1
ATOM 2950 O O . ARG A 1 379 ? -24.775 -9.495 -7.555 1.00 96.19 379 ARG A O 1
ATOM 2957 N N . GLU A 1 380 ? -26.364 -10.870 -6.773 1.00 97.38 380 GLU A N 1
ATOM 2958 C CA . GLU A 1 380 ? -27.232 -9.807 -6.260 1.00 97.38 380 GLU A CA 1
ATOM 2959 C C . GLU A 1 380 ? -26.557 -9.011 -5.134 1.00 97.38 380 GLU A C 1
ATOM 2961 O O . GLU A 1 380 ? -26.613 -7.784 -5.129 1.00 97.38 380 GLU A O 1
ATOM 2966 N N . GLU A 1 381 ? -25.873 -9.675 -4.201 1.00 97.81 381 GLU A N 1
ATOM 2967 C CA . GLU A 1 381 ? -25.115 -8.994 -3.144 1.00 97.81 381 GLU A CA 1
ATOM 2968 C C . GLU A 1 381 ? -23.936 -8.214 -3.709 1.00 97.81 381 GLU A C 1
ATOM 2970 O O . GLU A 1 381 ? -23.732 -7.061 -3.341 1.00 97.81 381 GLU A O 1
ATOM 2975 N N . HIS A 1 382 ? -23.204 -8.805 -4.649 1.00 96.12 382 HIS A N 1
ATOM 2976 C CA . HIS A 1 382 ? -22.100 -8.146 -5.329 1.00 96.12 382 HIS A CA 1
ATOM 2977 C C . HIS A 1 382 ? -22.559 -6.867 -6.058 1.00 96.12 382 HIS A C 1
ATOM 2979 O O . HIS A 1 382 ? -21.911 -5.819 -5.968 1.00 96.12 382 HIS A O 1
ATOM 2985 N N . ASP A 1 383 ? -23.715 -6.915 -6.724 1.00 95.19 383 ASP A N 1
ATOM 2986 C CA . ASP A 1 383 ? -24.339 -5.758 -7.374 1.00 95.19 383 ASP A CA 1
ATOM 2987 C C . ASP A 1 383 ? -24.820 -4.718 -6.345 1.00 95.19 383 ASP A C 1
ATOM 2989 O O . ASP A 1 383 ? -24.604 -3.520 -6.536 1.00 95.19 383 ASP A O 1
ATOM 2993 N N . ARG A 1 384 ? -25.407 -5.152 -5.218 1.00 96.75 384 ARG A N 1
ATOM 2994 C CA . ARG A 1 384 ? -25.822 -4.266 -4.110 1.00 96.75 384 ARG A CA 1
ATOM 2995 C C . ARG A 1 384 ? -24.643 -3.550 -3.451 1.00 96.75 384 ARG A C 1
ATOM 2997 O O . ARG A 1 384 ? -24.777 -2.392 -3.053 1.00 96.75 384 ARG A O 1
ATOM 3004 N N . ILE A 1 385 ? -23.508 -4.230 -3.305 1.00 96.25 385 ILE A N 1
ATOM 3005 C CA . ILE A 1 385 ? -22.286 -3.671 -2.718 1.00 96.25 385 ILE A CA 1
ATOM 3006 C C . ILE A 1 385 ? -21.701 -2.605 -3.648 1.00 96.25 385 ILE A C 1
ATOM 3008 O O . ILE A 1 385 ? -21.346 -1.519 -3.175 1.00 96.25 385 ILE A O 1
ATOM 3012 N N . THR A 1 386 ? -21.680 -2.883 -4.957 1.00 95.56 386 THR A N 1
ATOM 3013 C CA . THR A 1 386 ? -21.124 -2.018 -6.007 1.00 95.56 386 THR A CA 1
ATOM 3014 C C . THR A 1 386 ? -21.914 -0.710 -6.138 1.00 95.56 386 THR A C 1
ATOM 3016 O O . THR A 1 386 ? -22.895 -0.613 -6.876 1.00 95.56 386 THR A O 1
ATOM 3019 N N . ARG A 1 387 ? -21.461 0.345 -5.454 1.00 93.06 387 ARG A N 1
ATOM 3020 C CA . ARG A 1 387 ? -22.143 1.649 -5.378 1.00 93.06 387 ARG A CA 1
ATOM 3021 C C . ARG A 1 387 ? -21.166 2.780 -5.713 1.00 93.06 387 ARG A C 1
ATOM 3023 O O . ARG 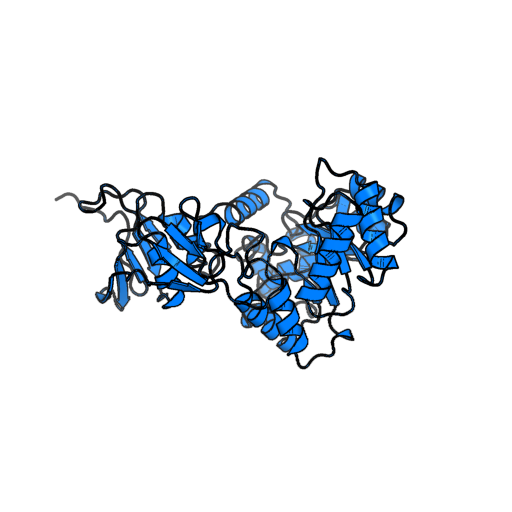A 1 387 ? -20.700 3.460 -4.796 1.00 93.06 387 ARG A O 1
ATOM 3030 N N . PRO A 1 388 ? -20.845 2.995 -7.006 1.00 90.94 388 PRO A N 1
ATOM 3031 C CA . PRO A 1 388 ? -19.891 4.016 -7.431 1.00 90.94 388 PRO A CA 1
ATOM 3032 C C . PRO A 1 388 ? -20.235 5.392 -6.855 1.00 90.94 388 PRO A C 1
ATOM 3034 O O . PRO A 1 388 ? -21.363 5.868 -6.994 1.00 90.94 388 PRO A O 1
ATOM 3037 N N . SER A 1 389 ? -19.268 6.045 -6.212 1.00 87.44 389 SER A N 1
ATOM 3038 C CA . SER A 1 389 ? -19.468 7.368 -5.627 1.00 87.44 389 SER A CA 1
ATOM 3039 C C . SER A 1 389 ? -18.160 8.152 -5.556 1.00 87.44 389 SER A C 1
ATOM 3041 O O . SER A 1 389 ? -17.338 7.952 -4.658 1.00 87.44 389 SER A O 1
ATOM 3043 N N . TYR A 1 390 ? -18.004 9.110 -6.476 1.00 70.25 390 TYR A N 1
ATOM 3044 C CA . TYR A 1 390 ? -16.907 10.084 -6.460 1.00 70.25 390 TYR A CA 1
ATOM 3045 C C . TYR A 1 390 ? -16.898 10.904 -5.166 1.00 70.25 390 TYR A C 1
ATOM 3047 O O . TYR A 1 390 ? -15.834 11.177 -4.626 1.00 70.25 390 TYR A O 1
ATOM 3055 N N . LEU A 1 391 ? -18.078 11.254 -4.637 1.00 72.00 391 LEU A N 1
ATOM 3056 C CA . LEU A 1 391 ? -18.199 12.020 -3.396 1.00 72.00 391 LEU A CA 1
ATOM 3057 C C . LEU A 1 391 ? -17.684 11.226 -2.192 1.00 72.00 391 LEU A C 1
ATOM 3059 O O . LEU A 1 391 ? -16.849 11.738 -1.453 1.00 72.00 391 LEU A O 1
ATOM 3063 N N . ARG A 1 392 ? -18.146 9.979 -2.002 1.00 73.00 392 ARG A N 1
ATOM 3064 C CA . ARG A 1 392 ? -17.673 9.137 -0.889 1.00 73.00 392 ARG A CA 1
ATOM 3065 C C . ARG A 1 392 ? -16.170 8.891 -0.997 1.00 73.00 392 ARG A C 1
ATOM 3067 O O . ARG A 1 392 ? -15.465 9.080 -0.017 1.00 73.00 392 ARG A O 1
ATOM 3074 N N . THR A 1 393 ? -15.691 8.575 -2.199 1.00 64.88 393 THR A N 1
ATOM 3075 C CA . THR A 1 393 ? -14.263 8.345 -2.471 1.00 64.88 393 THR A CA 1
ATOM 3076 C C . THR A 1 393 ? -13.417 9.598 -2.215 1.00 64.88 393 THR A C 1
ATOM 3078 O O . THR A 1 393 ? -12.358 9.518 -1.600 1.00 64.88 393 THR A O 1
ATOM 3081 N N . GLY A 1 394 ? -13.877 10.773 -2.650 1.00 47.44 394 GLY A N 1
ATOM 3082 C CA . GLY A 1 394 ? -13.183 12.041 -2.418 1.00 47.44 394 GLY A CA 1
ATOM 3083 C C . GLY A 1 394 ? -13.141 12.424 -0.938 1.00 47.44 394 GLY A C 1
ATOM 3084 O O . GLY A 1 394 ? -12.102 12.856 -0.448 1.00 47.44 394 GLY A O 1
ATOM 3085 N N . LEU A 1 395 ? -14.232 12.197 -0.200 1.00 58.09 395 LEU A N 1
ATOM 3086 C CA . LEU A 1 395 ? -14.279 12.422 1.247 1.00 58.09 395 LEU A CA 1
ATOM 3087 C C . LEU A 1 395 ? -13.310 11.501 2.002 1.00 58.09 395 LEU A C 1
ATOM 3089 O O . LEU A 1 395 ? -12.639 11.963 2.919 1.00 58.09 395 LEU A O 1
ATOM 3093 N N . THR A 1 396 ? -13.189 10.230 1.611 1.00 54.91 396 THR A N 1
ATOM 3094 C CA . THR A 1 396 ? -12.229 9.298 2.229 1.00 54.91 396 THR A CA 1
ATOM 3095 C C . THR A 1 396 ? -10.778 9.575 1.841 1.00 54.91 396 THR A C 1
ATOM 3097 O O . THR A 1 396 ? -9.876 9.299 2.625 1.00 54.91 396 THR A O 1
ATOM 3100 N N . MET A 1 397 ? -10.522 10.141 0.656 1.00 44.97 397 MET A N 1
ATOM 3101 C CA . MET A 1 397 ? -9.183 10.630 0.299 1.00 44.97 397 MET A CA 1
ATOM 3102 C C . MET A 1 397 ? -8.785 11.843 1.130 1.00 44.97 397 MET A C 1
ATOM 3104 O O . MET A 1 397 ? -7.682 11.872 1.657 1.00 44.97 397 MET A O 1
ATOM 3108 N N . LEU A 1 398 ? -9.682 12.826 1.256 1.00 36.19 398 LEU A N 1
ATOM 3109 C CA . LEU A 1 398 ? -9.424 14.032 2.040 1.00 36.19 398 LEU A CA 1
ATOM 3110 C C . LEU A 1 398 ? -9.191 13.689 3.513 1.00 36.19 398 LEU A C 1
ATOM 3112 O O . LEU A 1 398 ? -8.288 14.248 4.109 1.00 36.19 398 LEU A O 1
ATOM 3116 N N . LYS A 1 399 ? -9.921 12.720 4.075 1.00 38.72 399 LYS A N 1
ATOM 3117 C CA . LYS A 1 399 ? -9.661 12.207 5.430 1.00 38.72 399 LYS A CA 1
ATOM 3118 C C . LYS A 1 399 ? -8.305 11.506 5.593 1.00 38.72 399 LYS A C 1
ATOM 3120 O O . LYS A 1 399 ? -7.770 11.532 6.685 1.00 38.72 399 LYS A O 1
ATOM 3125 N N . GLY A 1 400 ? -7.770 10.892 4.534 1.00 31.36 400 GLY A N 1
ATOM 3126 C CA . GLY A 1 400 ? -6.465 10.216 4.559 1.00 31.36 400 GLY A CA 1
ATOM 3127 C C . GLY A 1 400 ? -5.273 11.077 4.111 1.00 31.36 400 GLY A C 1
ATOM 3128 O O . GLY A 1 400 ? -4.150 10.592 4.143 1.00 31.36 400 GLY A O 1
ATOM 3129 N N . GLN A 1 401 ? -5.500 12.310 3.636 1.00 26.66 401 GLN A N 1
ATOM 3130 C CA . GLN A 1 401 ? -4.457 13.243 3.161 1.00 26.66 401 GLN A CA 1
ATOM 3131 C C . GLN A 1 401 ? -4.459 14.592 3.886 1.00 26.66 401 GLN A C 1
ATOM 3133 O O . GLN A 1 401 ? -3.469 15.318 3.830 1.00 26.66 401 GLN A O 1
ATOM 3138 N N . LEU A 1 402 ? -5.564 14.970 4.524 1.00 22.39 402 LEU A N 1
ATOM 3139 C CA . LEU A 1 402 ? -5.572 16.094 5.444 1.00 22.39 402 LEU A CA 1
ATOM 3140 C C . LEU A 1 402 ? -5.048 15.588 6.787 1.00 22.39 402 LEU A C 1
ATOM 3142 O O . LEU A 1 402 ? -5.545 14.563 7.254 1.00 22.39 402 LEU A O 1
ATOM 3146 N N . PRO A 1 403 ? -4.109 16.303 7.426 1.00 26.84 403 PRO A N 1
ATOM 3147 C CA . PRO A 1 403 ? -3.914 16.139 8.852 1.00 26.84 403 PRO A CA 1
ATOM 3148 C C . PRO A 1 403 ? -5.206 16.650 9.502 1.00 26.84 403 PRO A C 1
ATOM 3150 O O . PRO A 1 403 ? -5.462 17.858 9.550 1.00 26.84 403 PRO A O 1
ATOM 3153 N N . VAL A 1 404 ? -6.094 15.718 9.849 1.00 29.73 404 VAL A N 1
ATOM 3154 C CA . VAL A 1 404 ? -7.263 15.963 10.702 1.00 29.73 404 VAL A CA 1
ATOM 3155 C C . VAL A 1 404 ? -6.885 15.638 12.126 1.00 29.73 404 VAL A C 1
ATOM 3157 O O . VAL A 1 404 ? -6.051 14.739 12.335 1.00 29.73 404 VAL A O 1
#

Sequence (404 aa):
MTDRELRVSKIENGTVIDHIPGGQALNVLAILGIDGTSGEVVSIGMNVPSDRLGRKDVVKVEDRELSQSELDVLSLIAPAATINIIRGYEVAEKHLVERPTEVSGILQCSNHNCISVDDEPITPRFEVLDDGVRCVYCDTIIRDDLPAHILVMSTQEAYESVSMALEEGYHHVDTAQLYGNEAGVGSAIADADVDREEIFLTTKVDPSNRSVKDIVDSVRGSVDRLGVETIDLLLIHWPHPLANLGTVMDGLDRCVWEGLTRHIGVSNFDVDRLERARKLSEAPIFTDQVRFHPWWPQRELLSYCQDTDVVLTAYSPLANGGAIGDDVLQEIGRRYDKSGPQVALRWVTQHENVITIPMSTSRTHLRENIDIFDVLLTREEHDRITRPSYLRTGLTMLKGQLPV

Radius of gyration: 23.29 Å; chains: 1; bounding box: 54×53×64 Å

pLDDT: mean 84.17, std 15.59, range [22.39, 98.88]

Secondary structure (DSSP, 8-state):
------SSPPPSSEEEEEEEETT-HHHHHHHTT--S-S---EEEEEEEEETTTEEEEEEEEET-PPPHHHHHHHHHH-TT-EEEEEETTEEEEEEE----SEEESSB--S-TTSTTTTTS----EEEEETTEEEETTT--EE-S-GGGGB-SS-HHHHHHHHHHHHHTT--EEE--GGGT-HHHHHHHHHHSSS-GGG-EEEEEE-TT--SHHHHHHHHHHHHHHHT-S-EEEEEE-S--TTS-HHHHHHHHHHHHHTTSEEEEEEES--HHHHHHHHHH-SS-EEEEEEE-BTTB--HHHHHHHHHTT-EEEEESTTTTTTTTT-HHHHHHHHHHT--HHHHHHHHHHTSTTEEE----S-HHHHHHHHTTTT----HHHHHHH----HHHHHHHHHHHHS--

Foldseek 3Di:
DDDPDDPWDFAQFFKKKWQQAAPCVLVLCVLQVNLVQPPWDKDKDHQPQDPVRRGHIMITTHPYDDDPLSLQVCCQRRVQIKMFGHHRSDRPDIDRSDHDQKHWQFFAAPDCPFPCLALDPGIWMWGRDPQFTATPGPRHTDRPPRSVRTQSATLQLLLLQLLLLVVLPDQEDEEESVNSRLLSQLVNLVPHPDDNVSHQAEYEDALVQAALVSLLVVLVRSCSSSVHQAHAEYEHADDDPPHDLLRVLNSQLVCCVVRNYVAYAYEPDDLVSRVVSCVNHPGHHQAYEYADWLQCNNVVRLVSCVVPVHAYEHEPLCLLSLQQPDPLLCVQCVVVVAGSLLSSLLLQVVRPRYHYDDDDSDSVVSNRNVPNPVDDQDPVSSVVSNHHDPPSSVVSVCSVPDSD